Protein 1TLT (pdb70)

CATH classification: 3.40.50.720 (+1 more: 3.30.360.10)

Nearest PDB structures (foldseek):
  1tlt-assembly1_B  TM=9.929E-01  e=6.285E-62  Escherichia coli
  3uuw-assembly1_D  TM=9.768E-01  e=2.780E-37  Clostridioides difficile 630
  7bvj-assembly3_C  TM=8.614E-01  e=5.439E-20  Acidithiobacillus ferrooxidans ATCC 23270
  7bvj-assembly4_D  TM=8.741E-01  e=2.334E-19  Acidithiobacillus ferrooxidans ATCC 23270
  7bvj-assembly1_A  TM=8.402E-01  e=6.164E-19  Acidithiobacillus ferrooxidans ATCC 23270

Organism: Escherichia coli (strain K12) (NCBI:txid83333)

Radius of gyration: 29.47 Å; Cα contacts (8 Å, |Δi|>4): 1303; chains: 2; bounding box: 68×87×52 Å

B-factor: mean 50.12, std 8.38, range [19.15, 88.92]

InterPro domains:
  IPR000683 Gfo/Idh/MocA-like oxidoreductase, N-terminal [PF01408] (4-121)
  IPR036291 NAD(P)-binding domain superfamily [SSF51735] (3-137)
  IPR048477 YceM-like, C-terminal domain [PF21378] (127-245)
  IPR051317 Gfo/Idh/MocA family oxidoreductases [PTHR43708] (1-306)

Sequence (609 aa):
KLRIGVVGLGGIAQKAWLPVLAAASDWTLQGAWSPTRAKALPICESWRIPYADSLSSLAASCDAVFVHSSTASHFDVVSTLLNAGVHVCVDKPLAENLRDAERLVELAARKKLTLMVGFNRRFAPLYGELKTQLATAASLRMDKHRSNSVGPHDLYFTLLDDYLHVVDTALWLSGGKASLDGGTLLTNDAGEMLFAEHHFSAGPLQITTCMHRRAGSQRETVQAVTDGALIDITDMREWREERGQGVVHKPIPGWQSTLEQRGFVGCARHFIECVQNQTVPQTAGEQAVLAQRIVDKIWRDAMSKLRIGVVGLGGIAQKAWLPVLAAASDWTLQGAWSPTRAKALPICESWRIPYADSLSSLAASCDAVFVHSSTASHFDVVSTLLNAGVHVCVDKPLAENLRDAERLVELAARKKLTLMVGFNRRFAPLYGELKTQLATAASLRMDKHRSNSVGPHDLYFTLLDDYLHVVDTALWLSGGKASLDGGTLLTNDAGEMLFAEHHFSAGPLQITTCMHRRAGSQRETVQAVTDGALIDITDMREWREERGQGVVHKPIPGWQSTLEQRGFVGCARHFIECVQNQTVPQTAGEQAVLAQRIVDKIWRDAMSE

Foldseek 3Di:
DFEEEEEACPDCCVVFVLVLQLPDDPYHYAEYEYPVCVCQVVVCVVSVHHYDPDLLRRLVVGAEYEYDYDLACLLVNLLVSLVSNHAYEYEQNNHLDQVSSQVSQVSCVVSLHAYFYQLLQCQQPVLVVLLVVCPQWQEKEKEFEAAAPLDPDAPSCCLRNPLLSQLLSQCVSNVNDKAWDDWDWDDDPVRRTAWTKTWIDDDNHIYMRIYGHHPRDRKIKMWTDGDQKIWIQILLQWIWMDRPPDIDTPDDDVPPDNSRNSRVNVSVVQRVVCRVVVHHGCGGDCNVCSSVVVSVVVVVVVVD/DFEEEEEAQCPPCVVFVPVLQVPDDLYYHQYYEYPPLPSRVVVCVVVVGHYDPDLVVSLLPGQEYEYHYDLQCLLVSLVVSVVSVHAYEYEQRNHLDLVSNLVSLVSCVVSLHAYFYQLLQCQAPVLVVLLVVCPQWQEKEKEFEAQAPLDPDAPSCCLSPPLLSQLLSQCVSVVNAWDWPFWDWDHDPSNTTAWTKTWIGRDNYIYMYIYGHHPNDGKIKMWTDGVQKTWIDILLFWIWMDRPPDIDIDDGPPDDDSSNSSNNNVSVVQSSVCRVVVHHGPGGNCNVCRSVVVSVVVCVPVVPD

Secondary structure (DSSP, 8-state):
-EEEEEE--STHIIIIIHHHHHS-SSEEEEEEE-SS-TTHHHHHHHHT--B-SSHHHHHTT-SEEEE-S-TTHHHHHHHHHHHTT-EEEEESSS-SSHHHHHHHHHHHHHTT--EEEE-GGGG-HHHHHHTTTGGG--EEEEEE--SS---SS-HHHHIIIIIHHHHHHHHHHTTT---EEEEEEEE-TT--EEEEEEEEEETTEEEEEEEESSSS---EEEEEEETTEEEEEETTTEEEEESSS-EEE----TT--HHHHTTHHHHHHHHHHHHHHT---TTSGGGGSHHHHHHHHHHHHHT-/-EEEEEE--SSSTTTTTTGGGS--SSEEEEEEE-S-SSTTHHHHHHTT--B-SSHHHHHHT-SEEEE-S-HHHHHHHHHHHHHTT-EEEEES-S-SSHHHHHHHHHHHHHTT--EEEE-GGGG-HHHHHHHTTGGGEEEEEEEE--SS---SS-HHHHIIIIIHHHHHHHHHHHTS--EEEEEEEEE-TTS-EEEEEEEEEETTEEEEEEEETTSSS--EEEEEEETTEEEEEETTTEEEEESSS-EEEPPPPTT--HHHHTTHHHHHHHHHHHHHHT---TTBTHHHHHHHHHHHHHHHHTTT-

Solvent-accessible surface area: 25324 Å² total; per-residue (Å²): 166,37,92,0,0,2,0,4,9,44,42,94,0,66,165,5,14,2,45,12,1,54,88,29,102,71,9,48,32,72,2,1,35,15,75,93,143,61,144,1,82,58,33,3,139,81,75,217,8,88,46,8,97,44,23,70,56,1,5,84,44,8,40,0,0,5,3,33,18,75,10,64,31,3,56,97,4,0,19,48,0,0,86,49,50,1,34,0,3,1,21,12,2,0,0,65,83,30,173,34,0,51,105,1,26,86,20,5,72,160,101,185,27,14,9,0,0,4,9,12,18,12,36,1,57,15,1,26,68,1,71,92,59,18,100,77,13,4,1,2,3,2,9,28,3,66,44,108,27,26,32,122,104,74,8,53,61,15,0,5,53,15,0,1,23,0,1,4,2,2,11,16,3,5,52,31,140,20,58,65,92,30,31,36,37,53,58,48,165,80,28,33,3,30,0,0,0,9,6,2,30,9,59,69,15,11,2,1,1,0,0,7,19,69,0,4,0,129,32,8,19,0,32,2,5,5,57,29,2,8,1,23,1,39,49,1,77,66,8,83,30,28,113,46,177,40,62,81,115,68,115,58,75,86,71,76,43,70,42,56,4,71,0,21,26,26,0,0,118,46,0,4,74,5,9,91,83,164,75,129,11,79,0,14,28,111,58,3,5,53,2,6,88,26,1,22,94,10,69,116,78,52,116,136,191,28,83,0,0,2,0,5,59,12,74,135,4,69,146,11,9,20,41,14,8,81,47,64,67,86,14,45,41,59,3,13,45,2,74,48,175,56,160,7,81,72,34,11,116,88,96,216,35,75,59,16,114,43,21,85,51,3,5,85,56,9,45,0,0,1,0,21,9,72,15,63,31,2,52,91,12,0,25,59,0,0,84,55,37,3,35,0,1,0,29,24,4,0,0,77,45,21,147,32,0,54,141,2,34,101,27,4,72,175,77,198,21,26,7,0,0,3,4,8,8,13,38,1,60,14,0,26,57,1,78,116,60,17,103,79,11,3,0,0,3,0,8,15,4,64,40,108,42,41,18,131,98,72,4,58,60,9,2,10,40,15,0,1,23,0,0,2,0,0,10,27,5,11,34,33,150,31,69,57,84,30,37,23,33,61,50,43,158,67,34,30,3,19,0,0,0,7,5,2,28,15,53,65,14,4,0,0,0,0,0,4,11,66,0,7,4,115,38,6,19,1,27,0,3,5,56,32,3,5,2,19,1,49,50,1,110,61,5,72,29,22,106,38,169,34,71,76,121,68,117,62,80,79,260,41,51,81,36,74,11,74,0,27,41,30,0,6,96,47,0,6,90,4,17,62,97,153,68,133,9,70,0,16,24,97,59,3,4,41,4,5,88,22,2,36,92,9,66,139,69,41,111,86,182

Structure (mmCIF, N/CA/C/O backbone):
data_1TLT
#
_entry.id   1TLT
#
_cell.length_a   96.856
_cell.length_b   96.856
_cell.length_c   380.817
_cell.angle_alpha   90.00
_cell.angle_beta   90.00
_cell.angle_gamma   120.00
#
_symmetry.space_group_name_H-M   'P 61 2 2'
#
loop_
_entity.id
_entity.type
_entity.pdbx_description
1 polymer 'PUTATIVE OXIDOREDUCTASE (VIRULENCE FACTOR mviM HOMOLOG)'
2 non-polymer 'SULFATE ION'
3 water water
#
loop_
_atom_site.group_PDB
_atom_site.id
_atom_site.type_symbol
_atom_site.label_atom_id
_atom_site.label_alt_id
_atom_site.label_comp_id
_atom_site.label_asym_id
_atom_site.label_entity_id
_atom_site.label_seq_id
_atom_site.pdbx_PDB_ins_code
_atom_site.Cartn_x
_atom_site.Cartn_y
_atom_site.Cartn_z
_atom_site.occupancy
_atom_site.B_iso_or_equiv
_atom_site.auth_seq_id
_atom_site.auth_comp_id
_atom_site.auth_asym_id
_atom_site.auth_atom_id
_atom_site.pdbx_PDB_model_num
ATOM 1 N N . LYS A 1 5 ? 19.735 5.716 221.202 1.00 46.73 5 LYS A N 1
ATOM 2 C CA . LYS A 1 5 ? 18.692 4.696 221.533 1.00 47.45 5 LYS A CA 1
ATOM 3 C C . LYS A 1 5 ? 17.487 4.712 220.592 1.00 45.66 5 LYS A C 1
ATOM 4 O O . LYS A 1 5 ? 16.521 5.422 220.830 1.00 46.57 5 LYS A O 1
ATOM 10 N N . LEU A 1 6 ? 17.549 3.924 219.531 1.00 43.98 6 LEU A N 1
ATOM 11 C CA . LEU A 1 6 ? 16.457 3.838 218.585 1.00 43.86 6 LEU A CA 1
ATOM 12 C C . LEU A 1 6 ? 15.238 3.226 219.255 1.00 44.95 6 LEU A C 1
ATOM 13 O O . LEU A 1 6 ? 15.350 2.618 220.318 1.00 43.34 6 LEU A O 1
ATOM 18 N N . ARG A 1 7 ? 14.081 3.384 218.615 1.00 45.92 7 ARG A N 1
ATOM 19 C CA . ARG A 1 7 ? 12.817 2.832 219.097 1.00 46.38 7 ARG A CA 1
ATOM 20 C C . ARG A 1 7 ? 12.559 1.585 218.256 1.00 47.67 7 ARG A C 1
ATOM 21 O O . ARG A 1 7 ? 12.441 1.656 217.031 1.00 48.81 7 ARG A O 1
ATOM 29 N N . ILE A 1 8 ? 12.469 0.437 218.912 1.00 48.47 8 ILE A N 1
ATOM 30 C CA . ILE A 1 8 ? 12.268 -0.821 218.191 1.00 48.65 8 ILE A CA 1
ATOM 31 C C . ILE A 1 8 ? 10.808 -1.285 218.204 1.00 49.83 8 ILE A C 1
ATOM 32 O O . ILE A 1 8 ? 10.127 -1.257 219.231 1.00 48.52 8 ILE A O 1
ATOM 37 N N . GLY A 1 9 ? 10.341 -1.715 217.045 1.00 48.25 9 GLY A N 1
ATOM 38 C CA . GLY A 1 9 ? 8.986 -2.194 216.945 1.00 50.32 9 GLY A CA 1
ATOM 39 C C . GLY A 1 9 ? 9.021 -3.599 216.408 1.00 51.74 9 GLY A C 1
ATOM 40 O O . GLY A 1 9 ? 9.956 -3.966 215.695 1.00 51.56 9 GLY A O 1
ATOM 41 N N . VAL A 1 10 ? 8.003 -4.381 216.757 1.00 53.41 10 VAL A N 1
ATOM 42 C CA . VAL A 1 10 ? 7.900 -5.764 216.317 1.00 54.28 10 VAL A CA 1
ATOM 43 C C . VAL A 1 10 ? 6.604 -6.040 215.564 1.00 53.98 10 VAL A C 1
ATOM 44 O O . VAL A 1 10 ? 5.550 -5.482 215.880 1.00 55.29 10 VAL A O 1
ATOM 48 N N . VAL A 1 11 ? 6.700 -6.908 214.563 1.00 53.06 11 VAL A N 1
ATOM 49 C CA . VAL A 1 11 ? 5.547 -7.303 213.768 1.00 52.32 11 VAL A CA 1
ATOM 50 C C . VAL A 1 11 ? 5.423 -8.826 213.668 1.00 51.12 11 VAL A C 1
ATOM 51 O O . VAL A 1 11 ? 6.283 -9.498 213.087 1.00 49.39 11 VAL A O 1
ATOM 55 N N . GLY A 1 12 ? 4.340 -9.346 214.248 1.00 50.23 12 GLY A N 1
ATOM 56 C CA . GLY A 1 12 ? 4.057 -10.773 214.238 1.00 49.42 12 GLY A CA 1
ATOM 57 C C . GLY A 1 12 ? 4.375 -11.420 215.569 1.00 48.28 12 GLY A C 1
ATOM 58 O O . GLY A 1 12 ? 5.528 -11.706 215.837 1.00 49.99 12 GLY A O 1
ATOM 59 N N . LEU A 1 13 ? 3.379 -11.665 216.409 1.00 49.87 13 LEU A N 1
ATOM 60 C CA . LEU A 1 13 ? 3.655 -12.273 217.706 1.00 50.47 13 LEU A CA 1
ATOM 61 C C . LEU A 1 13 ? 3.470 -13.782 217.726 1.00 51.92 13 LEU A C 1
ATOM 62 O O . LEU A 1 13 ? 3.180 -14.373 218.765 1.00 50.79 13 LEU A O 1
ATOM 67 N N . GLY A 1 14 ? 3.656 -14.402 216.569 1.00 55.02 14 GLY A N 1
ATOM 68 C CA . GLY A 1 14 ? 3.499 -15.836 216.472 1.00 56.44 14 GLY A CA 1
ATOM 69 C C . GLY A 1 14 ? 4.733 -16.661 216.788 1.00 60.64 14 GLY A C 1
ATOM 70 O O . GLY A 1 14 ? 5.838 -16.404 216.276 1.00 61.75 14 GLY A O 1
ATOM 71 N N . GLY A 1 15 ? 4.516 -17.659 217.645 1.00 58.89 15 GLY A N 1
ATOM 72 C CA . GLY A 1 15 ? 5.550 -18.592 218.069 1.00 57.08 15 GLY A CA 1
ATOM 73 C C . GLY A 1 15 ? 6.990 -18.143 218.184 1.00 55.24 15 GLY A C 1
ATOM 74 O O . GLY A 1 15 ? 7.453 -17.791 219.268 1.00 55.10 15 GLY A O 1
ATOM 75 N N . ILE A 1 16 ? 7.706 -18.184 217.063 1.00 54.15 16 ILE A N 1
ATOM 76 C CA . ILE A 1 16 ? 9.116 -17.794 217.030 1.00 54.05 16 ILE A CA 1
ATOM 77 C C . ILE A 1 16 ? 9.303 -16.401 217.631 1.00 51.86 16 ILE A C 1
ATOM 78 O O . ILE A 1 16 ? 10.236 -16.160 218.393 1.00 52.95 16 ILE A O 1
ATOM 83 N N . ALA A 1 17 ? 8.409 -15.484 217.292 1.00 50.22 17 ALA A N 1
ATOM 84 C CA . ALA A 1 17 ? 8.495 -14.134 217.819 1.00 46.87 17 ALA A CA 1
ATOM 85 C C . ALA A 1 17 ? 8.678 -14.130 219.340 1.00 46.29 17 ALA A C 1
ATOM 86 O O . ALA A 1 17 ? 9.613 -13.518 219.865 1.00 45.47 17 ALA A O 1
ATOM 88 N N . GLN A 1 18 ? 7.773 -14.821 220.034 1.00 46.90 18 GLN A N 1
ATOM 89 C CA . GLN A 1 18 ? 7.759 -14.911 221.505 1.00 46.97 18 GLN A CA 1
ATOM 90 C C . GLN A 1 18 ? 8.861 -15.790 222.074 1.00 48.27 18 GLN A C 1
ATOM 91 O O . GLN A 1 18 ? 9.218 -15.677 223.245 1.00 48.77 18 GLN A O 1
ATOM 97 N N . LYS A 1 19 ? 9.387 -16.679 221.246 1.00 48.89 19 LYS A N 1
ATOM 98 C CA . LYS A 1 19 ? 10.400 -17.606 221.704 1.00 48.42 19 LYS A CA 1
ATOM 99 C C . LYS A 1 19 ? 11.801 -17.129 221.375 1.00 46.71 19 LYS A C 1
ATOM 100 O O . LYS A 1 19 ? 12.739 -17.394 222.113 1.00 46.87 19 LYS A O 1
ATOM 106 N N . ALA A 1 20 ? 11.941 -16.405 220.277 1.00 46.66 20 ALA A N 1
ATOM 107 C CA . ALA A 1 20 ? 13.258 -15.957 219.863 1.00 48.17 20 ALA A CA 1
ATOM 108 C C . ALA A 1 20 ? 13.457 -14.464 219.890 1.00 48.56 20 ALA A C 1
ATOM 109 O O . ALA A 1 20 ? 14.138 -13.938 220.756 1.00 49.99 20 ALA A O 1
ATOM 111 N N . TRP A 1 21 ? 12.863 -13.777 218.932 1.00 49.06 21 TRP A N 1
ATOM 112 C CA . TRP A 1 21 ? 13.017 -12.344 218.856 1.00 48.71 21 TRP A CA 1
ATOM 113 C C . TRP A 1 21 ? 12.614 -11.547 220.086 1.00 49.04 21 TRP A C 1
ATOM 114 O O . TRP A 1 21 ? 13.450 -10.846 220.648 1.00 49.29 21 TRP A O 1
ATOM 125 N N . LEU A 1 22 ? 11.362 -11.637 220.525 1.00 47.14 22 LEU A N 1
ATOM 126 C CA . LEU A 1 22 ? 10.945 -10.853 221.695 1.00 48.60 22 LEU A CA 1
ATOM 127 C C . LEU A 1 22 ? 11.896 -10.885 222.884 1.00 48.08 22 LEU A C 1
ATOM 128 O O . LEU A 1 22 ? 12.216 -9.846 223.444 1.00 47.42 22 LEU A O 1
ATOM 133 N N . PRO A 1 23 ? 12.344 -12.082 223.298 1.00 45.85 23 PRO A N 1
ATOM 134 C CA . PRO A 1 23 ? 13.262 -12.176 224.439 1.00 46.36 23 PRO A CA 1
ATOM 135 C C . PRO A 1 23 ? 14.579 -11.474 224.159 1.00 46.42 23 PRO A C 1
ATOM 136 O O . PRO A 1 23 ? 15.324 -11.156 225.078 1.00 45.43 23 PRO A O 1
ATOM 140 N N . VAL A 1 24 ? 14.863 -11.241 222.881 1.00 46.72 24 VAL A N 1
ATOM 141 C CA . VAL A 1 24 ? 16.094 -10.564 222.470 1.00 47.04 24 VAL A CA 1
ATOM 142 C C . VAL A 1 24 ? 15.917 -9.041 222.429 1.00 48.97 24 VAL A C 1
ATOM 143 O O . VAL A 1 24 ? 16.851 -8.299 222.719 1.00 48.81 24 VAL A O 1
ATOM 147 N N . LEU A 1 25 ? 14.713 -8.606 222.056 1.00 48.29 25 LEU A N 1
ATOM 148 C CA . LEU A 1 25 ? 14.367 -7.198 221.916 1.00 49.66 25 LEU A CA 1
ATOM 149 C C . LEU A 1 25 ? 13.767 -6.576 223.189 1.00 52.31 25 LEU A C 1
ATOM 150 O O . LEU A 1 25 ? 13.350 -5.415 223.183 1.00 52.58 25 LEU A O 1
ATOM 155 N N . ALA A 1 26 ? 13.712 -7.339 224.275 1.00 52.12 26 ALA A N 1
ATOM 156 C CA . ALA A 1 26 ? 13.173 -6.817 225.525 1.00 53.16 26 ALA A CA 1
ATOM 157 C C . ALA A 1 26 ? 14.312 -6.405 226.461 1.00 54.97 26 ALA A C 1
ATOM 158 O O . ALA A 1 26 ? 14.294 -5.308 227.015 1.00 56.58 26 ALA A O 1
ATOM 160 N N . ALA A 1 27 ? 15.304 -7.284 226.636 1.00 58.79 27 ALA A N 1
ATOM 161 C CA . ALA A 1 27 ? 16.480 -7.005 227.496 1.00 60.78 27 ALA A CA 1
ATOM 162 C C . ALA A 1 27 ? 17.480 -6.183 226.685 1.00 61.11 27 ALA A C 1
ATOM 163 O O . ALA A 1 27 ? 18.461 -6.717 226.150 1.00 60.60 27 ALA A O 1
ATOM 165 N N . ALA A 1 28 ? 17.239 -4.880 226.613 1.00 59.31 28 ALA A N 1
ATOM 166 C CA . ALA A 1 28 ? 18.103 -4.036 225.821 1.00 58.99 28 ALA A CA 1
ATOM 167 C C . ALA A 1 28 ? 18.563 -2.813 226.560 1.00 59.08 28 ALA A C 1
ATOM 168 O O . ALA A 1 28 ? 17.783 -2.173 227.253 1.00 59.69 28 ALA A O 1
ATOM 170 N N . SER A 1 29 ? 19.833 -2.479 226.391 1.00 58.61 29 SER A N 1
ATOM 171 C CA . SER A 1 29 ? 20.393 -1.309 227.042 1.00 59.42 29 SER A CA 1
ATOM 172 C C . SER A 1 29 ? 20.680 -0.242 226.000 1.00 58.61 29 SER A C 1
ATOM 173 O O . SER A 1 29 ? 20.919 0.924 226.329 1.00 58.18 29 SER A O 1
ATOM 176 N N . ASP A 1 30 ? 20.670 -0.643 224.736 1.00 57.66 30 ASP A N 1
ATOM 177 C CA . ASP A 1 30 ? 20.987 0.291 223.656 1.00 59.68 30 ASP A CA 1
ATOM 178 C C . ASP A 1 30 ? 19.757 0.731 222.840 1.00 57.29 30 ASP A C 1
ATOM 179 O O . ASP A 1 30 ? 19.850 1.611 221.978 1.00 55.89 30 ASP A O 1
ATOM 184 N N . TRP A 1 31 ? 18.606 0.127 223.119 1.00 54.11 31 TRP A N 1
ATOM 185 C CA . TRP A 1 31 ? 17.387 0.459 222.399 1.00 50.95 31 TRP A CA 1
ATOM 186 C C . TRP A 1 31 ? 16.208 0.174 223.299 1.00 48.58 31 TRP A C 1
ATOM 187 O O . TRP A 1 31 ? 16.393 -0.299 224.416 1.00 49.97 31 TRP A O 1
ATOM 198 N N . THR A 1 32 ? 15.004 0.476 222.820 1.00 47.42 32 THR A N 1
ATOM 199 C CA . THR A 1 32 ? 13.785 0.230 223.584 1.00 47.31 32 THR A CA 1
ATOM 200 C C . THR A 1 32 ? 12.660 -0.272 222.699 1.00 48.64 32 THR A C 1
ATOM 201 O O . THR A 1 32 ? 12.468 0.206 221.576 1.00 47.44 32 THR A O 1
ATOM 205 N N . LEU A 1 33 ? 11.910 -1.233 223.218 1.00 48.54 33 LEU A N 1
ATOM 206 C CA . LEU A 1 33 ? 10.779 -1.811 222.496 1.00 49.44 33 LEU A CA 1
ATOM 207 C C . LEU A 1 33 ? 9.584 -0.859 222.726 1.00 50.35 33 LEU A C 1
ATOM 208 O O . LEU A 1 33 ? 9.199 -0.628 223.862 1.00 51.17 33 LEU A O 1
ATOM 213 N N . GLN A 1 34 ? 9.005 -0.314 221.658 1.00 51.14 34 GLN A N 1
ATOM 214 C CA . GLN A 1 34 ? 7.908 0.650 221.788 1.00 54.31 34 GLN A CA 1
ATOM 215 C C . GLN A 1 34 ? 6.554 0.239 221.227 1.00 56.87 34 GLN A C 1
ATOM 216 O O . GLN A 1 34 ? 5.632 1.062 221.144 1.00 57.61 34 GLN A O 1
ATOM 222 N N . GLY A 1 35 ? 6.420 -1.019 220.827 1.00 58.64 35 GLY A N 1
ATOM 223 C CA . GLY A 1 35 ? 5.155 -1.459 220.258 1.00 58.87 35 GLY A CA 1
ATOM 224 C C . GLY A 1 35 ? 5.188 -2.801 219.553 1.00 57.90 35 GLY A C 1
ATOM 225 O O . GLY A 1 35 ? 6.235 -3.451 219.451 1.00 59.23 35 GLY A O 1
ATOM 226 N N . ALA A 1 36 ? 4.024 -3.204 219.057 1.00 57.65 36 ALA A N 1
ATOM 227 C CA . ALA A 1 36 ? 3.885 -4.485 218.380 1.00 58.48 36 ALA A CA 1
ATOM 228 C C . ALA A 1 36 ? 2.614 -4.547 217.548 1.00 57.48 36 ALA A C 1
ATOM 229 O O . ALA A 1 36 ? 1.677 -3.789 217.773 1.00 58.82 36 ALA A O 1
ATOM 231 N N . TRP A 1 37 ? 2.574 -5.464 216.591 1.00 57.72 37 TRP A N 1
ATOM 232 C CA . TRP A 1 37 ? 1.391 -5.590 215.772 1.00 59.54 37 TRP A CA 1
ATOM 233 C C . TRP A 1 37 ? 1.304 -6.866 214.973 1.00 61.33 37 TRP A C 1
ATOM 234 O O . TRP A 1 37 ? 2.223 -7.190 214.218 1.00 61.32 37 TRP A O 1
ATOM 245 N N . SER A 1 38 ? 0.172 -7.562 215.107 1.00 62.84 38 SER A N 1
ATOM 246 C CA . SER A 1 38 ? -0.064 -8.809 214.379 1.00 61.53 38 SER A CA 1
ATOM 247 C C . SER A 1 38 ? -1.235 -8.629 213.440 1.00 60.64 38 SER A C 1
ATOM 248 O O . SER A 1 38 ? -2.172 -7.895 213.739 1.00 60.07 38 SER A O 1
ATOM 251 N N . PRO A 1 39 ? -1.206 -9.308 212.288 1.00 59.17 39 PRO A N 1
ATOM 252 C CA . PRO A 1 39 ? -2.332 -9.142 211.362 1.00 60.87 39 PRO A CA 1
ATOM 253 C C . PRO A 1 39 ? -3.601 -9.812 211.893 1.00 62.10 39 PRO A C 1
ATOM 254 O O . PRO A 1 39 ? -4.663 -9.706 211.281 1.00 61.89 39 PRO A O 1
ATOM 258 N N . THR A 1 40 ? -3.500 -10.483 213.037 1.00 59.54 40 THR A N 1
ATOM 259 C CA . THR A 1 40 ? -4.656 -11.176 213.600 1.00 61.76 40 THR A CA 1
ATOM 260 C C . THR A 1 40 ? -5.378 -10.386 214.706 1.00 64.18 40 THR A C 1
ATOM 261 O O . THR A 1 40 ? -6.608 -10.479 214.850 1.00 64.78 40 THR A O 1
ATOM 265 N N . ARG A 1 41 ? -4.606 -9.620 215.481 1.00 65.51 41 ARG A N 1
ATOM 266 C CA . ARG A 1 41 ? -5.111 -8.811 216.605 1.00 64.96 41 ARG A CA 1
ATOM 267 C C . ARG A 1 41 ? -5.759 -9.697 217.683 1.00 64.39 41 ARG A C 1
ATOM 268 O O . ARG A 1 41 ? -6.161 -9.219 218.759 1.00 64.94 41 ARG A O 1
ATOM 276 N N . ALA A 1 42 ? -5.862 -10.993 217.371 1.00 64.80 42 ALA A N 1
ATOM 277 C CA . ALA A 1 42 ? -6.421 -12.007 218.276 1.00 64.88 42 ALA A CA 1
ATOM 278 C C . ALA A 1 42 ? -5.330 -12.443 219.276 1.00 64.22 42 ALA A C 1
ATOM 279 O O . ALA A 1 42 ? -4.207 -12.796 218.877 1.00 62.96 42 ALA A O 1
ATOM 281 N N . LYS A 1 43 ? -5.671 -12.408 220.569 1.00 64.40 43 LYS A N 1
ATOM 282 C CA . LYS A 1 43 ? -4.746 -12.767 221.658 1.00 65.43 43 LYS A CA 1
ATOM 283 C C . LYS A 1 43 ? -3.510 -11.833 221.651 1.00 64.85 43 LYS A C 1
ATOM 284 O O . LYS A 1 43 ? -2.688 -11.838 222.591 1.00 64.52 43 LYS A O 1
ATOM 290 N N . ALA A 1 44 ? -3.414 -11.021 220.588 1.00 65.55 44 ALA A N 1
ATOM 291 C CA . ALA A 1 44 ? -2.340 -10.043 220.401 1.00 63.25 44 ALA A CA 1
ATOM 292 C C . ALA A 1 44 ? -2.272 -9.111 221.625 1.00 64.13 44 ALA A C 1
ATOM 293 O O . ALA A 1 44 ? -1.190 -8.887 222.178 1.00 65.01 44 ALA A O 1
ATOM 295 N N . LEU A 1 45 ? -3.417 -8.603 222.078 1.00 60.95 45 LEU A N 1
ATOM 296 C CA . LEU A 1 45 ? -3.412 -7.710 223.235 1.00 61.43 45 LEU A CA 1
ATOM 297 C C . LEU A 1 45 ? -2.858 -8.394 224.494 1.00 61.47 45 LEU A C 1
ATOM 298 O O . LEU A 1 45 ? -2.030 -7.818 225.221 1.00 58.92 45 LEU A O 1
ATOM 303 N N . PRO A 1 46 ? -3.298 -9.641 224.767 1.00 61.72 46 PRO A N 1
ATOM 304 C CA . PRO A 1 46 ? -2.803 -10.344 225.966 1.00 60.27 46 PRO A CA 1
ATOM 305 C C . PRO A 1 46 ? -1.305 -10.622 225.853 1.00 59.01 46 PRO A C 1
ATOM 306 O O . PRO A 1 46 ? -0.565 -10.548 226.841 1.00 58.23 46 PRO A O 1
ATOM 310 N N . ILE A 1 47 ? -0.859 -10.927 224.640 1.00 54.46 47 ILE A N 1
ATOM 311 C CA . ILE A 1 47 ? 0.555 -11.199 224.432 1.00 54.95 47 ILE A CA 1
ATOM 312 C C . ILE A 1 47 ? 1.394 -9.954 224.741 1.00 55.35 47 ILE A C 1
ATOM 313 O O . ILE A 1 47 ? 2.331 -9.997 225.561 1.00 53.20 47 ILE A O 1
ATOM 318 N N . CYS A 1 48 ? 1.038 -8.846 224.089 1.00 54.94 48 CYS A N 1
ATOM 319 C CA . CYS A 1 48 ? 1.719 -7.565 224.280 1.00 55.05 48 CYS A CA 1
ATOM 320 C C . CYS A 1 48 ? 1.749 -7.175 225.762 1.00 55.10 48 CYS A C 1
ATOM 321 O O . CYS A 1 48 ? 2.753 -6.635 226.247 1.00 53.41 48 CYS A O 1
ATOM 324 N N . GLU A 1 49 ? 0.654 -7.423 226.485 1.00 56.88 49 GLU A N 1
ATOM 325 C CA . GLU A 1 49 ? 0.639 -7.069 227.899 1.00 60.53 49 GLU A CA 1
ATOM 326 C C . GLU A 1 49 ? 1.672 -7.909 228.618 1.00 59.83 49 GLU A C 1
ATOM 327 O O . GLU A 1 49 ? 2.379 -7.425 229.519 1.00 60.38 49 GLU A O 1
ATOM 333 N N . SER A 1 50 ? 1.763 -9.174 228.205 1.00 60.96 50 SER A N 1
ATOM 334 C CA . SER A 1 50 ? 2.715 -10.138 228.791 1.00 60.85 50 SER A CA 1
ATOM 335 C C . SER A 1 50 ? 4.129 -9.573 228.719 1.00 59.89 50 SER A C 1
ATOM 336 O O . SER A 1 50 ? 4.943 -9.776 229.627 1.00 59.75 50 SER A O 1
ATOM 339 N N . TRP A 1 51 ? 4.401 -8.848 227.637 1.00 58.54 51 TRP A N 1
ATOM 340 C CA . TRP A 1 51 ? 5.705 -8.233 227.438 1.00 56.89 51 TRP A CA 1
ATOM 341 C C . TRP A 1 51 ? 5.726 -6.731 227.733 1.00 56.41 51 TRP A C 1
ATOM 342 O O . TRP A 1 51 ? 6.757 -6.083 227.562 1.00 55.81 51 TRP A O 1
ATOM 353 N N . ARG A 1 52 ? 4.591 -6.185 228.175 1.00 55.47 52 ARG A N 1
ATOM 354 C CA . ARG A 1 52 ? 4.494 -4.752 228.481 1.00 53.66 52 ARG A CA 1
ATOM 355 C C . ARG A 1 52 ? 4.807 -3.976 227.210 1.00 51.62 52 ARG A C 1
ATOM 356 O O . ARG A 1 52 ? 5.616 -3.051 227.210 1.00 50.38 52 ARG A O 1
ATOM 364 N N . ILE A 1 53 ? 4.152 -4.373 226.129 1.00 50.72 53 ILE A N 1
ATOM 365 C CA . ILE A 1 53 ? 4.371 -3.764 224.830 1.00 53.81 53 ILE A CA 1
ATOM 366 C C . ILE A 1 53 ? 3.119 -3.109 224.252 1.00 53.50 53 ILE A C 1
ATOM 367 O O . ILE A 1 53 ? 2.189 -3.784 223.799 1.00 52.30 53 ILE A O 1
ATOM 372 N N . PRO A 1 54 ? 3.100 -1.775 224.229 1.00 54.45 54 PRO A N 1
ATOM 373 C CA . PRO A 1 54 ? 1.956 -1.043 223.700 1.00 57.03 54 PRO A CA 1
ATOM 374 C C . PRO A 1 54 ? 1.519 -1.618 222.358 1.00 57.70 54 PRO A C 1
ATOM 375 O O . PRO A 1 54 ? 2.238 -1.502 221.361 1.00 59.69 54 PRO A O 1
ATOM 379 N N . TYR A 1 55 ? 0.346 -2.248 222.332 1.00 59.25 55 TYR A N 1
ATOM 380 C CA . TYR A 1 55 ? -0.161 -2.831 221.089 1.00 61.22 55 TYR A CA 1
ATOM 381 C C . TYR A 1 55 ? -0.564 -1.760 220.076 1.00 60.23 55 TYR A C 1
ATOM 382 O O . TYR A 1 55 ? -1.240 -0.796 220.426 1.00 60.79 55 TYR A O 1
ATOM 391 N N . ALA A 1 56 ? -0.160 -1.955 218.823 1.00 59.89 56 ALA A N 1
ATOM 392 C CA . ALA A 1 56 ? -0.490 -1.037 217.742 1.00 61.50 56 ALA A CA 1
ATOM 393 C C . ALA A 1 56 ? -1.608 -1.640 216.895 1.00 63.54 56 ALA A C 1
ATOM 394 O O . ALA A 1 56 ? -1.461 -2.732 216.329 1.00 63.45 56 ALA A O 1
ATOM 396 N N . ASP A 1 57 ? -2.732 -0.934 216.804 1.00 64.39 57 ASP A N 1
ATOM 397 C CA . ASP A 1 57 ? -3.862 -1.421 216.015 1.00 62.06 57 ASP A CA 1
ATOM 398 C C . ASP A 1 57 ? -3.550 -1.418 214.538 1.00 60.33 57 ASP A C 1
ATOM 399 O O . ASP A 1 57 ? -4.192 -2.122 213.757 1.00 62.59 57 ASP A O 1
ATOM 404 N N . SER A 1 58 ? -2.582 -0.600 214.145 1.00 61.37 58 SER A N 1
ATOM 405 C CA . SER A 1 58 ? -2.210 -0.515 212.729 1.00 61.51 58 SER A CA 1
ATOM 406 C C . SER A 1 58 ? -0.713 -0.441 212.507 1.00 61.39 58 SER A C 1
ATOM 407 O O . SER A 1 58 ? 0.060 -0.080 213.400 1.00 60.50 58 SER A O 1
ATOM 410 N N . LEU A 1 59 ? -0.305 -0.779 211.295 1.00 58.44 59 LEU A N 1
ATOM 411 C CA . LEU A 1 59 ? 1.096 -0.693 210.985 1.00 57.25 59 LEU A CA 1
ATOM 412 C C . LEU A 1 59 ? 1.494 0.779 211.059 1.00 56.75 59 LEU A C 1
ATOM 413 O O . LEU A 1 59 ? 2.368 1.149 211.846 1.00 57.72 59 LEU A O 1
ATOM 418 N N . SER A 1 60 ? 0.827 1.623 210.268 1.00 56.96 60 SER A N 1
ATOM 419 C CA . SER A 1 60 ? 1.135 3.059 210.236 1.00 58.34 60 SER A CA 1
ATOM 420 C C . SER A 1 60 ? 1.077 3.704 211.618 1.00 58.52 60 SER A C 1
ATOM 421 O O . SER A 1 60 ? 1.523 4.843 211.790 1.00 58.13 60 SER A O 1
ATOM 424 N N . SER A 1 61 ? 0.516 2.978 212.585 1.00 57.83 61 SER A N 1
ATOM 425 C CA . SER A 1 61 ? 0.453 3.453 213.949 1.00 57.15 61 SER A CA 1
ATOM 426 C C . SER A 1 61 ? 1.736 2.990 214.606 1.00 56.94 61 SER A C 1
ATOM 427 O O . SER A 1 61 ? 2.402 3.771 215.284 1.00 59.01 61 SER A O 1
ATOM 430 N N . LEU A 1 62 ? 2.095 1.721 214.407 1.00 59.16 62 LEU A N 1
ATOM 431 C CA . LEU A 1 62 ? 3.335 1.177 214.997 1.00 56.38 62 LEU A CA 1
ATOM 432 C C . LEU A 1 62 ? 4.538 1.902 214.397 1.00 55.07 62 LEU A C 1
ATOM 433 O O . LEU A 1 62 ? 5.499 2.189 215.099 1.00 55.62 62 LEU A O 1
ATOM 438 N N . ALA A 1 63 ? 4.457 2.195 213.102 1.00 52.49 63 ALA A N 1
ATOM 439 C CA . ALA A 1 63 ? 5.521 2.877 212.381 1.00 55.94 63 ALA A CA 1
ATOM 440 C C . ALA A 1 63 ? 5.689 4.324 212.831 1.00 57.79 63 ALA A C 1
ATOM 441 O O . ALA A 1 63 ? 6.815 4.817 213.048 1.00 56.50 63 ALA A O 1
ATOM 443 N N . ALA A 1 64 ? 4.564 5.013 212.958 1.00 56.86 64 ALA A N 1
ATOM 444 C CA . ALA A 1 64 ? 4.570 6.406 213.375 1.00 55.43 64 ALA A CA 1
ATOM 445 C C . ALA A 1 64 ? 5.199 6.565 214.748 1.00 54.80 64 ALA A C 1
ATOM 446 O O . ALA A 1 64 ? 5.506 7.685 215.154 1.00 56.89 64 ALA A O 1
ATOM 448 N N . SER A 1 65 ? 5.399 5.449 215.456 1.00 53.13 65 SER A N 1
ATOM 449 C CA . SER A 1 65 ? 5.998 5.488 216.794 1.00 51.14 65 SER A CA 1
ATOM 450 C C . SER A 1 65 ? 7.303 4.692 216.945 1.00 48.89 65 SER A C 1
ATOM 451 O O . SER A 1 65 ? 7.752 4.454 218.067 1.00 44.96 65 SER A O 1
ATOM 454 N N . CYS A 1 66 ? 7.909 4.290 215.830 1.00 47.33 66 CYS A N 1
ATOM 455 C CA . CYS A 1 66 ? 9.167 3.549 215.884 1.00 50.57 66 CYS A CA 1
ATOM 456 C C . CYS A 1 66 ? 10.215 4.101 214.955 1.00 50.50 66 CYS A C 1
ATOM 457 O O . CYS A 1 66 ? 9.953 4.986 214.142 1.00 49.51 66 CYS A O 1
ATOM 460 N N . ASP A 1 67 ? 11.406 3.532 215.067 1.00 49.41 67 ASP A N 1
ATOM 461 C CA . ASP A 1 67 ? 12.525 3.926 214.232 1.00 47.30 67 ASP A CA 1
ATOM 462 C C . ASP A 1 67 ? 12.932 2.738 213.406 1.00 45.45 67 ASP A C 1
ATOM 463 O O . ASP A 1 67 ? 13.315 2.890 212.256 1.00 46.88 67 ASP A O 1
ATOM 468 N N . ALA A 1 68 ? 12.849 1.554 213.998 1.00 44.50 68 ALA A N 1
ATOM 469 C CA . ALA A 1 68 ? 13.220 0.339 213.295 1.00 43.69 68 ALA A CA 1
ATOM 470 C C . ALA A 1 68 ? 12.275 -0.784 213.701 1.00 43.84 68 ALA A C 1
ATOM 471 O O . ALA A 1 68 ? 11.925 -0.925 214.875 1.00 43.38 68 ALA A O 1
ATOM 473 N N . VAL A 1 69 ? 11.861 -1.581 212.721 1.00 43.52 69 VAL A N 1
ATOM 474 C CA . VAL A 1 69 ? 10.926 -2.676 212.966 1.00 44.74 69 VAL A CA 1
ATOM 475 C C . VAL A 1 69 ? 11.384 -4.063 212.486 1.00 45.71 69 VAL A C 1
ATOM 476 O O . VAL A 1 69 ? 11.808 -4.222 211.342 1.00 45.23 69 VAL A O 1
ATOM 480 N N . PHE A 1 70 ? 11.279 -5.054 213.370 1.00 45.00 70 PHE A N 1
ATOM 481 C CA . PHE A 1 70 ? 11.618 -6.444 213.063 1.00 43.35 70 PHE A CA 1
ATOM 482 C C . PHE A 1 70 ? 10.347 -7.140 212.611 1.00 43.47 70 PHE A C 1
ATOM 483 O O . PHE A 1 70 ? 9.456 -7.360 213.423 1.00 43.02 70 PHE A O 1
ATOM 491 N N . VAL A 1 71 ? 10.261 -7.481 211.328 1.00 44.14 71 VAL A N 1
ATOM 492 C CA . VAL A 1 71 ? 9.066 -8.138 210.782 1.00 47.17 71 VAL A CA 1
ATOM 493 C C . VAL A 1 71 ? 9.165 -9.670 210.760 1.00 49.15 71 VAL A C 1
ATOM 494 O O . VAL A 1 71 ? 10.151 -10.240 210.290 1.00 48.82 71 VAL A O 1
ATOM 498 N N . HIS A 1 72 ? 8.124 -10.330 211.254 1.00 51.74 72 HIS A N 1
ATOM 499 C CA . HIS A 1 72 ? 8.083 -11.781 211.288 1.00 53.30 72 HIS A CA 1
ATOM 500 C C . HIS A 1 72 ? 6.639 -12.287 211.236 1.00 53.46 72 HIS A C 1
ATOM 501 O O . HIS A 1 72 ? 6.070 -12.665 212.258 1.00 52.78 72 HIS A O 1
ATOM 508 N N . SER A 1 73 ? 6.054 -12.294 210.041 1.00 52.72 73 SER A N 1
ATOM 509 C CA . SER A 1 73 ? 4.669 -12.729 209.862 1.00 54.90 73 SER A CA 1
ATOM 510 C C . SER A 1 73 ? 4.534 -13.504 208.555 1.00 55.85 73 SER A C 1
ATOM 511 O O . SER A 1 73 ? 5.456 -13.496 207.741 1.00 55.87 73 SER A O 1
ATOM 514 N N . SER A 1 74 ? 3.388 -14.154 208.341 1.00 57.14 74 SER A N 1
ATOM 515 C CA . SER A 1 74 ? 3.172 -14.933 207.116 1.00 58.48 74 SER A CA 1
ATOM 516 C C . SER A 1 74 ? 3.976 -14.379 205.930 1.00 59.68 74 SER A C 1
ATOM 517 O O . SER A 1 74 ? 3.828 -13.210 205.553 1.00 60.37 74 SER A O 1
ATOM 520 N N . THR A 1 75 ? 4.837 -15.220 205.351 1.00 61.17 75 THR A N 1
ATOM 521 C CA . THR A 1 75 ? 5.698 -14.825 204.211 1.00 57.87 75 THR A CA 1
ATOM 522 C C . THR A 1 75 ? 4.948 -14.000 203.138 1.00 59.28 75 THR A C 1
ATOM 523 O O . THR A 1 75 ? 5.533 -13.121 202.498 1.00 60.38 75 THR A O 1
ATOM 527 N N . ALA A 1 76 ? 3.653 -14.270 202.958 1.00 59.31 76 ALA A N 1
ATOM 528 C CA . ALA A 1 76 ? 2.856 -13.548 201.955 1.00 61.05 76 ALA A CA 1
ATOM 529 C C . ALA A 1 76 ? 2.671 -12.054 202.307 1.00 61.51 76 ALA A C 1
ATOM 530 O O . ALA A 1 76 ? 2.886 -11.162 201.468 1.00 61.03 76 ALA A O 1
ATOM 532 N N . SER A 1 77 ? 2.270 -11.786 203.545 1.00 58.89 77 SER A N 1
ATOM 533 C CA . SER A 1 77 ? 2.063 -10.418 203.962 1.00 58.22 77 SER A CA 1
ATOM 534 C C . SER A 1 77 ? 3.375 -9.613 204.048 1.00 59.10 77 SER A C 1
ATOM 535 O O . SER A 1 77 ? 3.337 -8.388 204.254 1.00 60.27 77 SER A O 1
ATOM 538 N N . HIS A 1 78 ? 4.530 -10.264 203.879 1.00 55.77 78 HIS A N 1
ATOM 539 C CA . HIS A 1 78 ? 5.815 -9.543 203.954 1.00 55.86 78 HIS A CA 1
ATOM 540 C C . HIS A 1 78 ? 5.896 -8.333 203.029 1.00 52.92 78 HIS A C 1
ATOM 541 O O . HIS A 1 78 ? 6.151 -7.224 203.489 1.00 51.18 78 HIS A O 1
ATOM 548 N N . PHE A 1 79 ? 5.688 -8.538 201.731 1.00 53.77 79 PHE A N 1
ATOM 549 C CA . PHE A 1 79 ? 5.770 -7.419 200.805 1.00 53.18 79 PHE A CA 1
ATOM 550 C C . PHE A 1 79 ? 4.916 -6.253 201.271 1.00 54.24 79 PHE A C 1
ATOM 551 O O . PHE A 1 79 ? 5.439 -5.174 201.541 1.00 53.67 79 PHE A O 1
ATOM 559 N N . ASP A 1 80 ? 3.605 -6.461 201.375 1.00 55.85 80 ASP A N 1
ATOM 560 C CA . ASP A 1 80 ? 2.713 -5.390 201.826 1.00 56.75 80 ASP A CA 1
ATOM 561 C C . ASP A 1 80 ? 3.150 -4.696 203.114 1.00 53.75 80 ASP A 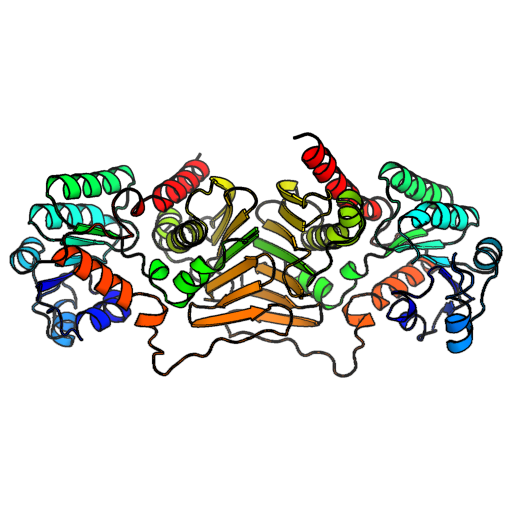C 1
ATOM 562 O O . ASP A 1 80 ? 2.954 -3.495 203.261 1.00 54.46 80 ASP A O 1
ATOM 567 N N . VAL A 1 81 ? 3.731 -5.445 204.040 1.00 50.12 81 VAL A N 1
ATOM 568 C CA . VAL A 1 81 ? 4.170 -4.866 205.296 1.00 48.43 81 VAL A CA 1
ATOM 569 C C . VAL A 1 81 ? 5.462 -4.085 205.156 1.00 51.00 81 VAL A C 1
ATOM 570 O O . VAL A 1 81 ? 5.589 -2.969 205.667 1.00 50.90 81 VAL A O 1
ATOM 574 N N . VAL A 1 82 ? 6.428 -4.684 204.473 1.00 51.37 82 VAL A N 1
ATOM 575 C CA . VAL A 1 82 ? 7.723 -4.056 204.286 1.00 53.12 82 VAL A CA 1
ATOM 576 C C . VAL A 1 82 ? 7.605 -2.755 203.473 1.00 52.73 82 VAL A C 1
ATOM 577 O O . VAL A 1 82 ? 8.067 -1.704 203.919 1.00 53.68 82 VAL A O 1
ATOM 581 N N . SER A 1 83 ? 6.973 -2.814 202.301 1.00 52.90 83 SER A N 1
ATOM 582 C CA . SER A 1 83 ? 6.826 -1.619 201.468 1.00 53.78 83 SER A CA 1
ATOM 583 C C . SER A 1 83 ? 6.157 -0.501 202.258 1.00 53.07 83 SER A C 1
ATOM 584 O O . SER A 1 83 ? 6.556 0.659 202.167 1.00 53.43 83 SER A O 1
ATOM 587 N N . THR A 1 84 ? 5.139 -0.849 203.034 1.00 50.96 84 THR A N 1
ATOM 588 C CA . THR A 1 84 ? 4.456 0.150 203.826 1.00 50.32 84 THR A CA 1
ATOM 589 C C . THR A 1 84 ? 5.438 0.697 204.853 1.00 50.55 84 THR A C 1
ATOM 590 O O . THR A 1 84 ? 5.655 1.905 204.917 1.00 53.15 84 THR A O 1
ATOM 594 N N . LEU A 1 85 ? 6.042 -0.187 205.646 1.00 51.47 85 LEU A N 1
ATOM 595 C CA . LEU A 1 85 ? 6.999 0.237 206.671 1.00 51.21 85 LEU A CA 1
ATOM 596 C C . LEU A 1 85 ? 8.126 1.082 206.087 1.00 51.15 85 LEU A C 1
ATOM 597 O O . LEU A 1 85 ? 8.633 2.002 206.742 1.00 50.84 85 LEU A O 1
ATOM 602 N N . LEU A 1 86 ? 8.526 0.765 204.860 1.00 50.77 86 LEU A N 1
ATOM 603 C CA . LEU A 1 86 ? 9.600 1.506 204.206 1.00 52.15 86 LEU A CA 1
ATOM 604 C C . LEU A 1 86 ? 9.105 2.869 203.725 1.00 53.65 86 LEU A C 1
ATOM 605 O O . LEU A 1 86 ? 9.883 3.816 203.616 1.00 55.13 86 LEU A O 1
ATOM 610 N N . ASN A 1 87 ? 7.808 2.977 203.448 1.00 53.84 87 ASN A N 1
ATOM 611 C CA . ASN A 1 87 ? 7.251 4.252 202.996 1.00 52.92 87 ASN A CA 1
ATOM 612 C C . ASN A 1 87 ? 7.058 5.198 204.165 1.00 51.91 87 ASN A C 1
ATOM 613 O O . ASN A 1 87 ? 6.789 6.389 203.985 1.00 51.58 87 ASN A O 1
ATOM 618 N N . ALA A 1 88 ? 7.210 4.661 205.366 1.00 48.74 88 ALA A N 1
ATOM 619 C CA . ALA A 1 88 ? 7.043 5.452 206.567 1.00 47.86 88 ALA A CA 1
ATOM 620 C C . ALA A 1 88 ? 8.378 5.762 207.216 1.00 46.90 88 ALA A C 1
ATOM 621 O O . ALA A 1 88 ? 8.434 6.020 208.415 1.00 46.24 88 ALA A O 1
ATOM 623 N N . GLY A 1 89 ? 9.450 5.732 206.427 1.00 47.29 89 GLY A N 1
ATOM 624 C CA . GLY A 1 89 ? 10.780 6.024 206.956 1.00 47.71 89 GLY A CA 1
ATOM 625 C C . GLY A 1 89 ? 11.196 5.203 208.169 1.00 49.45 89 GLY A C 1
ATOM 626 O O . GLY A 1 89 ? 11.707 5.743 209.155 1.00 48.69 89 GLY A O 1
ATOM 627 N N . VAL A 1 90 ? 10.987 3.890 208.096 1.00 50.67 90 VAL A N 1
ATOM 628 C CA . VAL A 1 90 ? 11.329 2.990 209.199 1.00 50.12 90 VAL A CA 1
ATOM 629 C C . VAL A 1 90 ? 12.249 1.859 208.723 1.00 51.06 90 VAL A C 1
ATOM 630 O O . VAL A 1 90 ? 11.916 1.120 207.802 1.00 52.25 90 VAL A O 1
ATOM 634 N N . HIS A 1 91 ? 13.410 1.731 209.346 1.00 48.60 91 HIS A N 1
ATOM 635 C CA . HIS A 1 91 ? 14.344 0.686 208.972 1.00 47.74 91 HIS A CA 1
ATOM 636 C C . HIS A 1 91 ? 13.713 -0.645 209.342 1.00 48.13 91 HIS A C 1
ATOM 637 O O . HIS A 1 91 ? 13.145 -0.791 210.423 1.00 46.18 91 HIS A O 1
ATOM 644 N N . VAL A 1 92 ? 13.821 -1.630 208.464 1.00 46.74 92 VAL A N 1
ATOM 645 C CA . VAL A 1 92 ? 13.226 -2.908 208.789 1.00 47.21 92 VAL A CA 1
ATOM 646 C C . VAL A 1 92 ? 14.133 -4.116 208.629 1.00 46.93 92 VAL A C 1
ATOM 647 O O . VAL A 1 92 ? 14.987 -4.161 207.751 1.00 46.43 92 VAL A O 1
ATOM 651 N N . CYS A 1 93 ? 13.911 -5.093 209.499 1.00 46.21 93 CYS A N 1
ATOM 652 C CA . CYS A 1 93 ? 14.637 -6.347 209.475 1.00 47.91 93 CYS A CA 1
ATOM 653 C C . CYS A 1 93 ? 13.577 -7.425 209.221 1.00 48.77 93 CYS A C 1
ATOM 654 O O . CYS A 1 93 ? 12.838 -7.823 210.132 1.00 48.49 93 CYS A O 1
ATOM 657 N N . VAL A 1 94 ? 13.494 -7.871 207.968 1.00 50.89 94 VAL A N 1
ATOM 658 C CA . VAL A 1 94 ? 12.524 -8.879 207.549 1.00 53.58 94 VAL A CA 1
ATOM 659 C C . VAL A 1 94 ? 12.963 -10.271 207.957 1.00 54.83 94 VAL A C 1
ATOM 660 O O . VAL A 1 94 ? 14.140 -10.533 208.214 1.00 56.67 94 VAL A O 1
ATOM 664 N N . ASP A 1 95 ? 12.003 -11.180 207.981 1.00 58.53 95 ASP A N 1
ATOM 665 C CA . ASP A 1 95 ? 12.268 -12.556 208.370 1.00 59.44 95 ASP A CA 1
ATOM 666 C C . ASP A 1 95 ? 12.430 -13.463 207.151 1.00 59.51 95 ASP A C 1
ATOM 667 O O . ASP A 1 95 ? 11.514 -13.624 206.350 1.00 59.45 95 ASP A O 1
ATOM 672 N N . LYS A 1 96 ? 13.600 -14.070 2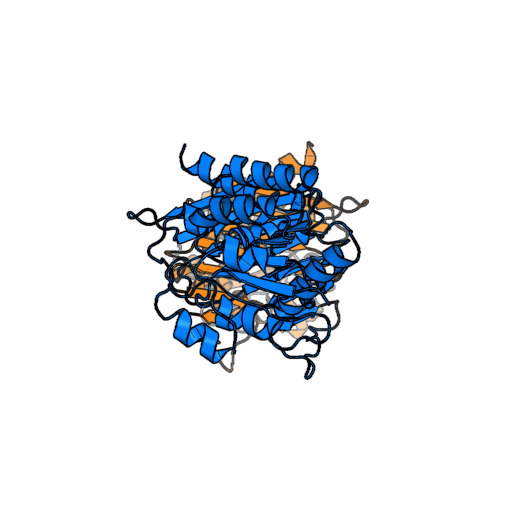07.039 1.00 60.13 96 LYS A N 1
ATOM 673 C CA . LYS A 1 96 ? 13.936 -14.957 205.922 1.00 58.94 96 LYS A CA 1
ATOM 674 C C . LYS A 1 96 ? 13.386 -14.532 204.550 1.00 57.31 96 LYS A C 1
ATOM 675 O O . LYS A 1 96 ? 13.943 -13.627 203.945 1.00 61.62 96 LYS A O 1
ATOM 681 N N . PRO A 1 97 ? 12.280 -15.124 204.049 1.00 55.34 97 PRO A N 1
ATOM 682 C CA . PRO A 1 97 ? 11.937 -14.585 202.721 1.00 52.41 97 PRO A CA 1
ATOM 683 C C . PRO A 1 97 ? 11.624 -13.077 202.704 1.00 51.60 97 PRO A C 1
ATOM 684 O O . PRO A 1 97 ? 10.618 -12.637 203.257 1.00 49.46 97 PRO A O 1
ATOM 688 N N . LEU A 1 98 ? 12.487 -12.290 202.073 1.00 48.46 98 LEU A N 1
ATOM 689 C CA . LEU A 1 98 ? 12.250 -10.862 202.001 1.00 47.33 98 LEU A CA 1
ATOM 690 C C . LEU A 1 98 ? 10.792 -10.671 201.578 1.00 48.57 98 LEU A C 1
ATOM 691 O O . LEU A 1 98 ? 10.015 -9.957 202.229 1.00 48.99 98 LEU A O 1
ATOM 696 N N . ALA A 1 99 ? 10.426 -11.347 200.491 1.00 49.86 99 ALA A N 1
ATOM 697 C CA . ALA A 1 99 ? 9.067 -11.317 199.946 1.00 50.98 99 ALA A CA 1
ATOM 698 C C . ALA A 1 99 ? 8.747 -12.674 199.336 1.00 50.27 99 ALA A C 1
ATOM 699 O O . ALA A 1 99 ? 9.649 -13.437 198.993 1.00 51.03 99 ALA A O 1
ATOM 701 N N . GLU A 1 100 ? 7.462 -12.961 199.196 1.00 50.72 100 GLU A N 1
ATOM 702 C CA . GLU A 1 100 ? 7.026 -14.218 198.623 1.00 51.56 100 GLU A CA 1
ATOM 703 C C . GLU A 1 100 ? 7.469 -14.423 197.177 1.00 50.64 100 GLU A C 1
ATOM 704 O O . GLU A 1 100 ? 7.819 -15.533 196.798 1.00 51.10 100 GLU A O 1
ATOM 710 N N . ASN A 1 101 ? 7.427 -13.366 196.367 1.00 52.70 101 ASN A N 1
ATOM 711 C CA . ASN A 1 101 ? 7.868 -13.446 194.971 1.00 52.13 101 ASN A CA 1
ATOM 712 C C . ASN A 1 101 ? 9.216 -12.759 194.807 1.00 51.20 101 ASN A C 1
ATOM 713 O O . ASN A 1 101 ? 9.481 -11.733 195.436 1.00 50.57 101 ASN A O 1
ATOM 718 N N . LEU A 1 102 ? 10.055 -13.316 193.942 1.00 51.75 102 LEU A N 1
ATOM 719 C CA . LEU A 1 102 ? 11.382 -12.773 193.706 1.00 52.34 102 LEU A CA 1
ATOM 720 C C . LEU A 1 102 ? 11.380 -11.300 193.269 1.00 53.58 102 LEU A C 1
ATOM 721 O O . LEU A 1 102 ? 12.034 -10.487 193.917 1.00 54.08 102 LEU A O 1
ATOM 726 N N . ARG A 1 103 ? 10.656 -10.946 192.197 1.00 54.12 103 ARG A N 1
ATOM 727 C CA . ARG A 1 103 ? 10.649 -9.548 191.745 1.00 56.62 103 ARG A CA 1
ATOM 728 C C . ARG A 1 103 ? 10.236 -8.629 192.908 1.00 56.24 103 ARG A C 1
ATOM 729 O O . ARG A 1 103 ? 10.816 -7.555 193.112 1.00 55.38 103 ARG A O 1
ATOM 737 N N . ASP A 1 104 ? 9.246 -9.056 193.678 1.00 54.55 104 ASP A N 1
ATOM 738 C CA . ASP A 1 104 ? 8.789 -8.269 194.807 1.00 56.52 104 ASP A CA 1
ATOM 739 C C . ASP A 1 104 ? 9.918 -7.968 195.772 1.00 54.31 104 ASP A C 1
ATOM 740 O O . ASP A 1 104 ? 10.060 -6.844 196.256 1.00 53.58 104 ASP A O 1
ATOM 745 N N . ALA A 1 105 ? 10.697 -9.002 196.070 1.00 53.69 105 ALA A N 1
ATOM 746 C CA . ALA A 1 105 ? 11.818 -8.892 196.988 1.00 50.12 105 ALA A CA 1
ATOM 747 C C . ALA A 1 105 ? 12.751 -7.786 196.520 1.00 49.95 105 ALA A C 1
ATOM 748 O O . ALA A 1 105 ? 13.162 -6.930 197.305 1.00 50.35 105 ALA A O 1
ATOM 750 N N . GLU A 1 106 ? 13.078 -7.816 195.235 1.00 49.47 106 GLU A N 1
ATOM 751 C CA . GLU A 1 106 ? 13.964 -6.832 194.646 1.00 52.19 106 GLU A CA 1
ATOM 752 C C . GLU A 1 106 ? 13.331 -5.452 194.702 1.00 51.97 106 GLU A C 1
ATOM 753 O O . GLU A 1 106 ? 14.019 -4.454 194.961 1.00 51.28 106 GLU A O 1
ATOM 759 N N . ARG A 1 107 ? 12.018 -5.404 194.472 1.00 51.49 107 ARG A N 1
ATOM 760 C CA . ARG A 1 107 ? 11.272 -4.147 194.515 1.00 52.39 107 ARG A CA 1
ATOM 761 C C . ARG A 1 107 ? 11.561 -3.456 195.873 1.00 52.26 107 ARG A C 1
ATOM 762 O O . ARG A 1 107 ? 11.972 -2.287 195.914 1.00 52.75 107 ARG A O 1
ATOM 770 N N . LEU A 1 108 ? 11.369 -4.197 196.966 1.00 50.14 108 LEU A N 1
ATOM 771 C CA . LEU A 1 108 ? 11.606 -3.689 198.307 1.00 49.62 108 LEU A CA 1
ATOM 772 C C . LEU A 1 108 ? 13.045 -3.229 198.499 1.00 47.95 108 LEU A C 1
ATOM 773 O O . LEU A 1 108 ? 13.296 -2.199 199.114 1.00 47.25 108 LEU A O 1
ATOM 778 N N . VAL A 1 109 ? 13.993 -4.004 197.985 1.00 47.03 109 VAL A N 1
ATOM 779 C CA . VAL A 1 109 ? 15.396 -3.649 198.122 1.00 47.44 109 VAL A CA 1
ATOM 780 C C . VAL A 1 109 ? 15.625 -2.299 197.461 1.00 48.55 109 VAL A C 1
ATOM 781 O O . VAL A 1 109 ? 16.247 -1.416 198.043 1.00 48.11 109 VAL A O 1
ATOM 785 N N . GLU A 1 110 ? 15.116 -2.141 196.244 1.00 51.10 110 GLU A N 1
ATOM 786 C CA . GLU A 1 110 ? 15.262 -0.888 195.533 1.00 52.82 110 GLU A CA 1
ATOM 787 C C . GLU A 1 110 ? 14.584 0.220 196.305 1.00 52.56 110 GLU A C 1
ATOM 788 O O . GLU A 1 110 ? 15.157 1.290 196.512 1.00 53.27 110 GLU A O 1
ATOM 794 N N . LEU A 1 111 ? 13.354 -0.039 196.729 1.00 50.59 111 LEU A N 1
ATOM 795 C CA . LEU A 1 111 ? 12.596 0.947 197.474 1.00 50.74 111 LEU A CA 1
ATOM 796 C C . LEU A 1 111 ? 13.349 1.419 198.710 1.00 51.21 111 LEU A C 1
ATOM 797 O O . LEU A 1 111 ? 13.152 2.546 199.188 1.00 51.50 111 LEU A O 1
ATOM 802 N N . ALA A 1 112 ? 14.207 0.555 199.236 1.00 49.75 112 ALA A N 1
ATOM 803 C CA . ALA A 1 112 ? 14.964 0.902 200.426 1.00 49.15 112 ALA A CA 1
ATOM 804 C C . ALA A 1 112 ? 16.169 1.738 200.061 1.00 47.84 112 ALA A C 1
ATOM 805 O O . ALA A 1 112 ? 16.564 2.620 200.808 1.00 48.52 112 ALA A O 1
ATOM 807 N N . ALA A 1 113 ? 16.751 1.461 198.903 1.00 49.31 113 ALA A N 1
ATOM 808 C CA . ALA A 1 113 ? 17.925 2.207 198.476 1.00 51.94 113 ALA A CA 1
ATOM 809 C C . ALA A 1 113 ? 17.531 3.662 198.191 1.00 53.64 113 ALA A C 1
ATOM 810 O O . ALA A 1 113 ? 18.204 4.594 198.645 1.00 53.42 113 ALA A O 1
ATOM 812 N N . ARG A 1 114 ? 16.438 3.858 197.452 1.00 53.87 114 ARG A N 1
ATOM 813 C CA . ARG A 1 114 ? 15.976 5.204 197.141 1.00 53.22 114 ARG A CA 1
ATOM 814 C C . ARG A 1 114 ? 15.674 5.917 198.469 1.00 53.57 114 ARG A C 1
ATOM 815 O O . ARG A 1 114 ? 16.278 6.947 198.799 1.00 54.04 114 ARG A O 1
ATOM 823 N N . LYS A 1 115 ? 14.756 5.336 199.236 1.00 53.68 115 LYS A N 1
ATOM 824 C CA . LYS A 1 115 ? 14.344 5.874 200.531 1.00 54.92 115 LYS A CA 1
ATOM 825 C C . LYS A 1 115 ? 15.510 6.052 201.531 1.00 54.50 115 LYS A C 1
ATOM 826 O O . LYS A 1 115 ? 15.345 6.644 202.608 1.00 52.80 115 LYS A O 1
ATOM 832 N N . LYS A 1 116 ? 16.683 5.538 201.180 1.00 53.36 116 LYS A N 1
ATOM 833 C CA . LYS A 1 116 ? 17.851 5.628 202.051 1.00 53.47 116 LYS A CA 1
ATOM 834 C C . LYS A 1 116 ? 17.617 5.032 203.451 1.00 51.87 116 LYS A C 1
ATOM 835 O O . LYS A 1 116 ? 17.951 5.640 204.469 1.00 51.95 116 LYS A O 1
ATOM 841 N N . LEU A 1 117 ? 17.048 3.827 203.481 1.00 49.94 117 LEU A N 1
ATOM 842 C CA . LEU A 1 117 ? 16.771 3.100 204.722 1.00 47.27 117 LEU A CA 1
ATOM 843 C C . LEU A 1 117 ? 17.568 1.795 204.804 1.00 46.28 117 LEU A C 1
ATOM 844 O O . LEU A 1 117 ? 18.056 1.287 203.797 1.00 45.74 117 LEU A O 1
ATOM 849 N N . THR A 1 118 ? 17.684 1.244 206.005 1.00 46.10 118 THR A N 1
ATOM 850 C CA . THR A 1 118 ? 18.411 -0.001 206.177 1.00 45.26 118 THR A CA 1
ATOM 851 C C . THR A 1 118 ? 17.471 -1.197 206.126 1.00 45.19 118 THR A C 1
ATOM 852 O O . THR A 1 118 ? 16.721 -1.450 207.061 1.00 44.34 118 THR A O 1
ATOM 856 N N . LEU A 1 119 ? 17.520 -1.936 205.030 1.00 43.65 119 LEU A N 1
ATOM 857 C CA . LEU A 1 119 ? 16.664 -3.091 204.871 1.00 43.75 119 LEU A CA 1
ATOM 858 C C . LEU A 1 119 ? 17.475 -4.374 204.784 1.00 47.05 119 LEU A C 1
ATOM 859 O O . LEU A 1 119 ? 18.189 -4.601 203.803 1.00 47.25 119 LEU A O 1
ATOM 864 N N . MET A 1 120 ? 17.369 -5.219 205.801 1.00 47.36 120 MET A N 1
ATOM 865 C CA . MET A 1 120 ? 18.100 -6.468 205.764 1.00 50.14 120 MET A CA 1
ATOM 866 C C . MET A 1 120 ? 17.198 -7.644 206.079 1.00 50.01 120 MET A C 1
ATOM 867 O O . MET A 1 120 ? 16.120 -7.476 206.644 1.00 50.02 120 MET A O 1
ATOM 872 N N . VAL A 1 121 ? 17.642 -8.833 205.689 1.00 49.41 121 VAL A N 1
ATOM 873 C CA . VAL A 1 121 ? 16.896 -10.054 205.945 1.00 49.94 121 VAL A CA 1
ATOM 874 C C . VAL A 1 121 ? 17.484 -10.684 207.202 1.00 50.52 121 VAL A C 1
ATOM 875 O O . VAL A 1 121 ? 18.703 -10.731 207.369 1.00 49.79 121 VAL A O 1
ATOM 879 N N . GLY A 1 122 ? 16.618 -11.160 208.086 1.00 49.90 122 GLY A N 1
ATOM 880 C CA . GLY A 1 122 ? 17.099 -11.756 209.313 1.00 50.53 122 GLY A CA 1
ATOM 881 C C . GLY A 1 122 ? 17.589 -13.187 209.189 1.00 50.97 122 GLY A C 1
ATOM 882 O O . GLY A 1 122 ? 16.867 -14.118 209.553 1.00 51.43 122 GLY A O 1
ATOM 883 N N . PHE A 1 123 ? 18.805 -13.382 208.681 1.00 48.87 123 PHE A N 1
ATOM 884 C CA . PHE A 1 123 ? 19.361 -14.731 208.546 1.00 46.79 123 PHE A CA 1
ATOM 885 C C . PHE A 1 123 ? 20.185 -15.086 209.768 1.00 45.96 123 PHE A C 1
ATOM 886 O O . PHE A 1 123 ? 21.401 -15.204 209.700 1.00 46.29 123 PHE A O 1
ATOM 894 N N . ASN A 1 124 ? 19.498 -15.262 210.884 1.00 46.05 124 ASN A N 1
ATOM 895 C CA . ASN A 1 124 ? 20.134 -15.596 212.141 1.00 45.09 124 ASN A CA 1
ATOM 896 C C . ASN A 1 124 ? 21.310 -16.578 212.041 1.00 43.26 124 ASN A C 1
ATOM 897 O O . ASN A 1 124 ? 22.279 -16.441 212.768 1.00 43.34 124 ASN A O 1
ATOM 902 N N . ARG A 1 125 ? 21.260 -17.556 211.149 1.00 40.46 125 ARG A N 1
ATOM 903 C CA . ARG A 1 125 ? 22.367 -18.486 211.090 1.00 39.24 125 ARG A CA 1
ATOM 904 C C . ARG A 1 125 ? 23.701 -17.881 210.695 1.00 38.56 125 ARG A C 1
ATOM 905 O O . ARG A 1 125 ? 24.748 -18.423 211.042 1.00 38.25 125 ARG A O 1
ATOM 913 N N . ARG A 1 126 ? 23.679 -16.757 209.985 1.00 39.92 126 ARG A N 1
ATOM 914 C CA . ARG A 1 126 ? 24.924 -16.091 209.570 1.00 39.78 126 ARG A CA 1
ATOM 915 C C . ARG A 1 126 ? 25.612 -15.412 210.753 1.00 40.43 126 ARG A C 1
ATOM 916 O O . ARG A 1 126 ? 26.750 -14.952 210.635 1.00 40.56 126 ARG A O 1
ATOM 924 N N . PHE A 1 127 ? 24.909 -15.344 211.882 1.00 39.52 127 PHE A N 1
ATOM 925 C CA . PHE A 1 127 ? 25.440 -14.723 213.086 1.00 40.27 127 PHE A CA 1
ATOM 926 C C . PHE A 1 127 ? 25.632 -15.706 214.227 1.00 39.48 127 PHE A C 1
ATOM 927 O O . PHE A 1 127 ? 25.825 -15.312 215.368 1.00 40.34 127 PHE A O 1
ATOM 935 N N . ALA A 1 128 ? 25.563 -16.990 213.913 1.00 40.56 128 ALA A N 1
ATOM 936 C CA . ALA A 1 128 ? 25.767 -18.010 214.923 1.00 39.10 128 ALA A CA 1
ATOM 937 C C . ALA A 1 128 ? 27.284 -18.124 215.126 1.00 38.52 128 ALA A C 1
ATOM 938 O O . ALA A 1 128 ? 28.025 -18.366 214.175 1.00 39.88 128 ALA A O 1
ATOM 940 N N . PRO A 1 129 ? 27.761 -17.942 216.369 1.00 37.94 129 PRO A N 1
ATOM 941 C CA . PRO A 1 129 ? 29.177 -18.009 216.731 1.00 39.00 129 PRO A CA 1
ATOM 942 C C . PRO A 1 129 ? 29.914 -19.148 216.057 1.00 41.53 129 PRO A C 1
ATOM 943 O O . PRO A 1 129 ? 30.938 -18.940 215.399 1.00 42.82 129 PRO A O 1
ATOM 947 N N . LEU A 1 130 ? 29.398 -20.358 216.231 1.00 41.73 130 LEU A N 1
ATOM 948 C CA . LEU A 1 130 ? 30.022 -21.530 215.633 1.00 44.89 130 LEU A CA 1
ATOM 949 C C . LEU A 1 130 ? 30.052 -21.512 214.087 1.00 44.33 130 LEU A C 1
ATOM 950 O O . LEU A 1 130 ? 31.037 -21.952 213.496 1.00 45.24 130 LEU A O 1
ATOM 955 N N . TYR A 1 131 ? 29.007 -21.008 213.427 1.00 43.09 131 TYR A N 1
ATOM 956 C CA . TYR A 1 131 ? 29.010 -20.966 211.962 1.00 40.44 131 TYR A CA 1
ATOM 957 C C . TYR A 1 131 ? 30.001 -19.953 211.416 1.00 39.24 131 TYR A C 1
ATOM 958 O O . TYR A 1 131 ? 30.658 -20.212 210.414 1.00 39.73 131 TYR A O 1
ATOM 967 N N . GLY A 1 132 ? 30.091 -18.799 212.075 1.00 40.76 132 GLY A N 1
ATOM 968 C CA . GLY A 1 132 ? 31.003 -17.748 211.655 1.00 40.03 132 GLY A CA 1
ATOM 969 C C . GLY A 1 132 ? 32.420 -18.163 211.957 1.00 41.68 132 GLY A C 1
ATOM 970 O O . GLY A 1 132 ? 33.370 -17.770 211.283 1.00 41.55 132 GLY A O 1
ATOM 971 N N . GLU A 1 133 ? 32.538 -18.960 213.008 1.00 43.83 133 GLU A N 1
ATOM 972 C CA . GLU A 1 133 ? 33.798 -19.517 213.461 1.00 44.63 133 GLU A CA 1
ATOM 973 C C . GLU A 1 133 ? 34.266 -20.503 212.393 1.00 43.12 133 GLU A C 1
ATOM 974 O O . GLU A 1 133 ? 35.439 -20.530 212.035 1.00 43.23 133 GLU A O 1
ATOM 980 N N . LEU A 1 134 ? 33.333 -21.304 211.885 1.00 42.34 134 LEU A N 1
ATOM 981 C CA . LEU A 1 134 ? 33.659 -22.279 210.865 1.00 43.21 134 LEU A CA 1
ATOM 982 C C . LEU A 1 134 ? 34.003 -21.621 209.549 1.00 44.50 134 LEU A C 1
ATOM 983 O O . LEU A 1 134 ? 34.891 -22.084 208.834 1.00 45.28 134 LEU A O 1
ATOM 988 N N . LYS A 1 135 ? 33.307 -20.542 209.213 1.00 46.16 135 LYS A N 1
ATOM 989 C CA . LYS A 1 135 ? 33.582 -19.866 207.950 1.00 46.38 135 LYS A CA 1
ATOM 990 C C . LYS A 1 135 ? 35.046 -19.431 207.813 1.00 46.50 135 LYS A C 1
ATOM 991 O O . LYS A 1 135 ? 35.521 -19.218 206.707 1.00 48.61 135 LYS A O 1
ATOM 997 N N . THR A 1 136 ? 35.767 -19.334 208.924 1.00 45.56 136 THR A N 1
ATOM 998 C CA . THR A 1 136 ? 37.154 -18.914 208.882 1.00 47.49 136 THR A CA 1
ATOM 999 C C . THR A 1 136 ? 38.160 -20.065 208.739 1.00 47.57 136 THR A C 1
ATOM 1000 O O . THR A 1 136 ? 39.362 -19.833 208.595 1.00 47.28 136 THR A O 1
ATOM 1004 N N . GLN A 1 137 ? 37.666 -21.302 208.768 1.00 48.51 137 GLN A N 1
ATOM 1005 C CA . GLN A 1 137 ? 38.511 -22.497 208.670 1.00 47.71 137 GLN A CA 1
ATOM 1006 C C . GLN A 1 137 ? 38.384 -23.232 207.330 1.00 46.77 137 GLN A C 1
ATOM 1007 O O . GLN A 1 137 ? 39.120 -24.191 207.063 1.00 47.97 137 GLN A O 1
ATOM 1013 N N . LEU A 1 138 ? 37.441 -22.795 206.503 1.00 45.94 138 LEU A N 1
ATOM 1014 C CA . LEU A 1 138 ? 37.181 -23.444 205.219 1.00 47.15 138 LEU A CA 1
ATOM 1015 C C . LEU A 1 138 ? 38.017 -22.916 204.072 1.00 48.08 138 LEU A C 1
ATOM 1016 O O . LEU A 1 138 ? 37.656 -23.096 202.896 1.00 47.34 138 LEU A O 1
ATOM 1021 N N . ALA A 1 139 ? 39.126 -22.259 204.402 1.00 48.61 139 ALA A N 1
ATOM 1022 C CA . ALA A 1 139 ? 40.020 -21.720 203.373 1.00 47.06 139 ALA A CA 1
ATOM 1023 C C . ALA A 1 139 ? 40.487 -22.852 202.462 1.00 46.13 139 ALA A C 1
ATOM 1024 O O . ALA A 1 139 ? 40.589 -22.680 201.253 1.00 46.17 139 ALA A O 1
ATOM 1026 N N . THR A 1 140 ? 40.740 -24.013 203.057 1.00 47.48 140 THR A N 1
ATOM 1027 C CA . THR A 1 140 ? 41.193 -25.175 202.310 1.00 46.77 140 THR A CA 1
ATOM 1028 C C . THR A 1 140 ? 40.117 -26.267 202.247 1.00 45.34 140 THR A C 1
ATOM 1029 O O . THR A 1 140 ? 40.420 -27.442 202.066 1.00 44.81 140 THR A O 1
ATOM 1033 N N . ALA A 1 141 ? 38.857 -25.882 202.382 1.00 44.26 141 ALA A N 1
ATOM 1034 C CA . ALA A 1 141 ? 37.774 -26.856 202.357 1.00 43.74 141 ALA A CA 1
ATOM 1035 C C . ALA A 1 141 ? 37.563 -27.522 201.001 1.00 43.92 141 ALA A C 1
ATOM 1036 O O . ALA A 1 141 ? 37.744 -26.907 199.948 1.00 44.17 141 ALA A O 1
ATOM 1038 N N . ALA A 1 142 ? 37.165 -28.790 201.038 1.00 43.09 142 ALA A N 1
ATOM 1039 C CA . ALA A 1 142 ? 36.916 -29.550 199.819 1.00 39.87 142 ALA A CA 1
ATOM 1040 C C . ALA A 1 142 ? 35.488 -30.050 199.779 1.00 39.84 142 ALA A C 1
ATOM 1041 O O . ALA A 1 142 ? 34.887 -30.146 198.713 1.00 40.25 142 ALA A O 1
ATOM 1043 N N . SER A 1 143 ? 34.939 -30.366 200.944 1.00 38.64 143 SER A N 1
ATOM 1044 C CA . SER A 1 143 ? 33.573 -30.869 201.002 1.00 38.95 143 SER A CA 1
ATOM 1045 C C . SER A 1 143 ? 32.825 -30.156 202.122 1.00 38.20 143 SER A C 1
ATOM 1046 O O . SER A 1 143 ? 33.372 -29.933 203.190 1.00 39.30 143 SER A O 1
ATOM 1049 N N . LEU A 1 144 ? 31.577 -29.794 201.864 1.00 38.77 144 LEU A N 1
ATOM 1050 C CA . LEU A 1 144 ? 30.769 -29.085 202.837 1.00 37.23 144 LEU A CA 1
ATOM 1051 C C . LEU A 1 144 ? 29.320 -29.531 202.699 1.00 38.49 144 LEU A C 1
ATOM 1052 O O . LEU A 1 144 ? 28.704 -29.343 201.651 1.00 37.50 144 LEU A O 1
ATOM 1057 N N . ARG A 1 145 ? 28.774 -30.123 203.753 1.00 36.85 145 ARG A N 1
ATOM 1058 C CA . ARG A 1 145 ? 27.400 -30.593 203.708 1.00 36.64 145 ARG A CA 1
ATOM 1059 C C . ARG A 1 145 ? 26.598 -30.054 204.875 1.00 37.32 145 ARG A C 1
ATOM 1060 O O . ARG A 1 145 ? 27.052 -30.106 206.011 1.00 38.39 145 ARG A O 1
ATOM 1068 N N . MET A 1 146 ? 25.419 -29.505 204.600 1.00 37.25 146 MET A N 1
ATOM 1069 C CA . MET A 1 146 ? 24.567 -29.007 205.677 1.00 38.87 146 MET A CA 1
ATOM 1070 C C . MET A 1 146 ? 23.279 -29.814 205.652 1.00 37.68 146 MET A C 1
ATOM 1071 O O . MET A 1 146 ? 22.649 -29.948 204.611 1.00 34.60 146 MET A O 1
ATOM 1076 N N . ASP A 1 147 ? 22.909 -30.353 206.811 1.00 39.65 147 ASP A N 1
ATOM 1077 C CA . ASP A 1 147 ? 21.712 -31.179 206.969 1.00 40.19 147 ASP A CA 1
ATOM 1078 C C . ASP A 1 147 ? 20.721 -30.609 207.962 1.00 39.65 147 ASP A C 1
ATOM 1079 O O . ASP A 1 147 ? 21.096 -30.308 209.087 1.00 39.29 147 ASP A O 1
ATOM 1084 N N . LYS A 1 148 ? 19.463 -30.475 207.565 1.00 35.81 148 LYS A N 1
ATOM 1085 C CA . LYS A 1 148 ? 18.459 -29.964 208.486 1.00 36.43 148 LYS A CA 1
ATOM 1086 C C . LYS A 1 148 ? 17.192 -30.811 208.318 1.00 37.06 148 LYS A C 1
ATOM 1087 O O . LYS A 1 148 ? 16.549 -30.769 207.281 1.00 36.00 148 LYS A O 1
ATOM 1093 N N . HIS A 1 149 ? 16.830 -31.569 209.341 1.00 32.22 149 HIS A N 1
ATOM 1094 C CA . HIS A 1 149 ? 15.682 -32.424 209.237 1.00 31.92 149 HIS A CA 1
ATOM 1095 C C . HIS A 1 149 ? 14.578 -32.206 210.260 1.00 32.76 149 HIS A C 1
ATOM 1096 O O . HIS A 1 149 ? 14.745 -31.458 211.218 1.00 32.74 149 HIS A O 1
ATOM 1103 N N . ARG A 1 150 ? 13.448 -32.879 210.041 1.00 32.97 150 ARG A N 1
ATOM 1104 C CA . ARG A 1 150 ? 12.305 -32.828 210.954 1.00 34.54 150 ARG A CA 1
ATOM 1105 C C . ARG A 1 150 ? 11.907 -34.278 211.213 1.00 34.24 150 ARG A C 1
ATOM 1106 O O . ARG A 1 150 ? 12.077 -35.112 210.346 1.00 34.90 150 ARG A O 1
ATOM 1114 N N . SER A 1 151 ? 11.387 -34.580 212.396 1.00 36.44 151 SER A N 1
ATOM 1115 C CA . SER A 1 151 ? 10.981 -35.948 212.703 1.00 40.00 151 SER A CA 1
ATOM 1116 C C . SER A 1 151 ? 9.748 -36.378 211.926 1.00 41.30 151 SER A C 1
ATOM 1117 O O . SER A 1 151 ? 9.630 -37.517 211.493 1.00 40.43 151 SER A O 1
ATOM 1120 N N . ASN A 1 152 ? 8.813 -35.461 211.772 1.00 40.69 152 ASN A N 1
ATOM 1121 C CA . ASN A 1 152 ? 7.602 -35.775 211.053 1.00 40.61 152 ASN A CA 1
ATOM 1122 C C . ASN A 1 152 ? 6.843 -34.492 210.855 1.00 41.94 152 ASN A C 1
ATOM 1123 O O . ASN A 1 152 ? 5.827 -34.244 211.501 1.00 42.13 152 ASN A O 1
ATOM 1128 N N . SER A 1 153 ? 7.342 -33.668 209.951 1.00 43.43 153 SER A N 1
ATOM 1129 C CA . SER A 1 153 ? 6.717 -32.386 209.698 1.00 43.26 153 SER A CA 1
ATOM 1130 C C . SER A 1 153 ? 6.405 -32.176 208.230 1.00 42.36 153 SER A C 1
ATOM 1131 O O . SER A 1 153 ? 7.080 -31.421 207.541 1.00 42.65 153 SER A O 1
ATOM 1134 N N . VAL A 1 154 ? 5.388 -32.870 207.747 1.00 43.11 154 VAL A N 1
ATOM 1135 C CA . VAL A 1 154 ? 4.987 -32.715 206.367 1.00 44.59 154 VAL A CA 1
ATOM 1136 C C . VAL A 1 154 ? 3.782 -31.758 206.451 1.00 48.44 154 VAL A C 1
ATOM 1137 O O . VAL A 1 154 ? 2.763 -31.920 205.780 1.00 47.25 154 VAL A O 1
ATOM 1141 N N . GLY A 1 155 ? 3.956 -30.749 207.311 1.00 52.03 155 GLY A N 1
ATOM 1142 C CA . GLY A 1 155 ? 2.961 -29.723 207.574 1.00 50.36 155 GLY A CA 1
ATOM 1143 C C . GLY A 1 155 ? 2.134 -29.307 206.384 1.00 52.28 155 GLY A C 1
ATOM 1144 O O . GLY A 1 155 ? 2.574 -29.448 205.244 1.00 54.86 155 GLY A O 1
ATOM 1145 N N . PRO A 1 156 ? 0.931 -28.763 206.630 1.00 50.89 156 PRO A N 1
ATOM 1146 C CA . PRO A 1 156 ? -0.069 -28.284 205.678 1.00 51.37 156 PRO A CA 1
ATOM 1147 C C . PRO A 1 156 ? 0.459 -27.543 204.462 1.00 50.09 156 PRO A C 1
ATOM 1148 O O . PRO A 1 156 ? 0.040 -27.807 203.336 1.00 51.07 156 PRO A O 1
ATOM 1152 N N . HIS A 1 157 ? 1.369 -26.606 204.679 1.00 49.26 157 HIS A N 1
ATOM 1153 C CA . HIS A 1 157 ? 1.897 -25.823 203.572 1.00 48.92 157 HIS A CA 1
ATOM 1154 C C . HIS A 1 157 ? 2.554 -26.668 202.479 1.00 47.73 157 HIS A C 1
ATOM 1155 O O . HIS A 1 157 ? 3.067 -27.764 202.733 1.00 46.84 157 HIS A O 1
ATOM 1162 N N . ASP A 1 158 ? 2.532 -26.163 201.250 1.00 46.79 158 ASP A N 1
ATOM 1163 C CA . ASP A 1 158 ? 3.120 -26.917 200.147 1.00 46.28 158 ASP A CA 1
ATOM 1164 C C . ASP A 1 158 ? 4.621 -26.739 199.968 1.00 45.05 158 ASP A C 1
ATOM 1165 O O . ASP A 1 158 ? 5.287 -26.079 200.751 1.00 44.48 158 ASP A O 1
ATOM 1170 N N . LEU A 1 159 ? 5.128 -27.354 198.911 1.00 44.18 159 LEU A N 1
ATOM 1171 C CA . LEU A 1 159 ? 6.533 -27.327 198.587 1.00 44.57 159 LEU A CA 1
ATOM 1172 C C . LEU A 1 159 ? 7.111 -25.925 198.500 1.00 45.17 159 LEU A C 1
ATOM 1173 O O . LEU A 1 159 ? 8.217 -25.661 198.971 1.00 44.42 159 LEU A O 1
ATOM 1178 N N . TYR A 1 160 ? 6.353 -25.026 197.895 1.00 46.64 160 TYR A N 1
ATOM 1179 C CA . TYR A 1 160 ? 6.787 -23.649 197.720 1.00 46.84 160 TYR A CA 1
ATOM 1180 C C . TYR A 1 160 ? 6.977 -22.919 199.043 1.00 46.33 160 TYR A C 1
ATOM 1181 O O . TYR A 1 160 ? 7.926 -22.165 199.209 1.00 46.15 160 TYR A O 1
ATOM 1190 N N . PHE A 1 161 ? 6.085 -23.136 199.992 1.00 45.48 161 PHE A N 1
ATOM 1191 C CA . PHE A 1 161 ? 6.243 -22.471 201.263 1.00 47.02 161 PHE A CA 1
ATOM 1192 C C . PHE A 1 161 ? 7.459 -22.990 202.011 1.00 46.70 161 PHE A C 1
ATOM 1193 O O . PHE A 1 161 ? 8.211 -22.212 202.594 1.00 47.32 161 PHE A O 1
ATOM 1201 N N . THR A 1 162 ? 7.630 -24.312 201.993 1.00 46.59 162 THR A N 1
ATOM 1202 C CA . THR A 1 162 ? 8.723 -24.988 202.684 1.00 43.80 162 THR A CA 1
ATOM 1203 C C . THR A 1 162 ? 10.099 -24.646 202.140 1.00 40.81 162 THR A C 1
ATOM 1204 O O . THR A 1 162 ? 11.058 -24.541 202.896 1.00 41.47 162 THR A O 1
ATOM 1208 N N . LEU A 1 163 ? 10.190 -24.477 200.827 1.00 38.80 163 LEU A N 1
ATOM 1209 C CA . LEU A 1 163 ? 11.451 -24.132 200.200 1.00 40.69 163 LEU A CA 1
ATOM 1210 C C . LEU A 1 163 ? 11.908 -22.749 200.638 1.00 42.40 163 LEU A C 1
ATOM 1211 O O . LEU A 1 163 ? 13.101 -22.499 200.836 1.00 41.10 163 LEU A O 1
ATOM 1216 N N . LEU A 1 164 ? 10.937 -21.859 200.802 1.00 43.45 164 LEU A N 1
ATOM 1217 C CA . LEU A 1 164 ? 11.202 -20.487 201.186 1.00 43.71 164 LEU A CA 1
ATOM 1218 C C . LEU A 1 164 ? 11.234 -20.240 202.660 1.00 43.82 164 LEU A C 1
ATOM 1219 O O . LEU A 1 164 ? 11.873 -19.300 203.122 1.00 44.74 164 LEU A O 1
ATOM 1224 N N . ASP A 1 165 ? 10.531 -21.071 203.405 1.00 46.01 165 ASP A N 1
ATOM 1225 C CA . ASP A 1 165 ? 10.471 -20.894 204.845 1.00 49.03 165 ASP A CA 1
ATOM 1226 C C . ASP A 1 165 ? 11.431 -21.795 205.624 1.00 48.14 165 ASP A C 1
ATOM 1227 O O . ASP A 1 165 ? 11.608 -21.598 206.821 1.00 47.69 165 ASP A O 1
ATOM 1232 N N . ASP A 1 166 ? 12.069 -22.765 204.973 1.00 45.88 166 ASP A N 1
ATOM 1233 C CA . ASP A 1 166 ? 12.958 -23.657 205.723 1.00 43.12 166 ASP A CA 1
ATOM 1234 C C . ASP A 1 166 ? 14.182 -24.096 204.936 1.00 40.90 166 ASP A C 1
ATOM 1235 O O . ASP A 1 166 ? 15.306 -24.000 205.408 1.00 39.98 166 ASP A O 1
ATOM 1240 N N . TYR A 1 167 ? 13.975 -24.570 203.724 1.00 40.79 167 TYR A N 1
ATOM 1241 C CA . TYR A 1 167 ? 15.110 -25.010 202.950 1.00 42.06 167 TYR A CA 1
ATOM 1242 C C . TYR A 1 167 ? 16.030 -23.843 202.564 1.00 44.59 167 TYR A C 1
ATOM 1243 O O . TYR A 1 167 ? 17.207 -24.033 202.257 1.00 44.37 167 TYR A O 1
ATOM 1252 N N . LEU A 1 168 ? 15.482 -22.637 202.595 1.00 43.94 168 LEU A N 1
ATOM 1253 C CA . LEU A 1 168 ? 16.238 -21.444 202.263 1.00 46.50 168 LEU A CA 1
ATOM 1254 C C . LEU A 1 168 ? 17.399 -21.274 203.237 1.00 47.47 168 LEU A C 1
ATOM 1255 O O . LEU A 1 168 ? 18.481 -20.810 202.870 1.00 47.13 168 LEU A O 1
ATOM 1260 N N . HIS A 1 169 ? 17.139 -21.642 204.487 1.00 49.44 169 HIS A N 1
ATOM 1261 C CA . HIS A 1 169 ? 18.113 -21.562 205.568 1.00 50.07 169 HIS A CA 1
ATOM 1262 C C . HIS A 1 169 ? 19.354 -22.340 205.206 1.00 49.71 169 HIS A C 1
ATOM 1263 O O . HIS A 1 169 ? 20.483 -21.875 205.361 1.00 50.32 169 HIS A O 1
ATOM 1270 N N . VAL A 1 170 ? 19.136 -23.557 204.743 1.00 48.89 170 VAL A N 1
ATOM 1271 C CA . VAL A 1 170 ? 20.245 -24.400 204.405 1.00 45.57 170 VAL A CA 1
ATOM 1272 C C . VAL A 1 170 ? 20.989 -23.858 203.207 1.00 46.40 170 VAL A C 1
ATOM 1273 O O . VAL A 1 170 ? 22.212 -23.727 203.226 1.00 46.67 170 VAL A O 1
ATOM 1277 N N . VAL A 1 171 ? 20.242 -23.512 202.170 1.00 44.00 171 VAL A N 1
ATOM 1278 C CA . VAL A 1 171 ? 20.851 -22.991 200.953 1.00 42.13 171 VAL A CA 1
ATOM 1279 C C . VAL A 1 171 ? 21.607 -21.672 201.171 1.00 44.14 171 VAL A C 1
ATOM 1280 O O . VAL A 1 171 ? 22.661 -21.459 200.577 1.00 42.96 171 VAL A O 1
ATOM 1284 N N . ASP A 1 172 ? 21.089 -20.801 202.030 1.00 42.72 172 ASP A N 1
ATOM 1285 C CA . ASP A 1 172 ? 21.761 -19.543 202.266 1.00 41.78 172 ASP A CA 1
ATOM 1286 C C . ASP A 1 172 ? 22.983 -19.721 203.153 1.00 43.63 172 ASP A C 1
ATOM 1287 O O . ASP A 1 172 ? 24.038 -19.125 202.919 1.00 43.76 172 ASP A O 1
ATOM 1292 N N . THR A 1 173 ? 22.852 -20.549 204.175 1.00 42.21 173 THR A N 1
ATOM 1293 C CA . THR A 1 173 ? 23.965 -20.764 205.076 1.00 40.90 173 THR A CA 1
ATOM 1294 C C . THR A 1 173 ? 25.144 -21.422 204.406 1.00 40.56 173 THR A C 1
ATOM 1295 O O . THR A 1 173 ? 26.289 -21.020 204.601 1.00 41.93 173 THR A O 1
ATOM 1299 N N . ALA A 1 174 ? 24.846 -22.459 203.638 1.00 40.49 174 ALA A N 1
ATOM 1300 C CA . ALA A 1 174 ? 25.860 -23.215 202.927 1.00 39.26 174 ALA A CA 1
ATOM 1301 C C . ALA A 1 174 ? 26.639 -22.349 201.946 1.00 38.24 174 ALA A C 1
ATOM 1302 O O . ALA A 1 174 ? 27.860 -22.443 201.873 1.00 37.00 174 ALA A O 1
ATOM 1304 N N . LEU A 1 175 ? 25.921 -21.512 201.201 1.00 39.58 175 LEU A N 1
ATOM 1305 C CA . LEU A 1 175 ? 26.522 -20.629 200.213 1.00 40.46 175 LEU A CA 1
ATOM 1306 C C . LEU A 1 175 ? 27.344 -19.553 200.896 1.00 39.96 175 LEU A C 1
ATOM 1307 O O . LEU A 1 175 ? 28.404 -19.156 200.420 1.00 38.85 175 LEU A O 1
ATOM 1312 N N . TRP A 1 176 ? 26.846 -19.084 202.024 1.00 38.86 176 TRP A N 1
ATOM 1313 C CA . TRP A 1 176 ? 27.546 -18.068 202.761 1.00 39.25 176 TRP A CA 1
ATOM 1314 C C . TRP A 1 176 ? 28.839 -18.651 203.325 1.00 40.55 176 TRP A C 1
ATOM 1315 O O . TRP A 1 176 ? 29.903 -18.051 203.208 1.00 42.39 176 TRP A O 1
ATOM 1326 N N . LEU A 1 177 ? 28.754 -19.834 203.919 1.00 42.29 177 LEU A N 1
ATOM 1327 C CA . LEU A 1 177 ? 29.935 -20.483 204.480 1.00 41.44 177 LEU A CA 1
ATOM 1328 C C . LEU A 1 177 ? 31.007 -20.833 203.458 1.00 41.26 177 LEU A C 1
ATOM 1329 O O . LEU A 1 177 ? 32.181 -20.913 203.790 1.00 41.11 177 LEU A O 1
ATOM 1334 N N . SER A 1 178 ? 30.611 -21.039 202.214 1.00 44.28 178 SER A N 1
ATOM 1335 C CA . SER A 1 178 ? 31.579 -21.394 201.195 1.00 49.61 178 SER A CA 1
ATOM 1336 C C . SER A 1 178 ? 31.876 -20.269 200.212 1.00 53.79 178 SER A C 1
ATOM 1337 O O . SER A 1 178 ? 31.665 -20.424 199.008 1.00 53.86 178 SER A O 1
ATOM 1340 N N . GLY A 1 179 ? 32.380 -19.145 200.710 1.00 56.41 179 GLY A N 1
ATOM 1341 C CA . GLY A 1 179 ? 32.672 -18.034 199.822 1.00 58.42 179 GLY A CA 1
ATOM 1342 C C . GLY A 1 179 ? 31.402 -17.306 199.411 1.00 61.15 179 GLY A C 1
ATOM 1343 O O . GLY A 1 179 ? 31.124 -16.216 199.915 1.00 61.57 179 GLY A O 1
ATOM 1344 N N . GLY A 1 180 ? 30.632 -17.908 198.506 1.00 60.92 180 GLY A N 1
ATOM 1345 C CA . GLY A 1 180 ? 29.392 -17.308 198.046 1.00 58.98 180 GLY A CA 1
ATOM 1346 C C . GLY A 1 180 ? 29.317 -17.290 196.529 1.00 59.77 180 GLY A C 1
ATOM 1347 O O . GLY A 1 180 ? 28.482 -16.597 195.948 1.00 59.17 180 GLY A O 1
ATOM 1348 N N . LYS A 1 181 ? 30.191 -18.056 195.880 1.00 59.13 181 LYS A N 1
ATOM 1349 C CA . LYS A 1 181 ? 30.241 -18.114 194.421 1.00 57.90 181 LYS A CA 1
ATOM 1350 C C . LYS A 1 181 ? 30.061 -19.553 193.917 1.00 56.92 181 LYS A C 1
ATOM 1351 O O . LYS A 1 181 ? 30.776 -20.004 193.019 1.00 57.65 181 LYS A O 1
ATOM 1357 N N . ALA A 1 182 ? 29.111 -20.280 194.487 1.00 53.88 182 ALA A N 1
ATOM 1358 C CA . ALA A 1 182 ? 28.891 -21.644 194.050 1.00 53.69 182 ALA A CA 1
ATOM 1359 C C . ALA A 1 182 ? 27.851 -21.694 192.941 1.00 52.78 182 ALA A C 1
ATOM 1360 O O . ALA A 1 182 ? 27.124 -20.725 192.704 1.00 51.87 182 ALA A O 1
ATOM 1362 N N . SER A 1 183 ? 27.790 -22.833 192.262 1.00 51.12 183 SER A N 1
ATOM 1363 C CA . SER A 1 183 ? 26.844 -23.032 191.174 1.00 49.24 183 SER A CA 1
ATOM 1364 C C . SER A 1 183 ? 26.071 -24.325 191.390 1.00 47.38 183 SER A C 1
ATOM 1365 O O . SER A 1 183 ? 26.638 -25.324 191.825 1.00 47.30 183 SER A O 1
ATOM 1368 N N . LEU A 1 184 ? 24.784 -24.302 191.058 1.00 46.27 184 LEU A N 1
ATOM 1369 C CA . LEU A 1 184 ? 23.900 -25.462 191.201 1.00 43.05 184 LEU A CA 1
ATOM 1370 C C . LEU A 1 184 ? 24.242 -26.553 190.206 1.00 42.39 184 LEU A C 1
ATOM 1371 O O . LEU A 1 184 ? 24.222 -26.328 189.006 1.00 42.76 184 LEU A O 1
ATOM 1376 N N . ASP A 1 185 ? 24.538 -27.746 190.692 1.00 43.15 185 ASP A N 1
ATOM 1377 C CA . ASP A 1 185 ? 24.875 -28.818 189.775 1.00 45.05 185 ASP A CA 1
ATOM 1378 C C . ASP A 1 185 ? 23.796 -29.865 189.587 1.00 44.87 185 ASP A C 1
ATOM 1379 O O . ASP A 1 185 ? 23.757 -30.527 188.556 1.00 43.71 185 ASP A O 1
ATOM 1384 N N . GLY A 1 186 ? 22.925 -30.025 190.574 1.00 42.63 186 GLY A N 1
ATOM 1385 C CA . GLY A 1 186 ? 21.873 -31.014 190.448 1.00 40.87 186 GLY A CA 1
ATOM 1386 C C . GLY A 1 186 ? 21.252 -31.339 191.782 1.00 40.55 186 GLY A C 1
ATOM 1387 O O . GLY A 1 186 ? 21.639 -30.766 192.800 1.00 42.00 186 GLY A O 1
ATOM 1388 N N . GLY A 1 187 ? 20.290 -32.256 191.778 1.00 39.24 187 GLY A N 1
ATOM 1389 C CA . GLY A 1 187 ? 19.630 -32.642 193.015 1.00 39.10 187 GLY A CA 1
ATOM 1390 C C . GLY A 1 187 ? 18.249 -33.197 192.756 1.00 38.26 187 GLY A C 1
ATOM 1391 O O . GLY A 1 187 ? 17.948 -33.596 191.637 1.00 37.45 187 GLY A O 1
ATOM 1392 N N . THR A 1 188 ? 17.405 -33.232 193.778 1.00 38.16 188 THR A N 1
ATOM 1393 C CA . THR A 1 188 ? 16.054 -33.745 193.598 1.00 40.64 188 THR A CA 1
ATOM 1394 C C . THR A 1 188 ? 15.068 -33.202 194.604 1.00 40.35 188 THR A C 1
ATOM 1395 O O . THR A 1 188 ? 15.446 -32.698 195.649 1.00 40.19 188 THR A O 1
ATOM 1399 N N . LEU A 1 189 ? 13.794 -33.331 194.273 1.00 38.65 189 LEU A N 1
ATOM 1400 C CA . LEU A 1 189 ? 12.724 -32.876 195.129 1.00 38.00 189 LEU A CA 1
ATOM 1401 C C . LEU A 1 189 ? 11.685 -33.965 195.215 1.00 40.01 189 LEU A C 1
ATOM 1402 O O . LEU A 1 189 ? 11.346 -34.563 194.200 1.00 39.94 189 LEU A O 1
ATOM 1407 N N . LEU A 1 190 ? 11.171 -34.237 196.407 1.00 39.45 190 LEU A N 1
ATOM 1408 C CA . LEU A 1 190 ? 10.131 -35.248 196.516 1.00 40.25 190 LEU A CA 1
ATOM 1409 C C . LEU A 1 190 ? 8.937 -34.711 197.258 1.00 40.34 190 LEU A C 1
ATOM 1410 O O . LEU A 1 190 ? 9.082 -34.073 198.293 1.00 38.75 190 LEU A O 1
ATOM 1415 N N . THR A 1 191 ? 7.751 -34.973 196.729 1.00 39.73 191 THR A N 1
ATOM 1416 C CA . THR A 1 191 ? 6.527 -34.551 197.396 1.00 39.34 191 THR A CA 1
ATOM 1417 C C . THR A 1 191 ? 5.514 -35.680 197.335 1.00 40.53 191 THR A C 1
ATOM 1418 O O . THR A 1 191 ? 5.525 -36.480 196.410 1.00 38.94 191 THR A O 1
ATOM 1422 N N . ASN A 1 192 ? 4.648 -35.740 198.338 1.00 42.62 192 ASN A N 1
ATOM 1423 C CA . ASN A 1 192 ? 3.602 -36.747 198.383 1.00 44.43 192 ASN A CA 1
ATOM 1424 C C . ASN A 1 192 ? 2.534 -36.333 197.367 1.00 46.75 192 ASN A C 1
ATOM 1425 O O . ASN A 1 192 ? 2.679 -35.311 196.696 1.00 49.37 192 ASN A O 1
ATOM 1430 N N . ASP A 1 193 ? 1.466 -37.113 197.247 1.00 48.90 193 ASP A N 1
ATOM 1431 C CA . ASP A 1 193 ? 0.411 -36.773 196.296 1.00 49.49 193 ASP A CA 1
ATOM 1432 C C . ASP A 1 193 ? -0.227 -35.392 196.560 1.00 49.34 193 ASP A C 1
ATOM 1433 O O . ASP A 1 193 ? -0.751 -34.766 195.636 1.00 48.71 193 ASP A O 1
ATOM 1438 N N . ALA A 1 194 ? -0.177 -34.918 197.804 1.00 47.45 194 ALA A N 1
ATOM 1439 C CA . ALA A 1 194 ? -0.744 -33.621 198.139 1.00 46.06 194 ALA A CA 1
ATOM 1440 C C . ALA A 1 194 ? 0.127 -32.451 197.666 1.00 47.44 194 ALA A C 1
ATOM 1441 O O . ALA A 1 194 ? -0.338 -31.313 197.614 1.00 49.55 194 ALA A O 1
ATOM 1443 N N . GLY A 1 195 ? 1.382 -32.709 197.311 1.00 44.31 195 GLY A N 1
ATOM 1444 C CA . GLY A 1 195 ? 2.234 -31.625 196.846 1.00 40.98 195 GLY A CA 1
ATOM 1445 C C . GLY A 1 195 ? 3.074 -30.992 197.945 1.00 41.11 195 GLY A C 1
ATOM 1446 O O . GLY A 1 195 ? 3.739 -29.976 197.726 1.00 37.45 195 GLY A O 1
ATOM 1447 N N . GLU A 1 196 ? 3.021 -31.596 199.131 1.00 40.96 196 GLU A N 1
ATOM 1448 C CA . GLU A 1 196 ? 3.786 -31.151 200.288 1.00 42.67 196 GLU A CA 1
ATOM 1449 C C . GLU A 1 196 ? 5.178 -31.736 200.165 1.00 42.43 196 GLU A C 1
ATOM 1450 O O . GLU A 1 196 ? 5.329 -32.906 199.833 1.00 42.19 196 GLU A O 1
ATOM 1456 N N . MET A 1 197 ? 6.193 -30.922 200.431 1.00 43.61 197 MET A N 1
ATOM 1457 C CA . MET A 1 197 ? 7.561 -31.382 200.321 1.00 42.73 197 MET A CA 1
ATOM 1458 C C . MET A 1 197 ? 7.845 -32.518 201.276 1.00 41.98 197 MET A C 1
ATOM 1459 O O . MET A 1 197 ? 7.374 -32.518 202.410 1.00 41.80 197 MET A O 1
ATOM 1464 N N . LEU A 1 198 ? 8.612 -33.495 200.809 1.00 39.49 198 LEU A N 1
ATOM 1465 C CA . LEU A 1 198 ? 8.990 -34.623 201.647 1.00 38.63 198 LEU A CA 1
ATOM 1466 C C . LEU A 1 198 ? 10.494 -34.637 201.821 1.00 36.26 198 LEU A C 1
ATOM 1467 O O . LEU A 1 198 ? 10.988 -34.855 202.911 1.00 36.72 198 LEU A O 1
ATOM 1472 N N . PHE A 1 199 ? 11.219 -34.392 200.742 1.00 34.51 199 PHE A N 1
ATOM 1473 C CA . PHE A 1 199 ? 12.665 -34.413 200.800 1.00 34.92 199 PHE A CA 1
ATOM 1474 C C . PHE A 1 199 ? 13.260 -33.493 199.737 1.00 36.91 199 PHE A C 1
ATOM 1475 O O . PHE A 1 199 ? 12.631 -33.241 198.711 1.00 36.42 199 PHE A O 1
ATOM 1483 N N . ALA A 1 200 ? 14.470 -32.993 199.984 1.00 36.23 200 ALA A N 1
ATOM 1484 C CA . ALA A 1 200 ? 15.168 -32.118 199.032 1.00 36.38 200 ALA A CA 1
ATOM 1485 C C . ALA A 1 200 ? 16.678 -32.197 199.240 1.00 36.20 200 ALA A C 1
ATOM 1486 O O . ALA A 1 200 ? 17.144 -32.161 200.370 1.00 36.59 200 ALA A O 1
ATOM 1488 N N . GLU A 1 201 ? 17.433 -32.318 198.153 1.00 36.37 201 GLU A N 1
ATOM 1489 C CA . GLU A 1 201 ? 18.889 -32.370 198.239 1.00 38.03 201 GLU A CA 1
ATOM 1490 C C . GLU A 1 201 ? 19.465 -31.737 196.985 1.00 38.18 201 GLU A C 1
ATOM 1491 O O . GLU A 1 201 ? 18.940 -31.953 195.899 1.00 37.95 201 GLU A O 1
ATOM 1497 N N . HIS A 1 202 ? 20.535 -30.958 197.124 1.00 35.74 202 HIS A N 1
ATOM 1498 C CA . HIS A 1 202 ? 21.147 -30.317 195.964 1.00 35.57 202 HIS A CA 1
ATOM 1499 C C . HIS A 1 202 ? 22.658 -30.255 196.067 1.00 36.23 202 HIS A C 1
ATOM 1500 O O . HIS A 1 202 ? 23.198 -30.306 197.161 1.00 36.07 202 HIS A O 1
ATOM 1507 N N . HIS A 1 203 ? 23.345 -30.161 194.933 1.00 35.90 203 HIS A N 1
ATOM 1508 C CA . HIS A 1 203 ? 24.805 -30.095 194.954 1.00 35.84 203 HIS A CA 1
ATOM 1509 C C . HIS A 1 203 ? 25.320 -28.857 194.246 1.00 36.15 203 HIS A C 1
ATOM 1510 O O . HIS A 1 203 ? 24.896 -28.546 193.140 1.00 36.67 203 HIS A O 1
ATOM 1517 N N . PHE A 1 204 ? 26.238 -28.153 194.892 1.00 38.09 204 PHE A N 1
ATOM 1518 C CA . PHE A 1 204 ? 26.812 -26.944 194.315 1.00 39.17 204 PHE A CA 1
ATOM 1519 C C . PHE A 1 204 ? 28.332 -27.080 194.184 1.00 41.36 204 PHE A C 1
ATOM 1520 O O . PHE A 1 204 ? 28.964 -27.896 194.864 1.00 39.46 204 PHE A O 1
ATOM 1528 N N . SER A 1 205 ? 28.915 -26.282 193.301 1.00 42.35 205 SER A N 1
ATOM 1529 C CA . SER A 1 205 ? 30.349 -26.344 193.110 1.00 47.87 205 SER A CA 1
ATOM 1530 C C . SER A 1 205 ? 31.010 -24.980 192.992 1.00 50.07 205 SER A C 1
ATOM 1531 O O . SER A 1 205 ? 30.776 -24.237 192.035 1.00 50.74 205 SER A O 1
ATOM 1534 N N . ALA A 1 206 ? 31.825 -24.652 193.985 1.00 50.08 206 ALA A N 1
ATOM 1535 C CA . ALA A 1 206 ? 32.564 -23.405 193.986 1.00 49.86 206 ALA A CA 1
ATOM 1536 C C . ALA A 1 206 ? 34.006 -23.859 193.835 1.00 49.98 206 ALA A C 1
ATOM 1537 O O . ALA A 1 206 ? 34.743 -24.023 194.812 1.00 50.78 206 ALA A O 1
ATOM 1539 N N . GLY A 1 207 ? 34.387 -24.098 192.587 1.00 50.74 207 GLY A N 1
ATOM 1540 C CA . GLY A 1 207 ? 35.727 -24.563 192.290 1.00 51.08 207 GLY A CA 1
ATOM 1541 C C . GLY A 1 207 ? 35.859 -26.031 192.640 1.00 52.73 207 GLY A C 1
ATOM 1542 O O . GLY A 1 207 ? 34.999 -26.842 192.295 1.00 51.48 207 GLY A O 1
ATOM 1543 N N . PRO A 1 208 ? 36.942 -26.406 193.331 1.00 53.09 208 PRO A N 1
ATOM 1544 C CA . PRO A 1 208 ? 37.097 -27.817 193.691 1.00 53.14 208 PRO A CA 1
ATOM 1545 C C . PRO A 1 208 ? 36.115 -28.237 194.808 1.00 52.41 208 PRO A C 1
ATOM 1546 O O . PRO A 1 208 ? 35.755 -29.406 194.911 1.00 51.90 208 PRO A O 1
ATOM 1550 N N . LEU A 1 209 ? 35.682 -27.273 195.620 1.00 47.85 209 LEU A N 1
ATOM 1551 C CA . LEU A 1 209 ? 34.767 -27.527 196.733 1.00 46.62 209 LEU A CA 1
ATOM 1552 C C . LEU A 1 209 ? 33.377 -28.020 196.318 1.00 45.42 209 LEU A C 1
ATOM 1553 O O . LEU A 1 209 ? 32.759 -27.458 195.422 1.00 45.22 209 LEU A O 1
ATOM 1558 N N . GLN A 1 210 ? 32.885 -29.062 196.981 1.00 43.22 210 GLN A N 1
ATOM 1559 C CA . GLN A 1 210 ? 31.564 -29.602 196.681 1.00 41.16 210 GLN A CA 1
ATOM 1560 C C . GLN A 1 210 ? 30.633 -29.277 197.829 1.00 39.56 210 GLN A C 1
ATOM 1561 O O . GLN A 1 210 ? 30.938 -29.612 198.960 1.00 39.63 210 GLN A O 1
ATOM 1567 N N . ILE A 1 211 ? 29.500 -28.636 197.551 1.00 38.10 211 ILE A N 1
ATOM 1568 C CA . ILE A 1 211 ? 28.561 -28.293 198.621 1.00 37.31 211 ILE A CA 1
ATOM 1569 C C . ILE A 1 211 ? 27.264 -29.094 198.537 1.00 36.92 211 ILE A C 1
ATOM 1570 O O . ILE A 1 211 ? 26.735 -29.307 197.454 1.00 36.59 211 ILE A O 1
ATOM 1575 N N . THR A 1 212 ? 26.734 -29.513 199.680 1.00 33.96 212 THR A N 1
ATOM 1576 C CA . THR A 1 212 ? 25.502 -30.287 199.679 1.00 31.25 212 THR A CA 1
ATOM 1577 C C . THR A 1 212 ? 24.447 -29.766 200.650 1.00 30.54 212 THR A C 1
ATOM 1578 O O . THR A 1 212 ? 24.738 -29.572 201.815 1.00 33.05 212 THR A O 1
ATOM 1582 N N . THR A 1 213 ? 23.229 -29.522 200.167 1.00 31.32 213 THR A N 1
ATOM 1583 C CA . THR A 1 213 ? 22.130 -29.079 201.037 1.00 28.17 213 THR A CA 1
ATOM 1584 C C . THR A 1 213 ? 21.143 -30.240 201.067 1.00 29.83 213 THR A C 1
ATOM 1585 O O . THR A 1 213 ? 20.794 -30.806 200.034 1.00 27.92 213 THR A O 1
ATOM 1589 N N . CYS A 1 214 ? 20.679 -30.577 202.257 1.00 29.10 214 CYS A N 1
ATOM 1590 C CA . CYS A 1 214 ? 19.813 -31.723 202.413 1.00 32.28 214 CYS A CA 1
ATOM 1591 C C . CYS A 1 214 ? 18.760 -31.450 203.476 1.00 32.79 214 CYS A C 1
ATOM 1592 O O . CYS A 1 214 ? 19.070 -30.901 204.526 1.00 35.09 214 CYS A O 1
ATOM 1595 N N . MET A 1 215 ? 17.514 -31.813 203.194 1.00 34.95 215 MET A N 1
ATOM 1596 C CA . MET A 1 215 ? 16.439 -31.617 204.149 1.00 37.33 215 MET A CA 1
ATOM 1597 C C . MET A 1 215 ? 15.334 -32.641 203.898 1.00 39.86 215 MET A C 1
ATOM 1598 O O . MET A 1 215 ? 14.854 -32.791 202.774 1.00 40.50 215 MET A O 1
ATOM 1603 N N . HIS A 1 216 ? 14.943 -33.353 204.950 1.00 40.96 216 HIS A N 1
ATOM 1604 C CA . HIS A 1 216 ? 13.897 -34.360 204.858 1.00 39.42 216 HIS A CA 1
ATOM 1605 C C . HIS A 1 216 ? 12.867 -34.007 205.908 1.00 39.10 216 HIS A C 1
ATOM 1606 O O . HIS A 1 216 ? 13.211 -33.790 207.063 1.00 42.12 216 HIS A O 1
ATOM 1613 N N . ARG A 1 217 ? 11.603 -33.956 205.523 1.00 37.87 217 ARG A N 1
ATOM 1614 C CA . ARG A 1 217 ? 10.569 -33.570 206.465 1.00 37.69 217 ARG A CA 1
ATOM 1615 C C . ARG A 1 217 ? 10.090 -34.662 207.394 1.00 38.07 217 ARG A C 1
ATOM 1616 O O . ARG A 1 217 ? 9.288 -34.399 208.279 1.00 38.30 217 ARG A O 1
ATOM 1624 N N . ARG A 1 218 ? 10.568 -35.884 207.201 1.00 37.22 218 ARG A N 1
ATOM 1625 C CA . ARG A 1 218 ? 10.152 -36.977 208.068 1.00 38.27 218 ARG A CA 1
ATOM 1626 C C . ARG A 1 218 ? 11.245 -38.035 208.167 1.00 38.85 218 ARG A C 1
ATOM 1627 O O . ARG A 1 218 ? 11.101 -39.133 207.639 1.00 37.92 218 ARG A O 1
ATOM 1635 N N . ALA A 1 219 ? 12.327 -37.692 208.862 1.00 39.08 219 ALA A N 1
ATOM 1636 C CA . ALA A 1 219 ? 13.467 -38.583 209.035 1.00 39.01 219 ALA A CA 1
ATOM 1637 C C . ALA A 1 219 ? 13.616 -39.090 210.464 1.00 38.37 219 ALA A C 1
ATOM 1638 O O . ALA A 1 219 ? 14.569 -39.795 210.768 1.00 39.87 219 ALA A O 1
ATOM 1640 N N . GLY A 1 220 ? 12.682 -38.726 211.333 1.00 38.23 220 GLY A N 1
ATOM 1641 C CA . GLY A 1 220 ? 12.742 -39.168 212.713 1.00 39.17 220 GLY A CA 1
ATOM 1642 C C . GLY A 1 220 ? 13.779 -38.439 213.538 1.00 39.51 220 GLY A C 1
ATOM 1643 O O . GLY A 1 220 ? 14.217 -38.929 214.576 1.00 39.15 220 GLY A O 1
ATOM 1644 N N . SER A 1 221 ? 14.174 -37.255 213.096 1.00 39.98 221 SER A N 1
ATOM 1645 C CA . SER A 1 221 ? 15.183 -36.505 213.832 1.00 40.71 221 SER A CA 1
ATOM 1646 C C . SER A 1 221 ? 15.098 -35.020 213.514 1.00 40.85 221 SER A C 1
ATOM 1647 O O . SER A 1 221 ? 15.079 -34.644 212.355 1.00 40.66 221 SER A O 1
ATOM 1650 N N . GLN A 1 222 ? 15.053 -34.177 214.535 1.00 42.08 222 GLN A N 1
ATOM 1651 C CA . GLN A 1 222 ? 14.973 -32.750 214.296 1.00 44.29 222 GLN A CA 1
ATOM 1652 C C . GLN A 1 222 ? 16.380 -32.167 214.323 1.00 45.33 222 GLN A C 1
ATOM 1653 O O . GLN A 1 222 ? 16.578 -31.028 214.704 1.00 46.88 222 GLN A O 1
ATOM 1659 N N . ARG A 1 223 ? 17.354 -32.947 213.891 1.00 44.92 223 ARG A N 1
ATOM 1660 C CA . ARG A 1 223 ? 18.758 -32.545 213.914 1.00 43.40 223 ARG A CA 1
ATOM 1661 C C . ARG A 1 223 ? 19.271 -31.595 212.837 1.00 41.50 223 ARG A C 1
ATOM 1662 O O . ARG A 1 223 ? 18.875 -31.681 211.684 1.00 41.67 223 ARG A O 1
ATOM 1670 N N . GLU A 1 224 ? 20.161 -30.686 213.215 1.00 40.16 224 GLU A N 1
ATOM 1671 C CA . GLU A 1 224 ? 20.771 -29.798 212.229 1.00 38.26 224 GLU A CA 1
ATOM 1672 C C . GLU A 1 224 ? 22.281 -29.982 212.330 1.00 38.78 224 GLU A C 1
ATOM 1673 O O . GLU A 1 224 ? 22.831 -30.018 213.424 1.00 37.26 224 GLU A O 1
ATOM 1679 N N . THR A 1 225 ? 22.951 -30.112 211.192 1.00 38.22 225 THR A N 1
ATOM 1680 C CA . THR A 1 225 ? 24.392 -30.295 211.210 1.00 37.53 225 THR A CA 1
ATOM 1681 C C . THR A 1 225 ? 25.152 -29.742 210.018 1.00 37.58 225 THR A C 1
ATOM 1682 O O . THR A 1 225 ? 24.612 -29.570 208.933 1.00 36.73 225 THR A O 1
ATOM 1686 N N . VAL A 1 226 ? 26.423 -29.463 210.241 1.00 35.72 226 VAL A N 1
ATOM 1687 C CA . VAL A 1 226 ? 27.274 -28.975 209.180 1.00 36.44 226 VAL A CA 1
ATOM 1688 C C . VAL A 1 226 ? 28.534 -29.839 209.247 1.00 38.80 226 VAL A C 1
ATOM 1689 O O . VAL A 1 226 ? 29.074 -30.077 210.327 1.00 36.51 226 VAL A O 1
ATOM 1693 N N . GLN A 1 227 ? 28.968 -30.337 208.094 1.00 39.32 227 GLN A N 1
ATOM 1694 C CA . GLN A 1 227 ? 30.142 -31.194 208.005 1.00 40.19 227 GLN A CA 1
ATOM 1695 C C . GLN A 1 227 ? 31.154 -30.576 207.066 1.00 40.07 227 GLN A C 1
ATOM 1696 O O . GLN A 1 227 ? 30.819 -30.226 205.936 1.00 41.24 227 GLN A O 1
ATOM 1702 N N . ALA A 1 228 ? 32.395 -30.450 207.511 1.00 39.20 228 ALA A N 1
ATOM 1703 C CA . ALA A 1 228 ? 33.418 -29.879 206.650 1.00 38.88 228 ALA A CA 1
ATOM 1704 C C . ALA A 1 228 ? 34.603 -30.809 206.530 1.00 39.04 228 ALA A C 1
ATOM 1705 O O . ALA A 1 228 ? 35.050 -31.373 207.523 1.00 37.81 228 ALA A O 1
ATOM 1707 N N . VAL A 1 229 ? 35.090 -30.985 205.307 1.00 37.88 229 VAL A N 1
ATOM 1708 C CA . VAL A 1 229 ? 36.260 -31.815 205.062 1.00 39.93 229 VAL A CA 1
ATOM 1709 C C . VAL A 1 229 ? 37.257 -30.878 204.453 1.00 39.84 229 VAL A C 1
ATOM 1710 O O . VAL A 1 229 ? 37.155 -30.540 203.287 1.00 41.84 229 VAL A O 1
ATOM 1714 N N . THR A 1 230 ? 38.209 -30.447 205.261 1.00 42.89 230 THR A N 1
ATOM 1715 C CA . THR A 1 230 ? 39.230 -29.509 204.824 1.00 43.15 230 THR A CA 1
ATOM 1716 C C . THR A 1 230 ? 40.557 -30.240 204.676 1.00 44.56 230 THR A C 1
ATOM 1717 O O . THR A 1 230 ? 40.626 -31.461 204.816 1.00 43.91 230 THR A O 1
ATOM 1721 N N . ASP A 1 231 ? 41.611 -29.489 204.392 1.00 46.93 231 ASP A N 1
ATOM 1722 C CA . ASP A 1 231 ? 42.939 -30.066 204.249 1.00 47.17 231 ASP A CA 1
ATOM 1723 C C . ASP A 1 231 ? 43.604 -29.989 205.614 1.00 46.54 231 ASP A C 1
ATOM 1724 O O . ASP A 1 231 ? 44.063 -28.925 206.034 1.00 47.06 231 ASP A O 1
ATOM 1729 N N . GLY A 1 232 ? 43.644 -31.113 206.315 1.00 45.30 232 GLY A N 1
ATOM 1730 C CA . GLY A 1 232 ? 44.265 -31.127 207.624 1.00 43.47 232 GLY A CA 1
ATOM 1731 C C . GLY A 1 232 ? 43.311 -31.115 208.803 1.00 41.36 232 GLY A C 1
ATOM 1732 O O . GLY A 1 232 ? 43.748 -30.957 209.939 1.00 42.43 232 GLY A O 1
ATOM 1733 N N . ALA A 1 233 ? 42.018 -31.283 208.555 1.00 39.22 233 ALA A N 1
ATOM 1734 C CA . ALA A 1 233 ? 41.061 -31.289 209.645 1.00 38.86 233 ALA A CA 1
ATOM 1735 C C . ALA A 1 233 ? 39.665 -31.623 209.169 1.00 39.00 233 ALA A C 1
ATOM 1736 O O . ALA A 1 233 ? 39.342 -31.427 208.009 1.00 38.79 233 ALA A O 1
ATOM 1738 N N . LEU A 1 234 ? 38.855 -32.142 210.085 1.00 38.94 234 LEU A N 1
ATOM 1739 C CA . LEU A 1 234 ? 37.466 -32.483 209.830 1.00 37.58 234 LEU A CA 1
ATOM 1740 C C . LEU A 1 234 ? 36.655 -31.797 210.911 1.00 38.02 234 LEU A C 1
ATOM 1741 O O . LEU A 1 234 ? 36.896 -32.022 212.094 1.00 37.03 234 LEU A O 1
ATOM 1746 N N . ILE A 1 235 ? 35.691 -30.971 210.519 1.00 37.76 235 ILE A N 1
ATOM 1747 C CA . ILE A 1 235 ? 34.877 -30.269 211.503 1.00 35.05 235 ILE A CA 1
ATOM 1748 C C . ILE A 1 235 ? 33.398 -30.648 211.398 1.00 35.34 235 ILE A C 1
ATOM 1749 O O . ILE A 1 235 ? 32.859 -30.794 210.308 1.00 33.66 235 ILE A O 1
ATOM 1754 N N . ASP A 1 236 ? 32.753 -30.820 212.543 1.00 36.42 236 ASP A N 1
ATOM 1755 C CA . ASP A 1 236 ? 31.339 -31.169 212.576 1.00 39.14 236 ASP A CA 1
ATOM 1756 C C . ASP A 1 236 ? 30.644 -30.213 213.564 1.00 39.83 236 ASP A C 1
ATOM 1757 O O . ASP A 1 236 ? 31.175 -29.936 214.638 1.00 36.85 236 ASP A O 1
ATOM 1762 N N . ILE A 1 237 ? 29.475 -29.698 213.200 1.00 35.33 237 ILE A N 1
ATOM 1763 C CA . ILE A 1 237 ? 28.740 -28.814 214.090 1.00 34.23 237 ILE A CA 1
ATOM 1764 C C . ILE A 1 237 ? 27.298 -29.322 214.166 1.00 36.29 237 ILE A C 1
ATOM 1765 O O . ILE A 1 237 ? 26.628 -29.416 213.153 1.00 38.06 237 ILE A O 1
ATOM 1770 N N . THR A 1 238 ? 26.825 -29.674 215.352 1.00 34.80 238 THR A N 1
ATOM 1771 C CA . THR A 1 238 ? 25.465 -30.158 215.456 1.00 34.90 238 THR A CA 1
ATOM 1772 C C . THR A 1 238 ? 24.589 -29.141 216.174 1.00 37.14 238 THR A C 1
ATOM 1773 O O . THR A 1 238 ? 25.007 -28.563 217.171 1.00 36.66 238 THR A O 1
ATOM 1777 N N . ASP A 1 239 ? 23.381 -28.923 215.656 1.00 37.67 239 ASP A N 1
ATOM 1778 C CA . ASP A 1 239 ? 22.423 -27.958 216.209 1.00 38.06 239 ASP A CA 1
ATOM 1779 C C . ASP A 1 239 ? 23.021 -26.625 216.656 1.00 38.17 239 ASP A C 1
ATOM 1780 O O . ASP A 1 239 ? 22.578 -26.062 217.652 1.00 38.15 239 ASP A O 1
ATOM 1785 N N . MET A 1 240 ? 24.018 -26.128 215.927 1.00 38.64 240 MET A N 1
ATOM 1786 C CA . MET A 1 240 ? 24.668 -24.853 216.252 1.00 41.22 240 MET A CA 1
ATOM 1787 C C . MET A 1 240 ? 25.208 -24.769 217.679 1.00 41.27 240 MET A C 1
ATOM 1788 O O . MET A 1 240 ? 25.620 -23.704 218.133 1.00 40.68 240 MET A O 1
ATOM 1793 N N . ARG A 1 241 ? 25.220 -25.895 218.377 1.00 43.78 241 ARG A N 1
ATOM 1794 C CA . ARG A 1 241 ? 25.688 -25.910 219.746 1.00 44.76 241 ARG A CA 1
ATOM 1795 C C . ARG A 1 241 ? 26.963 -26.721 219.973 1.00 45.65 241 ARG A C 1
ATOM 1796 O O . ARG A 1 241 ? 27.837 -26.302 220.721 1.00 46.17 241 ARG A O 1
ATOM 1804 N N . GLU A 1 242 ? 27.079 -27.874 219.324 1.00 47.95 242 GLU A N 1
ATOM 1805 C CA . GLU A 1 242 ? 28.254 -28.735 219.497 1.00 49.01 242 GLU A CA 1
ATOM 1806 C C . GLU A 1 242 ? 29.315 -28.612 218.398 1.00 46.46 242 GLU A C 1
ATOM 1807 O O . GLU A 1 242 ? 28.996 -28.727 217.223 1.00 47.52 242 GLU A O 1
ATOM 1813 N N . TRP A 1 243 ? 30.571 -28.382 218.774 1.00 42.28 243 TRP A N 1
ATOM 1814 C CA . TRP A 1 243 ? 31.641 -28.290 217.783 1.00 40.29 243 TRP A CA 1
ATOM 1815 C C . TRP A 1 243 ? 32.675 -29.396 217.989 1.00 38.97 243 TRP A C 1
ATOM 1816 O O . TRP A 1 243 ? 33.259 -29.514 219.058 1.00 36.35 243 TRP A O 1
ATOM 1827 N N . ARG A 1 244 ? 32.899 -30.208 216.963 1.00 39.99 244 ARG A N 1
ATOM 1828 C CA . ARG A 1 244 ? 33.882 -31.281 217.040 1.00 39.42 244 ARG A CA 1
ATOM 1829 C C . ARG A 1 244 ? 34.826 -31.165 215.864 1.00 39.82 244 ARG A C 1
ATOM 1830 O O . ARG A 1 244 ? 34.389 -31.001 214.727 1.00 40.89 244 ARG A O 1
ATOM 1838 N N . GLU A 1 245 ? 36.119 -31.262 216.117 1.00 40.65 245 GLU A N 1
ATOM 1839 C CA . GLU A 1 245 ? 37.075 -31.204 215.018 1.00 43.14 245 GLU A CA 1
ATOM 1840 C C . GLU A 1 245 ? 38.141 -32.280 215.225 1.00 43.13 245 GLU A C 1
ATOM 1841 O O . GLU A 1 245 ? 38.421 -32.677 216.350 1.00 42.89 245 GLU A O 1
ATOM 1847 N N . GLU A 1 246 ? 38.714 -32.775 214.139 1.00 43.15 246 GLU A N 1
ATOM 1848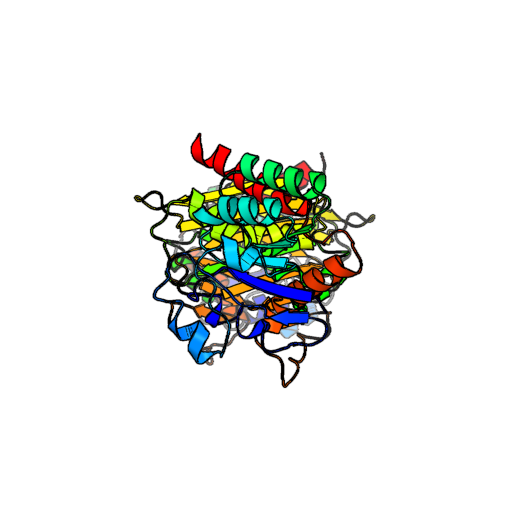 C CA . GLU A 1 246 ? 39.750 -33.788 214.248 1.00 44.61 246 GLU A CA 1
ATOM 1849 C C . GLU A 1 246 ? 40.929 -33.369 213.375 1.00 44.40 246 GLU A C 1
ATOM 1850 O O . GLU A 1 246 ? 40.822 -33.353 212.150 1.00 44.03 246 GLU A O 1
ATOM 1856 N N . ARG A 1 247 ? 42.046 -33.006 214.005 1.00 45.13 247 ARG A N 1
ATOM 1857 C CA . ARG A 1 247 ? 43.227 -32.569 213.262 1.00 45.68 247 ARG A CA 1
ATOM 1858 C C . ARG A 1 247 ? 44.426 -33.475 213.465 1.00 46.42 247 ARG A C 1
ATOM 1859 O O . ARG A 1 247 ? 45.526 -32.987 213.694 1.00 47.30 247 ARG A O 1
ATOM 1867 N N . GLY A 1 248 ? 44.222 -34.787 213.384 1.00 46.78 248 GLY A N 1
ATOM 1868 C CA . GLY A 1 248 ? 45.333 -35.713 213.540 1.00 46.99 248 GLY A CA 1
ATOM 1869 C C . GLY A 1 248 ? 45.641 -36.208 214.950 1.00 49.35 248 GLY A C 1
ATOM 1870 O O . GLY A 1 248 ? 46.324 -37.219 215.110 1.00 48.52 248 GLY A O 1
ATOM 1871 N N . GLN A 1 249 ? 45.151 -35.515 215.972 1.00 47.61 249 GLN A N 1
ATOM 1872 C CA . GLN A 1 249 ? 45.414 -35.921 217.335 1.00 48.17 249 GLN A CA 1
ATOM 1873 C C . GLN A 1 249 ? 44.167 -36.140 218.171 1.00 47.57 249 GLN A C 1
ATOM 1874 O O . GLN A 1 249 ? 44.104 -35.736 219.339 1.00 47.46 249 GLN A O 1
ATOM 1880 N N . GLY A 1 250 ? 43.166 -36.778 217.571 1.00 48.23 250 GLY A N 1
ATOM 1881 C CA . GLY A 1 250 ? 41.920 -37.052 218.276 1.00 46.98 250 GLY A CA 1
ATOM 1882 C C . GLY A 1 250 ? 40.876 -35.946 218.221 1.00 47.39 250 GLY A C 1
ATOM 1883 O O . GLY A 1 250 ? 41.203 -34.754 218.208 1.00 47.46 250 GLY A O 1
ATOM 1884 N N . VAL A 1 251 ? 39.613 -36.361 218.205 1.00 45.55 251 VAL A N 1
ATOM 1885 C CA . VAL A 1 251 ? 38.474 -35.455 218.166 1.00 43.57 251 VAL A CA 1
ATOM 1886 C C . VAL A 1 251 ? 38.442 -34.563 219.393 1.00 42.57 251 VAL A C 1
ATOM 1887 O O . VAL A 1 251 ? 38.669 -35.023 220.508 1.00 41.50 251 VAL A O 1
ATOM 1891 N N . VAL A 1 252 ? 38.157 -33.283 219.177 1.00 41.59 252 VAL A N 1
ATOM 1892 C CA . VAL A 1 252 ? 38.086 -32.314 220.263 1.00 40.74 252 VAL A CA 1
ATOM 1893 C C . VAL A 1 252 ? 36.707 -31.667 220.293 1.00 43.21 252 VAL A C 1
ATOM 1894 O O . VAL A 1 252 ? 36.124 -31.375 219.249 1.00 43.41 252 VAL A O 1
ATOM 1898 N N . HIS A 1 253 ? 36.190 -31.455 221.497 1.00 45.24 253 HIS A N 1
ATOM 1899 C CA . HIS A 1 253 ? 34.883 -30.837 221.678 1.00 48.57 253 HIS A CA 1
ATOM 1900 C C . HIS A 1 253 ? 35.033 -29.433 222.228 1.00 49.30 253 HIS A C 1
ATOM 1901 O O . HIS A 1 253 ? 35.196 -29.265 223.435 1.00 50.09 253 HIS A O 1
ATOM 1908 N N . LYS A 1 254 ? 34.969 -28.425 221.364 1.00 48.95 254 LYS A N 1
ATOM 1909 C CA . LYS A 1 254 ? 35.086 -27.053 221.834 1.00 51.04 254 LYS A CA 1
ATOM 1910 C C . LYS A 1 254 ? 34.160 -26.850 223.041 1.00 50.86 254 LYS A C 1
ATOM 1911 O O . LYS A 1 254 ? 33.016 -27.317 223.043 1.00 50.16 254 LYS A O 1
ATOM 1917 N N . PRO A 1 255 ? 34.660 -26.168 224.095 1.00 50.49 255 PRO A N 1
ATOM 1918 C CA . PRO A 1 255 ? 33.926 -25.874 225.335 1.00 52.93 255 PRO A CA 1
ATOM 1919 C C . PRO A 1 255 ? 32.720 -24.953 225.103 1.00 52.67 255 PRO A C 1
ATOM 1920 O O . PRO A 1 255 ? 32.746 -24.072 224.233 1.00 51.81 255 PRO A O 1
ATOM 1924 N N . ILE A 1 256 ? 31.677 -25.158 225.909 1.00 54.67 256 ILE A N 1
ATOM 1925 C CA . ILE A 1 256 ? 30.433 -24.376 225.843 1.00 59.60 256 ILE A CA 1
ATOM 1926 C C . ILE A 1 256 ? 30.213 -23.650 227.185 1.00 60.57 256 ILE A C 1
ATOM 1927 O O . ILE A 1 256 ? 29.668 -24.235 228.136 1.00 60.69 256 ILE A O 1
ATOM 1932 N N . PRO A 1 257 ? 30.608 -22.355 227.260 1.00 61.82 257 PRO A N 1
ATOM 1933 C CA . PRO A 1 257 ? 30.493 -21.500 228.458 1.00 64.68 257 PRO A CA 1
ATOM 1934 C C . PRO A 1 257 ? 29.081 -21.226 228.980 1.00 63.71 257 PRO A C 1
ATOM 1935 O O . PRO A 1 257 ? 28.089 -21.671 228.394 1.00 63.78 257 PRO A O 1
ATOM 1939 N N . GLY A 1 258 ? 29.014 -20.505 230.104 1.00 64.57 258 GLY A N 1
ATOM 1940 C CA . GLY A 1 258 ? 27.742 -20.133 230.701 1.00 64.67 258 GLY A CA 1
ATOM 1941 C C . GLY A 1 258 ? 27.001 -19.236 229.716 1.00 66.63 258 GLY A C 1
ATOM 1942 O O . GLY A 1 258 ? 25.835 -18.877 229.919 1.00 65.65 258 GLY A O 1
ATOM 1943 N N . TRP A 1 259 ? 27.709 -18.875 228.643 1.00 65.98 259 TRP A N 1
ATOM 1944 C CA . TRP A 1 259 ? 27.187 -18.060 227.545 1.00 65.57 259 TRP A CA 1
ATOM 1945 C C . TRP A 1 259 ? 26.118 -18.892 226.821 1.00 65.43 259 TRP A C 1
ATOM 1946 O O . TRP A 1 259 ? 25.495 -18.444 225.851 1.00 65.06 259 TRP A O 1
ATOM 1957 N N . GLN A 1 260 ? 25.912 -20.112 227.299 1.00 64.73 260 GLN A N 1
ATOM 1958 C CA . GLN A 1 260 ? 24.952 -21.023 226.690 1.00 64.40 260 GLN A CA 1
ATOM 1959 C C . GLN A 1 260 ? 23.553 -20.397 226.636 1.00 61.90 260 GLN A C 1
ATOM 1960 O O . GLN A 1 260 ? 22.749 -20.561 227.559 1.00 63.04 260 GLN A O 1
ATOM 1966 N N . SER A 1 261 ? 23.286 -19.654 225.560 1.00 58.37 261 SER A N 1
ATOM 1967 C CA . SER A 1 261 ? 21.987 -19.006 225.343 1.00 53.42 261 SER A CA 1
ATOM 1968 C C . SER A 1 261 ? 21.548 -19.452 223.965 1.00 51.70 261 SER A C 1
ATOM 1969 O O . SER A 1 261 ? 22.098 -19.025 222.961 1.00 50.09 261 SER A O 1
ATOM 1972 N N . THR A 1 262 ? 20.568 -20.332 223.915 1.00 48.16 262 THR A N 1
ATOM 1973 C CA . THR A 1 262 ? 20.112 -20.802 222.637 1.00 47.88 262 THR A CA 1
ATOM 1974 C C . THR A 1 262 ? 19.928 -19.590 221.723 1.00 46.98 262 THR A C 1
ATOM 1975 O O . THR A 1 262 ? 20.378 -19.592 220.583 1.00 46.45 262 THR A O 1
ATOM 1979 N N . LEU A 1 263 ? 19.302 -18.539 222.235 1.00 44.68 263 LEU A N 1
ATOM 1980 C CA . LEU A 1 263 ? 19.090 -17.367 221.420 1.00 45.30 263 LEU A CA 1
ATOM 1981 C C . LEU A 1 263 ? 20.395 -16.772 220.886 1.00 45.21 263 LEU A C 1
ATOM 1982 O O . LEU A 1 263 ? 20.419 -16.115 219.851 1.00 45.66 263 LEU A O 1
ATOM 1987 N N . GLU A 1 264 ? 21.492 -17.025 221.571 1.00 47.65 264 GLU A N 1
ATOM 1988 C CA . GLU A 1 264 ? 22.770 -16.504 221.135 1.00 47.07 264 GLU A CA 1
ATOM 1989 C C . GLU A 1 264 ? 23.512 -17.474 220.228 1.00 45.77 264 GLU A C 1
ATOM 1990 O O . GLU A 1 264 ? 24.099 -17.059 219.241 1.00 46.19 264 GLU A O 1
ATOM 1996 N N . GLN A 1 265 ? 23.489 -18.762 220.558 1.00 45.38 265 GLN A N 1
ATOM 1997 C CA . GLN A 1 265 ? 24.164 -19.757 219.730 1.00 45.31 265 GLN A CA 1
ATOM 1998 C C . GLN A 1 265 ? 2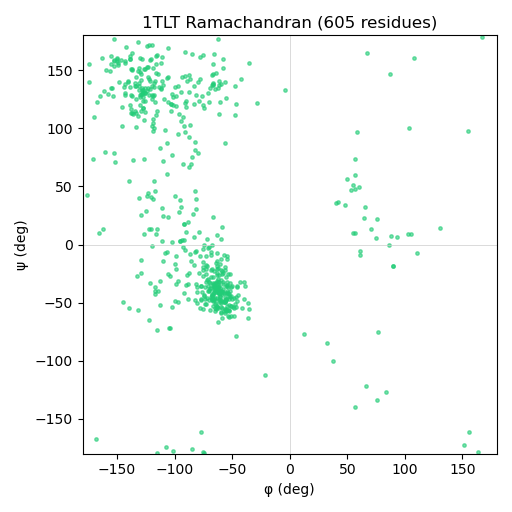3.543 -19.769 218.346 1.00 45.04 265 GLN A C 1
ATOM 1999 O O . GLN A 1 265 ? 24.244 -19.860 217.347 1.00 45.08 265 GLN A O 1
ATOM 2005 N N . ARG A 1 266 ? 22.219 -19.687 218.298 1.00 42.59 266 ARG A N 1
ATOM 2006 C CA . ARG A 1 266 ? 21.512 -19.697 217.037 1.00 42.42 266 ARG A CA 1
ATOM 2007 C C . ARG A 1 266 ? 21.613 -18.402 216.250 1.00 41.88 266 ARG A C 1
ATOM 2008 O O . ARG A 1 266 ? 21.038 -18.287 215.172 1.00 42.30 266 ARG A O 1
ATOM 2016 N N . GLY A 1 267 ? 22.311 -17.415 216.798 1.00 41.88 267 GLY A N 1
ATOM 2017 C CA . GLY A 1 267 ? 22.501 -16.155 216.092 1.00 41.35 267 GLY A CA 1
ATOM 2018 C C . GLY A 1 267 ? 21.476 -15.036 216.171 1.00 40.27 267 GLY A C 1
ATOM 2019 O O . GLY A 1 267 ? 21.682 -13.995 215.563 1.00 40.85 267 GLY A O 1
ATOM 2020 N N . PHE A 1 268 ? 20.386 -15.232 216.905 1.00 40.92 268 PHE A N 1
ATOM 2021 C CA . PHE A 1 268 ? 19.362 -14.203 217.025 1.00 42.75 268 PHE A CA 1
ATOM 2022 C C . PHE A 1 268 ? 19.904 -12.922 217.633 1.00 44.25 268 PHE A C 1
ATOM 2023 O O . PHE A 1 268 ? 19.698 -11.823 217.115 1.00 44.42 268 PHE A O 1
ATOM 2031 N N . VAL A 1 269 ? 20.593 -13.066 218.750 1.00 44.48 269 VA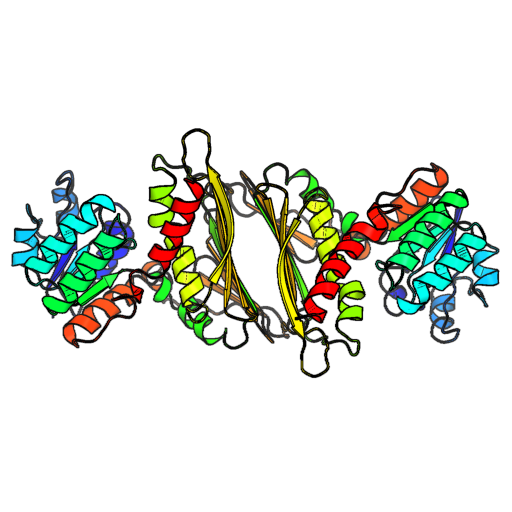L A N 1
ATOM 2032 C CA . VAL A 1 269 ? 21.150 -11.916 219.415 1.00 45.43 269 VAL A CA 1
ATOM 2033 C C . VAL A 1 269 ? 21.993 -11.110 218.445 1.00 46.25 269 VAL A C 1
ATOM 2034 O O . VAL A 1 269 ? 21.685 -9.957 218.167 1.00 47.50 269 VAL A O 1
ATOM 2038 N N . GLY A 1 270 ? 23.047 -11.727 217.922 1.00 47.68 270 GLY A N 1
ATOM 2039 C CA . GLY A 1 270 ? 23.928 -11.043 216.994 1.00 47.30 270 GLY A CA 1
ATOM 2040 C C . GLY A 1 270 ? 23.238 -10.433 215.791 1.00 46.99 270 GLY A C 1
ATOM 2041 O O . GLY A 1 270 ? 23.668 -9.404 215.272 1.00 48.19 270 GLY A O 1
ATOM 2042 N N . CYS A 1 271 ? 22.165 -11.065 215.335 1.00 47.52 271 CYS A N 1
ATOM 2043 C CA . CYS A 1 271 ? 21.436 -10.557 214.187 1.00 45.94 271 CYS A CA 1
ATOM 2044 C C . CYS A 1 271 ? 20.815 -9.220 214.552 1.00 46.45 271 CYS A C 1
ATOM 2045 O O . CYS A 1 271 ? 20.930 -8.247 213.803 1.00 47.34 271 CYS A O 1
ATOM 2048 N N . ALA A 1 272 ? 20.157 -9.172 215.708 1.00 45.27 272 ALA A N 1
ATOM 2049 C CA . ALA A 1 272 ? 19.541 -7.935 216.165 1.00 43.69 272 ALA A CA 1
ATOM 2050 C C . ALA A 1 272 ? 20.613 -6.857 216.320 1.00 43.39 272 ALA A C 1
ATOM 2051 O O . ALA A 1 272 ? 20.493 -5.784 215.745 1.00 43.45 272 ALA A O 1
ATOM 2053 N N . ARG A 1 273 ? 21.665 -7.155 217.079 1.00 40.71 273 ARG A N 1
ATOM 2054 C CA . ARG A 1 273 ? 22.727 -6.190 217.290 1.00 40.46 273 ARG A CA 1
ATOM 2055 C C . ARG A 1 273 ? 23.256 -5.669 215.972 1.00 39.57 273 ARG A C 1
ATOM 2056 O O . ARG A 1 273 ? 23.456 -4.472 215.796 1.00 39.65 273 ARG A O 1
ATOM 2064 N N . HIS A 1 274 ? 23.464 -6.564 215.028 1.00 37.21 274 HIS A N 1
ATOM 2065 C CA . HIS A 1 274 ? 23.982 -6.151 213.747 1.00 37.95 274 HIS A CA 1
ATOM 2066 C C . HIS A 1 274 ? 23.053 -5.226 212.985 1.00 39.19 274 HIS A C 1
ATOM 2067 O O . HIS A 1 274 ? 23.508 -4.303 212.328 1.00 39.91 274 HIS A O 1
ATOM 2074 N N . PHE A 1 275 ? 21.754 -5.476 213.061 1.00 41.10 275 PHE A N 1
ATOM 2075 C CA . PHE A 1 275 ? 20.778 -4.644 212.370 1.00 41.72 275 PHE A CA 1
ATOM 2076 C C . PHE A 1 275 ? 20.788 -3.219 212.908 1.00 42.83 275 PHE A C 1
ATOM 2077 O O . PHE A 1 275 ? 20.952 -2.252 212.166 1.00 43.15 275 PHE A O 1
ATOM 2085 N N . ILE A 1 276 ? 20.604 -3.110 214.215 1.00 42.48 276 ILE A N 1
ATOM 2086 C CA . ILE A 1 276 ? 20.582 -1.829 214.887 1.00 44.66 276 ILE A CA 1
ATOM 2087 C C . ILE A 1 276 ? 21.879 -1.078 214.724 1.00 44.77 276 ILE A C 1
ATOM 2088 O O . ILE A 1 276 ? 21.886 0.140 214.596 1.00 43.05 276 ILE A O 1
ATOM 2093 N N . GLU A 1 277 ? 22.984 -1.804 214.736 1.00 46.87 277 GLU A N 1
ATOM 2094 C CA . GLU A 1 277 ? 24.270 -1.165 214.569 1.00 45.49 277 GLU A CA 1
ATOM 2095 C C . GLU A 1 277 ? 24.328 -0.526 213.207 1.00 44.22 277 GLU A C 1
ATOM 2096 O O . GLU A 1 277 ? 24.730 0.610 213.087 1.00 46.15 277 GLU A O 1
ATOM 2102 N N . CYS A 1 278 ? 23.913 -1.240 212.175 1.00 44.53 278 CYS A N 1
ATOM 2103 C CA . CYS A 1 278 ? 23.984 -0.661 210.851 1.00 46.88 278 CYS A CA 1
ATOM 2104 C C . CYS A 1 278 ? 23.114 0.559 210.738 1.00 48.93 278 CYS A C 1
ATOM 2105 O O . CYS A 1 278 ? 23.466 1.524 210.066 1.00 49.47 278 CYS A O 1
ATOM 2108 N N . VAL A 1 279 ? 21.968 0.523 211.399 1.00 49.19 279 VAL A N 1
ATOM 2109 C CA . VAL A 1 279 ? 21.055 1.650 211.332 1.00 50.66 279 VAL A CA 1
ATOM 2110 C C . VAL A 1 279 ? 21.673 2.897 211.946 1.00 49.76 279 VAL A C 1
ATOM 2111 O O . VAL A 1 279 ? 21.677 3.953 211.324 1.00 49.35 279 VAL A O 1
ATOM 2115 N N . GLN A 1 280 ? 22.197 2.762 213.158 1.00 49.64 280 GLN A N 1
ATOM 2116 C CA . GLN A 1 280 ? 22.797 3.883 213.838 1.00 51.29 280 GLN A CA 1
ATOM 2117 C C . GLN A 1 280 ? 24.098 4.315 213.207 1.00 50.81 280 GLN A C 1
ATOM 2118 O O . GLN A 1 280 ? 24.427 5.498 213.208 1.00 49.01 280 GLN A O 1
ATOM 2124 N N . ASN A 1 281 ? 24.838 3.370 212.646 1.00 50.45 281 ASN A N 1
ATOM 2125 C CA . ASN A 1 281 ? 26.119 3.707 212.030 1.00 52.88 281 ASN A CA 1
ATOM 2126 C C . ASN A 1 281 ? 25.991 3.996 210.541 1.00 53.47 281 ASN A C 1
ATOM 2127 O O . ASN A 1 281 ? 26.974 4.342 209.878 1.00 53.38 281 ASN A O 1
ATOM 2132 N N . GLN A 1 282 ? 24.775 3.865 210.020 1.00 54.78 282 GLN A N 1
ATOM 2133 C CA . GLN A 1 282 ? 24.511 4.092 208.596 1.00 55.83 282 GLN A CA 1
ATOM 2134 C C . GLN A 1 282 ? 25.491 3.327 207.713 1.00 55.26 282 GLN A C 1
ATOM 2135 O O . GLN A 1 282 ? 26.192 3.908 206.885 1.00 55.53 282 GLN A O 1
ATOM 2141 N N . THR A 1 283 ? 25.535 2.015 207.913 1.00 54.35 283 THR A N 1
ATOM 2142 C CA . THR A 1 283 ? 26.396 1.141 207.141 1.00 52.10 283 THR A CA 1
ATOM 2143 C C . THR A 1 283 ? 25.526 0.070 206.507 1.00 51.92 283 THR A C 1
ATOM 2144 O O . THR A 1 283 ? 24.341 -0.051 206.827 1.00 53.31 283 THR A O 1
ATOM 2148 N N . VAL A 1 284 ? 26.110 -0.714 205.614 1.00 51.34 284 VAL A N 1
ATOM 2149 C CA . VAL A 1 284 ? 25.353 -1.750 204.922 1.00 50.58 284 VAL A CA 1
ATOM 2150 C C . VAL A 1 284 ? 25.380 -3.109 205.635 1.00 51.83 284 VAL A C 1
ATOM 2151 O O . VAL A 1 284 ? 26.443 -3.697 205.869 1.00 49.93 284 VAL A O 1
ATOM 2155 N N . PRO A 1 285 ? 24.201 -3.627 205.991 1.00 51.44 285 PRO A N 1
ATOM 2156 C CA . PRO A 1 285 ? 24.193 -4.918 206.672 1.00 49.54 285 PRO A CA 1
ATOM 2157 C C . PRO A 1 285 ? 24.660 -6.081 205.787 1.00 50.70 285 PRO A C 1
ATOM 2158 O O . PRO A 1 285 ? 24.588 -6.018 204.551 1.00 50.21 285 PRO A O 1
ATOM 2162 N N . GLN A 1 286 ? 25.155 -7.130 206.443 1.00 51.67 286 GLN A N 1
ATOM 2163 C CA . GLN A 1 286 ? 25.642 -8.349 205.787 1.00 52.67 286 GLN A CA 1
ATOM 2164 C C . GLN A 1 286 ? 24.530 -9.100 205.043 1.00 51.96 286 GLN A C 1
ATOM 2165 O O . GLN A 1 286 ? 24.813 -9.953 204.200 1.00 50.69 286 GLN A O 1
ATOM 2171 N N . THR A 1 287 ? 23.273 -8.775 205.347 1.00 52.29 287 THR A N 1
ATOM 2172 C CA . THR A 1 287 ? 22.120 -9.427 204.708 1.00 51.81 287 THR A CA 1
ATOM 2173 C C . THR A 1 287 ? 21.217 -8.454 203.917 1.00 52.28 287 THR A C 1
ATOM 2174 O O . THR A 1 287 ? 19.990 -8.584 203.920 1.00 51.54 287 THR A O 1
ATOM 2178 N N . ALA A 1 288 ? 21.833 -7.500 203.227 1.00 51.21 288 ALA A N 1
ATOM 2179 C CA . ALA A 1 288 ? 21.092 -6.525 202.440 1.00 51.22 288 ALA A CA 1
ATOM 2180 C C . ALA A 1 288 ? 21.463 -6.589 200.952 1.00 51.84 288 ALA A C 1
ATOM 2181 O O . ALA A 1 288 ? 22.399 -7.290 200.561 1.00 52.27 288 ALA A O 1
ATOM 2183 N N . GLY A 1 289 ? 20.725 -5.858 200.122 1.00 51.29 289 GLY A N 1
ATOM 2184 C CA . GLY A 1 289 ? 21.022 -5.846 198.704 1.00 50.43 289 GLY A CA 1
ATOM 2185 C C . GLY A 1 289 ? 21.008 -7.227 198.091 1.00 51.71 289 GLY A C 1
ATOM 2186 O O . GLY A 1 289 ? 20.156 -8.054 198.421 1.00 51.42 289 GLY A O 1
ATOM 2187 N N . GLU A 1 290 ? 21.954 -7.491 197.197 1.00 51.81 290 GLU A N 1
ATOM 2188 C CA . GLU A 1 290 ? 22.013 -8.789 196.530 1.00 52.17 290 GLU A CA 1
ATOM 2189 C C . GLU A 1 290 ? 22.151 -9.935 197.508 1.00 51.19 290 GLU A C 1
ATOM 2190 O O . GLU A 1 290 ? 21.801 -11.082 197.213 1.00 50.96 290 GLU A O 1
ATOM 2196 N N . GLN A 1 291 ? 22.652 -9.612 198.687 1.00 49.14 291 GLN A N 1
ATOM 2197 C CA . GLN A 1 291 ? 22.853 -10.622 199.691 1.00 47.96 291 GLN A CA 1
ATOM 2198 C C . GLN A 1 291 ? 21.551 -11.051 200.343 1.00 47.48 291 GLN A C 1
ATOM 2199 O O . GLN A 1 291 ? 21.475 -12.116 200.939 1.00 48.33 291 GLN A O 1
ATOM 2205 N N . ALA A 1 292 ? 20.518 -10.231 200.221 1.00 46.31 292 ALA A N 1
ATOM 2206 C CA . ALA A 1 292 ? 19.235 -10.552 200.847 1.00 45.96 292 ALA A CA 1
ATOM 2207 C C . ALA A 1 292 ? 18.335 -11.314 199.898 1.00 46.14 292 ALA A C 1
ATOM 2208 O O . ALA A 1 292 ? 17.127 -11.410 200.105 1.00 45.96 292 ALA A O 1
ATOM 2210 N N . VAL A 1 293 ? 18.919 -11.871 198.852 1.00 46.61 293 VAL A N 1
ATOM 2211 C CA . VAL A 1 293 ? 18.096 -12.571 197.899 1.00 44.00 293 VAL A CA 1
ATOM 2212 C C . VAL A 1 293 ? 18.923 -13.510 197.016 1.00 43.79 293 VAL A C 1
ATOM 2213 O O . VAL A 1 293 ? 18.442 -14.031 196.024 1.00 43.10 293 VAL A O 1
ATOM 2217 N N . LEU A 1 294 ? 20.161 -13.747 197.416 1.00 43.57 294 LEU A N 1
ATOM 2218 C CA . LEU A 1 294 ? 21.039 -14.609 196.658 1.00 44.52 294 LEU A CA 1
ATOM 2219 C C . LEU A 1 294 ? 20.586 -16.074 196.649 1.00 44.20 294 LEU A C 1
ATOM 2220 O O . LEU A 1 294 ? 20.603 -16.740 195.613 1.00 43.05 294 LEU A O 1
ATOM 2225 N N . ALA A 1 295 ? 20.174 -16.563 197.812 1.00 43.87 295 ALA A N 1
ATOM 2226 C CA . ALA A 1 295 ? 19.724 -17.939 197.973 1.00 42.68 295 ALA A CA 1
ATOM 2227 C C . ALA A 1 295 ? 18.318 -18.115 197.428 1.00 44.67 295 ALA A C 1
ATOM 2228 O O . ALA A 1 295 ? 17.971 -19.159 196.874 1.00 45.13 295 ALA A O 1
ATOM 2230 N N . GLN A 1 296 ? 17.506 -17.085 197.608 1.00 46.32 296 GLN A N 1
ATOM 2231 C CA . GLN A 1 296 ? 16.141 -17.100 197.129 1.00 46.34 296 GLN A CA 1
ATOM 2232 C C . GLN A 1 296 ? 16.150 -17.191 195.608 1.00 46.76 296 GLN A C 1
ATOM 2233 O O . GLN A 1 296 ? 15.314 -17.853 195.002 1.00 47.91 296 GLN A O 1
ATOM 2239 N N . ARG A 1 297 ? 17.098 -16.520 194.979 1.00 47.39 297 ARG A N 1
ATOM 2240 C CA . ARG A 1 297 ? 17.151 -16.574 193.536 1.00 49.03 297 ARG A CA 1
ATOM 2241 C C . ARG A 1 297 ? 17.401 -18.013 193.106 1.00 49.61 297 ARG A C 1
ATOM 2242 O O . ARG A 1 297 ? 16.977 -18.438 192.031 1.00 48.94 297 ARG A O 1
ATOM 2250 N N . ILE A 1 298 ? 18.094 -18.753 193.965 1.00 48.14 298 ILE A N 1
ATOM 2251 C CA . ILE A 1 298 ? 18.446 -20.142 193.714 1.00 45.23 298 ILE A CA 1
ATOM 2252 C C . ILE A 1 298 ? 17.290 -21.062 194.018 1.00 43.54 298 ILE A C 1
ATOM 2253 O O . ILE A 1 298 ? 16.925 -21.903 193.217 1.00 43.63 298 ILE A O 1
ATOM 2258 N N . VAL A 1 299 ? 16.715 -20.898 195.189 1.00 43.73 299 VAL A N 1
ATOM 2259 C CA . VAL A 1 299 ? 15.620 -21.747 195.552 1.00 45.19 299 VAL A CA 1
ATOM 2260 C C . VAL A 1 299 ? 14.475 -21.630 194.571 1.00 46.45 299 VAL A C 1
ATOM 2261 O O . VAL A 1 299 ? 13.858 -22.630 194.206 1.00 47.16 299 VAL A O 1
ATOM 2265 N N . ASP A 1 300 ? 14.197 -20.414 194.124 1.00 46.50 300 ASP A N 1
ATOM 2266 C CA . ASP A 1 300 ? 13.112 -20.196 193.178 1.00 45.95 300 ASP A CA 1
ATOM 2267 C C . ASP A 1 300 ? 13.343 -20.992 191.891 1.00 44.67 300 ASP A C 1
ATOM 2268 O O . ASP A 1 300 ? 12.457 -21.705 191.424 1.00 44.11 300 ASP A O 1
ATOM 2273 N N . LYS A 1 301 ? 14.539 -20.854 191.327 1.00 43.73 301 LYS A N 1
ATOM 2274 C CA . LYS A 1 301 ? 14.917 -21.563 190.108 1.00 44.74 301 LYS A CA 1
ATOM 2275 C C . LYS A 1 301 ? 14.654 -23.082 190.282 1.00 45.17 301 LYS A C 1
ATOM 2276 O O . LYS A 1 301 ? 14.055 -23.723 189.410 1.00 43.51 301 LYS A O 1
ATOM 2282 N N . ILE A 1 302 ? 15.080 -23.641 191.413 1.00 41.67 302 ILE A N 1
ATOM 2283 C CA . ILE A 1 302 ? 14.865 -25.050 191.696 1.00 44.68 302 ILE A CA 1
ATOM 2284 C C . ILE A 1 302 ? 13.379 -25.385 191.601 1.00 44.58 302 ILE A C 1
ATOM 2285 O O . ILE A 1 302 ? 12.991 -26.373 190.981 1.00 44.07 302 ILE A O 1
ATOM 2290 N N . TRP A 1 303 ? 12.554 -24.559 192.228 1.00 44.55 303 TRP A N 1
ATOM 2291 C CA . TRP A 1 303 ? 11.131 -24.778 192.195 1.00 45.46 303 TRP A CA 1
ATOM 2292 C C . TRP A 1 303 ? 10.578 -24.620 190.792 1.00 45.42 303 TRP A C 1
ATOM 2293 O O . TRP A 1 303 ? 9.800 -25.449 190.331 1.00 46.70 303 TRP A O 1
ATOM 2304 N N . ARG A 1 304 ? 10.953 -23.555 190.100 1.00 46.72 304 ARG A N 1
ATOM 2305 C CA . ARG A 1 304 ? 10.427 -23.372 188.760 1.00 47.37 304 ARG A CA 1
ATOM 2306 C C . ARG A 1 304 ? 10.736 -24.594 187.914 1.00 46.46 304 ARG A C 1
ATOM 2307 O O . ARG A 1 304 ? 9.840 -25.141 187.289 1.00 46.46 304 ARG A O 1
ATOM 2315 N N . ASP A 1 305 ? 11.993 -25.035 187.918 1.00 48.36 305 ASP A N 1
ATOM 2316 C CA . ASP A 1 305 ? 12.387 -26.210 187.144 1.00 47.62 305 ASP A CA 1
ATOM 2317 C C . ASP A 1 305 ? 11.583 -27.460 187.528 1.00 46.18 305 ASP A C 1
ATOM 2318 O O . ASP A 1 305 ? 11.296 -28.296 186.685 1.00 46.04 305 ASP A O 1
ATOM 2323 N N . ALA A 1 306 ? 11.222 -27.590 188.794 1.00 44.26 306 ALA A N 1
ATOM 2324 C CA . ALA A 1 306 ? 10.456 -28.744 189.213 1.00 44.63 306 ALA A CA 1
ATOM 2325 C C . ALA A 1 306 ? 9.091 -28.701 188.557 1.00 45.74 306 ALA A C 1
ATOM 2326 O O . ALA A 1 306 ? 8.569 -29.719 188.104 1.00 45.16 306 ALA A O 1
ATOM 2328 N N . MET A 1 307 ? 8.512 -27.510 188.507 1.00 47.75 307 MET A N 1
ATOM 2329 C CA . MET A 1 307 ? 7.189 -27.336 187.930 1.00 48.70 307 MET A CA 1
ATOM 2330 C C . MET A 1 307 ? 7.186 -27.312 186.398 1.00 49.94 307 MET A C 1
ATOM 2331 O O . MET A 1 307 ? 6.173 -26.992 185.789 1.00 50.00 307 MET A O 1
ATOM 2336 N N . SER A 1 308 ? 8.302 -27.663 185.768 1.00 52.71 308 SER A N 1
ATOM 2337 C CA . SER A 1 308 ? 8.354 -27.661 184.307 1.00 55.88 308 SER A CA 1
ATOM 2338 C C . SER A 1 308 ? 8.547 -29.022 183.693 1.00 58.70 308 SER A C 1
ATOM 2339 O O . SER A 1 308 ? 7.964 -29.246 182.605 1.00 60.56 308 SER A O 1
ATOM 2342 N N . LYS B 1 5 ? 37.070 -81.953 203.422 1.00 54.17 5 LYS B N 1
ATOM 2343 C CA . LYS B 1 5 ? 37.337 -80.533 203.781 1.00 54.52 5 LYS B CA 1
ATOM 2344 C C . LYS B 1 5 ? 38.331 -79.870 202.827 1.00 55.24 5 LYS B C 1
ATOM 2345 O O . LYS B 1 5 ? 39.402 -80.431 202.559 1.00 54.83 5 LYS B O 1
ATOM 2351 N N . LEU B 1 6 ? 37.994 -78.671 202.336 1.00 55.67 6 LEU B N 1
ATOM 2352 C CA . LEU B 1 6 ? 38.858 -77.929 201.398 1.00 54.90 6 LEU B CA 1
ATOM 2353 C C . LEU B 1 6 ? 40.185 -77.430 201.945 1.00 55.92 6 LEU B C 1
ATOM 2354 O O . LEU B 1 6 ? 40.292 -77.072 203.120 1.00 55.27 6 LEU B O 1
ATOM 2359 N N . ARG B 1 7 ? 41.198 -77.400 201.082 1.00 56.10 7 ARG B N 1
ATOM 2360 C CA . ARG B 1 7 ? 42.517 -76.886 201.477 1.00 59.20 7 ARG B CA 1
ATOM 2361 C C . ARG B 1 7 ? 42.615 -75.471 200.907 1.00 58.45 7 ARG B C 1
ATOM 2362 O O . ARG B 1 7 ? 42.400 -75.255 199.709 1.00 59.13 7 ARG B O 1
ATOM 2370 N N . ILE B 1 8 ? 42.930 -74.515 201.775 1.00 56.49 8 ILE B N 1
ATOM 2371 C CA . ILE B 1 8 ? 43.028 -73.116 201.389 1.00 54.16 8 ILE B CA 1
ATOM 2372 C C . ILE B 1 8 ? 44.447 -72.573 201.439 1.00 52.81 8 ILE B C 1
ATOM 2373 O O . ILE B 1 8 ? 45.200 -72.818 202.385 1.00 51.48 8 ILE B O 1
ATOM 2378 N N . GLY B 1 9 ? 44.808 -71.843 200.389 1.00 53.60 9 GLY B N 1
ATOM 2379 C CA . GLY B 1 9 ? 46.128 -71.250 200.315 1.00 53.39 9 GLY B CA 1
ATOM 2380 C C . GLY B 1 9 ? 46.008 -69.747 200.426 1.00 52.81 9 GLY B C 1
ATOM 2381 O O . GLY B 1 9 ? 44.959 -69.171 200.129 1.00 53.94 9 GLY B O 1
ATOM 2382 N N . VAL B 1 10 ? 47.078 -69.100 200.858 1.00 50.51 10 VAL B N 1
ATOM 2383 C CA . VAL B 1 10 ? 47.044 -67.657 200.990 1.00 47.94 10 VAL B CA 1
ATOM 2384 C C . VAL B 1 10 ? 48.251 -67.048 200.295 1.00 46.35 10 VAL B C 1
ATOM 2385 O O . VAL B 1 10 ? 49.384 -67.492 200.484 1.00 44.48 10 VAL B O 1
ATOM 2389 N N . VAL B 1 11 ? 47.978 -66.064 199.443 1.00 45.25 11 VAL B N 1
ATOM 2390 C CA . VAL B 1 11 ? 49.002 -65.341 198.698 1.00 43.22 11 VAL B CA 1
ATOM 2391 C C . VAL B 1 11 ? 48.941 -63.924 199.205 1.00 41.82 11 VAL B C 1
ATOM 2392 O O . VAL B 1 11 ? 47.944 -63.252 199.008 1.00 42.69 11 VAL B O 1
ATOM 2396 N N . GLY B 1 12 ? 49.991 -63.462 199.852 1.00 42.04 12 GLY B N 1
ATOM 2397 C CA . GLY B 1 12 ? 49.945 -62.105 200.325 1.00 44.53 12 GLY B CA 1
ATOM 2398 C C . GLY B 1 12 ? 50.852 -61.932 201.504 1.00 48.89 12 GLY B C 1
ATOM 2399 O O . GLY B 1 12 ? 50.457 -62.251 202.632 1.00 46.17 12 GLY B O 1
ATOM 2400 N N . LEU B 1 13 ? 52.058 -61.423 201.227 1.00 51.25 13 LEU B N 1
ATOM 2401 C CA . LEU B 1 13 ? 53.097 -61.186 202.234 1.00 52.76 13 LEU B CA 1
ATOM 2402 C C . LEU B 1 13 ? 52.469 -61.084 203.647 1.00 56.42 13 LEU B C 1
ATOM 2403 O O . LEU B 1 13 ? 51.940 -62.073 204.179 1.00 58.50 13 LEU B O 1
ATOM 2408 N N . GLY B 1 14 ? 52.509 -59.905 204.257 1.00 60.76 14 GLY B N 1
ATOM 2409 C CA . GLY B 1 14 ? 51.937 -59.752 205.589 1.00 64.45 14 GLY B CA 1
ATOM 2410 C C . GLY B 1 14 ? 51.743 -58.301 206.025 1.00 68.60 14 GLY B C 1
ATOM 2411 O O . GLY B 1 14 ? 51.449 -58.021 207.205 1.00 67.51 14 GLY B O 1
ATOM 2412 N N . GLY B 1 15 ? 51.923 -57.374 205.078 1.00 65.86 15 GLY B N 1
ATOM 2413 C CA . GLY B 1 15 ? 51.746 -55.958 205.370 1.00 65.52 15 GLY B CA 1
ATOM 2414 C C . GLY B 1 15 ? 50.427 -55.769 206.097 1.00 64.94 15 GLY B C 1
ATOM 2415 O O . GLY B 1 15 ? 50.370 -55.331 207.260 1.00 64.89 15 GLY B O 1
ATOM 2416 N N . ILE B 1 16 ? 49.355 -56.138 205.398 1.00 64.02 16 ILE B N 1
ATOM 2417 C CA . ILE B 1 16 ? 47.997 -56.057 205.936 1.00 61.70 16 ILE B CA 1
ATOM 2418 C C . ILE B 1 16 ? 47.541 -57.459 206.375 1.00 61.87 16 ILE B C 1
ATOM 2419 O O . ILE B 1 16 ? 47.135 -57.641 207.525 1.00 61.27 16 ILE B O 1
ATOM 2424 N N . ALA B 1 17 ? 47.632 -58.436 205.462 1.00 60.31 17 ALA B N 1
ATOM 2425 C CA . ALA B 1 17 ? 47.201 -59.812 205.729 1.00 61.26 17 ALA B CA 1
ATOM 2426 C C . ALA B 1 17 ? 47.480 -60.278 207.173 1.00 63.20 17 ALA B C 1
ATOM 2427 O O . ALA B 1 17 ? 46.574 -60.781 207.864 1.00 62.22 17 ALA B O 1
ATOM 2429 N N . GLN B 1 18 ? 48.718 -60.092 207.640 1.00 63.35 18 GLN B N 1
ATOM 2430 C CA . GLN B 1 18 ? 49.098 -60.500 209.003 1.00 63.96 18 GLN B CA 1
ATOM 2431 C C . GLN B 1 18 ? 48.122 -59.960 210.068 1.00 63.39 18 GLN B C 1
ATOM 2432 O O . GLN B 1 18 ? 47.817 -60.644 211.064 1.00 64.00 18 GLN B O 1
ATOM 2438 N N . LYS B 1 19 ? 47.628 -58.736 209.851 1.00 65.12 19 LYS B N 1
ATOM 2439 C CA . LYS B 1 19 ? 46.676 -58.090 210.781 1.00 66.18 19 LYS B CA 1
ATOM 2440 C C . LYS B 1 19 ? 45.243 -58.687 210.722 1.00 66.37 19 LYS B C 1
ATOM 2441 O O . LYS B 1 19 ? 44.643 -58.974 211.771 1.00 66.31 19 LYS B O 1
ATOM 2447 N N . ALA B 1 20 ? 44.715 -58.871 209.503 1.00 65.76 20 ALA B N 1
ATOM 2448 C CA . ALA B 1 20 ? 43.359 -59.396 209.301 1.00 67.34 20 ALA B CA 1
ATOM 2449 C C . ALA B 1 20 ? 43.288 -60.679 208.451 1.00 68.72 20 ALA B C 1
ATOM 2450 O O . ALA B 1 20 ? 42.881 -61.762 208.930 1.00 67.90 20 ALA B O 1
ATOM 2452 N N . TRP B 1 21 ? 43.666 -60.539 207.179 1.00 69.35 21 TRP B N 1
ATOM 2453 C CA . TRP B 1 21 ? 43.652 -61.638 206.202 1.00 68.97 21 TRP B CA 1
ATOM 2454 C C . TRP B 1 21 ? 44.511 -62.849 206.574 1.00 66.52 21 TRP B C 1
ATOM 2455 O O . TRP B 1 21 ? 44.788 -63.701 205.718 1.00 68.48 21 TRP B O 1
ATOM 2466 N N . LEU B 1 22 ? 44.907 -62.910 207.852 1.00 64.77 22 LEU B N 1
ATOM 2467 C CA . LEU B 1 22 ? 45.725 -63.987 208.412 1.00 63.75 22 LEU B CA 1
ATOM 2468 C C . LEU B 1 22 ? 45.083 -64.484 209.731 1.00 62.53 22 LEU B C 1
ATOM 2469 O O . LEU B 1 22 ? 44.791 -65.687 209.866 1.00 61.29 22 LEU B O 1
ATOM 2474 N N . PRO B 1 23 ? 44.863 -63.573 210.722 1.00 60.25 23 PRO B N 1
ATOM 2475 C CA . PRO B 1 23 ? 44.245 -64.067 211.964 1.00 60.41 23 PRO B CA 1
ATOM 2476 C C . PRO B 1 23 ? 42.841 -64.585 211.636 1.00 58.28 23 PRO B C 1
ATOM 2477 O O . PRO B 1 23 ? 42.228 -65.280 212.445 1.00 56.92 23 PRO B O 1
ATOM 2481 N N . VAL B 1 24 ? 42.351 -64.238 210.438 1.00 59.02 24 VAL B N 1
ATOM 2482 C CA . VAL B 1 24 ? 41.027 -64.671 209.990 1.00 64.00 24 VAL B CA 1
ATOM 2483 C C . VAL B 1 24 ? 41.018 -66.167 209.639 1.00 66.26 24 VAL B C 1
ATOM 2484 O O . VAL B 1 24 ? 39.938 -66.797 209.572 1.00 67.02 24 VAL B O 1
ATOM 2488 N N . LEU B 1 25 ? 42.208 -66.741 209.425 1.00 65.73 25 LEU B N 1
ATOM 2489 C CA . LEU B 1 25 ? 42.332 -68.174 209.095 1.00 66.41 25 LEU B CA 1
ATOM 2490 C C . LEU B 1 25 ? 42.605 -68.993 210.383 1.00 65.39 25 LEU B C 1
ATOM 2491 O O . LEU B 1 25 ? 42.766 -70.229 210.351 1.00 65.34 25 LEU B O 1
ATOM 2496 N N . ALA B 1 26 ? 42.612 -68.270 211.516 1.00 65.32 26 ALA B N 1
ATOM 2497 C CA . ALA B 1 26 ? 42.804 -68.840 212.871 1.00 64.57 26 ALA B CA 1
ATOM 2498 C C . ALA B 1 26 ? 41.458 -69.397 213.353 1.00 63.87 26 ALA B C 1
ATOM 2499 O O . ALA B 1 26 ? 41.159 -69.386 214.554 1.00 64.00 26 ALA B O 1
ATOM 2501 N N . ALA B 1 27 ? 40.652 -69.857 212.388 1.00 62.53 27 ALA B N 1
ATOM 2502 C CA . ALA B 1 27 ? 39.335 -70.428 212.655 1.00 62.12 27 ALA B CA 1
ATOM 2503 C C . ALA B 1 27 ? 39.410 -71.957 212.496 1.00 61.15 27 ALA B C 1
ATOM 2504 O O . ALA B 1 27 ? 39.358 -72.702 213.482 1.00 60.22 27 ALA B O 1
ATOM 2506 N N . ALA B 1 28 ? 39.541 -72.393 211.245 1.00 61.33 28 ALA B N 1
ATOM 2507 C CA . ALA B 1 28 ? 39.634 -73.804 210.873 1.00 62.88 28 ALA B CA 1
ATOM 2508 C C . ALA B 1 28 ? 38.439 -74.659 211.309 1.00 62.92 28 ALA B C 1
ATOM 2509 O O . ALA B 1 28 ? 38.383 -75.140 212.446 1.00 64.40 28 ALA B O 1
ATOM 2511 N N . SER B 1 29 ? 37.500 -74.858 210.383 1.00 62.38 29 SER B N 1
ATOM 2512 C CA . SER B 1 29 ? 36.275 -75.635 210.617 1.00 61.06 29 SER B CA 1
ATOM 2513 C C . SER B 1 29 ? 35.621 -75.808 209.230 1.00 62.91 29 SER B C 1
ATOM 2514 O O . SER B 1 29 ? 35.121 -74.837 208.658 1.00 63.50 29 SER B O 1
ATOM 2517 N N . ASP B 1 30 ? 35.630 -77.028 208.683 1.00 64.09 30 ASP B N 1
ATOM 2518 C CA . ASP B 1 30 ? 35.062 -77.310 207.334 1.00 64.70 30 ASP B CA 1
ATOM 2519 C C . ASP B 1 30 ? 36.124 -77.142 206.217 1.00 63.96 30 ASP B C 1
ATOM 2520 O O . ASP B 1 30 ? 35.950 -77.633 205.087 1.00 63.97 30 ASP B O 1
ATOM 2525 N N . TRP B 1 31 ? 37.210 -76.433 206.535 1.00 62.81 31 TRP B N 1
ATOM 2526 C CA . TRP B 1 31 ? 38.327 -76.211 205.596 1.00 61.17 31 TRP B CA 1
ATOM 2527 C C . TRP B 1 31 ? 39.653 -76.068 206.358 1.00 59.61 31 TRP B C 1
ATOM 2528 O O . TRP B 1 31 ? 39.658 -75.787 207.558 1.00 59.99 31 TRP B O 1
ATOM 2539 N N . THR B 1 32 ? 40.768 -76.258 205.658 1.00 57.65 32 THR B N 1
ATOM 2540 C CA . THR B 1 32 ? 42.091 -76.154 206.274 1.00 56.61 32 THR B CA 1
ATOM 2541 C C . THR B 1 32 ? 43.030 -75.178 205.548 1.00 56.83 32 THR B C 1
ATOM 2542 O O . THR B 1 32 ? 42.916 -74.989 204.335 1.00 56.34 32 THR B O 1
ATOM 2546 N N . LEU B 1 33 ? 43.949 -74.575 206.307 1.00 53.73 33 LEU B N 1
ATOM 2547 C CA . LEU B 1 33 ? 44.923 -73.646 205.766 1.00 53.24 33 LEU B CA 1
ATOM 2548 C C . LEU B 1 33 ? 46.125 -74.453 205.290 1.00 54.34 33 LEU B C 1
ATOM 2549 O O . LEU B 1 33 ? 47.051 -74.731 206.067 1.00 53.21 33 LEU B O 1
ATOM 2554 N N . GLN B 1 34 ? 46.094 -74.816 204.009 1.00 55.77 34 GLN B N 1
ATOM 2555 C CA . GLN B 1 34 ? 47.126 -75.614 203.340 1.00 56.56 34 GLN B CA 1
ATOM 2556 C C . GLN B 1 34 ? 48.259 -74.725 202.823 1.00 55.75 34 GLN B C 1
ATOM 2557 O O . GLN B 1 34 ? 48.402 -74.553 201.618 1.00 57.72 34 GLN B O 1
ATOM 2563 N N . GLY B 1 35 ? 49.051 -74.144 203.720 1.00 57.52 35 GLY B N 1
ATOM 2564 C CA . GLY B 1 35 ? 50.157 -73.291 203.290 1.00 59.54 35 GLY B CA 1
ATOM 2565 C C . GLY B 1 35 ? 49.873 -71.952 202.596 1.00 59.92 35 GLY B C 1
ATOM 2566 O O . GLY B 1 35 ? 48.762 -71.676 202.123 1.00 58.96 35 GLY B O 1
ATOM 2567 N N . ALA B 1 36 ? 50.906 -71.116 202.524 1.00 59.19 36 ALA B N 1
ATOM 2568 C CA . ALA B 1 36 ? 50.786 -69.807 201.898 1.00 60.31 36 ALA B CA 1
ATOM 2569 C C . ALA B 1 36 ? 52.090 -69.323 201.235 1.00 61.46 36 ALA B C 1
ATOM 2570 O O . ALA B 1 36 ? 53.194 -69.727 201.618 1.00 61.85 36 ALA B O 1
ATOM 2572 N N . TRP B 1 37 ? 51.959 -68.453 200.235 1.00 61.36 37 TRP B N 1
ATOM 2573 C CA . TRP B 1 37 ? 53.126 -67.914 199.525 1.00 61.50 37 TRP B CA 1
ATOM 2574 C C . TRP B 1 37 ? 53.021 -66.418 199.215 1.00 60.60 37 TRP B C 1
ATOM 2575 O O . TRP B 1 37 ? 51.940 -65.825 199.211 1.00 61.09 37 TRP B O 1
ATOM 2586 N N . SER B 1 38 ? 54.167 -65.825 198.923 1.00 59.08 38 SER B N 1
ATOM 2587 C CA . SER B 1 38 ? 54.209 -64.424 198.575 1.00 58.31 38 SER B CA 1
ATOM 2588 C C . SER B 1 38 ? 55.454 -64.163 197.717 1.00 57.13 38 SER B C 1
ATOM 2589 O O . SER B 1 38 ? 56.430 -64.919 197.776 1.00 57.60 38 SER B O 1
ATOM 2592 N N . PRO B 1 39 ? 55.429 -63.098 196.896 1.00 54.59 39 PRO B N 1
ATOM 2593 C CA . PRO B 1 39 ? 56.571 -62.765 196.043 1.00 54.48 39 PRO B CA 1
ATOM 2594 C C . PRO B 1 39 ? 57.861 -62.521 196.831 1.00 54.43 39 PRO B C 1
ATOM 2595 O O . PRO B 1 39 ? 58.929 -62.937 196.394 1.00 54.63 39 PRO B O 1
ATOM 2599 N N . THR B 1 40 ? 57.762 -61.828 197.969 1.00 56.46 40 THR B N 1
ATOM 2600 C CA . THR B 1 40 ? 58.936 -61.539 198.810 1.00 59.39 40 THR B CA 1
ATOM 2601 C C . THR B 1 40 ? 59.208 -62.769 199.679 1.00 61.33 40 THR B C 1
ATOM 2602 O O . THR B 1 40 ? 58.718 -62.883 200.826 1.00 60.59 40 THR B O 1
ATOM 2606 N N . ARG B 1 41 ? 59.998 -63.685 199.121 1.00 62.78 41 ARG B N 1
ATOM 2607 C CA . ARG B 1 41 ? 60.367 -64.932 199.795 1.00 65.09 41 ARG B CA 1
ATOM 2608 C C . ARG B 1 41 ? 61.106 -64.680 201.112 1.00 67.36 41 ARG B C 1
ATOM 2609 O O . ARG B 1 41 ? 61.548 -65.632 201.774 1.00 68.66 41 ARG B O 1
ATOM 2617 N N . ALA B 1 42 ? 61.224 -63.403 201.496 1.00 70.19 42 ALA B N 1
ATOM 2618 C CA . ALA B 1 42 ? 61.927 -63.008 202.732 1.00 71.16 42 ALA B CA 1
ATOM 2619 C C . ALA B 1 42 ? 60.990 -62.612 203.895 1.00 70.93 42 ALA B C 1
ATOM 2620 O O . ALA B 1 42 ? 60.875 -63.373 204.865 1.00 71.77 42 ALA B O 1
ATOM 2622 N N . LYS B 1 43 ? 60.339 -61.435 203.783 1.00 70.62 43 LYS B N 1
ATOM 2623 C CA . LYS B 1 43 ? 59.392 -60.874 204.792 1.00 68.91 43 LYS B CA 1
ATOM 2624 C C . LYS B 1 43 ? 58.088 -61.706 204.925 1.00 69.03 43 LYS B C 1
ATOM 2625 O O . LYS B 1 43 ? 57.037 -61.188 205.351 1.00 68.98 43 LYS B O 1
ATOM 2631 N N . ALA B 1 44 ? 58.171 -62.988 204.550 1.00 70.69 44 ALA B N 1
ATOM 2632 C CA . ALA B 1 44 ? 57.038 -63.936 204.594 1.00 70.10 44 ALA B CA 1
ATOM 2633 C C . ALA B 1 44 ? 57.426 -65.236 205.331 1.00 68.81 44 ALA B C 1
ATOM 2634 O O . ALA B 1 44 ? 56.552 -65.956 205.854 1.00 69.31 44 ALA B O 1
ATOM 2636 N N . LEU B 1 45 ? 58.730 -65.531 205.344 1.00 65.09 45 LEU B N 1
ATOM 2637 C CA . LEU B 1 45 ? 59.265 -66.717 206.001 1.00 64.66 45 LEU B CA 1
ATOM 2638 C C . LEU B 1 45 ? 59.009 -66.664 207.519 1.00 62.64 45 LEU B C 1
ATOM 2639 O O . LEU B 1 45 ? 58.706 -67.695 208.148 1.00 62.11 45 LEU B O 1
ATOM 2644 N N . PRO B 1 46 ? 59.114 -65.457 208.123 1.00 62.14 46 PRO B N 1
ATOM 2645 C CA . PRO B 1 46 ? 58.902 -65.301 209.564 1.00 62.21 46 PRO B CA 1
ATOM 2646 C C . PRO B 1 46 ? 57.479 -65.576 209.969 1.00 58.59 46 PRO B C 1
ATOM 2647 O O . PRO B 1 46 ? 57.211 -66.369 210.873 1.00 59.13 46 PRO B O 1
ATOM 2651 N N . ILE B 1 47 ? 56.555 -64.907 209.310 1.00 56.57 47 ILE B N 1
ATOM 2652 C CA . ILE B 1 47 ? 55.183 -65.096 209.683 1.00 57.33 47 ILE B CA 1
ATOM 2653 C C . ILE B 1 47 ? 54.797 -66.556 209.491 1.00 57.12 47 ILE B C 1
ATOM 2654 O O . ILE B 1 47 ? 54.097 -67.135 210.332 1.00 57.09 47 ILE B O 1
ATOM 2659 N N . CYS B 1 48 ? 55.260 -67.177 208.410 1.00 58.65 48 CYS B N 1
ATOM 2660 C CA . CYS B 1 48 ? 54.908 -68.588 208.167 1.00 61.28 48 CYS B CA 1
ATOM 2661 C C . CYS B 1 48 ? 55.322 -69.536 209.283 1.00 59.51 48 CYS B C 1
ATOM 2662 O O . CYS B 1 48 ? 54.661 -70.549 209.543 1.00 57.14 48 CYS B O 1
ATOM 2665 N N . GLU B 1 49 ? 56.433 -69.182 209.918 1.00 57.68 49 GLU B N 1
ATOM 2666 C CA . GLU B 1 49 ? 57.004 -69.935 211.013 1.00 58.33 49 GLU B CA 1
ATOM 2667 C C . GLU B 1 49 ? 56.289 -69.564 212.309 1.00 56.39 49 GLU B C 1
ATOM 2668 O O . GLU B 1 49 ? 55.884 -70.438 213.081 1.00 55.69 49 GLU B O 1
ATOM 2674 N N . SER B 1 50 ? 56.124 -68.263 212.539 1.00 55.35 50 SER B N 1
ATOM 2675 C CA . SER B 1 50 ? 55.464 -67.798 213.747 1.00 52.29 50 SER B CA 1
ATOM 2676 C C . SER B 1 50 ? 54.034 -68.287 213.811 1.00 50.34 50 SER B C 1
ATOM 2677 O O . SER B 1 50 ? 53.510 -68.531 214.891 1.00 52.60 50 SER B O 1
ATOM 2680 N N . TRP B 1 51 ? 53.394 -68.435 212.663 1.00 50.39 51 TRP B N 1
ATOM 2681 C CA . TRP B 1 51 ? 52.023 -68.909 212.658 1.00 52.71 51 TRP B CA 1
ATOM 2682 C C . TRP B 1 51 ? 51.954 -70.405 212.442 1.00 52.19 51 TRP B C 1
ATOM 2683 O O . TRP B 1 51 ? 50.865 -70.974 212.364 1.00 49.47 51 TRP B O 1
ATOM 2694 N N . ARG B 1 52 ? 53.120 -71.040 212.351 1.00 51.26 52 ARG B N 1
ATOM 2695 C CA . ARG B 1 52 ? 53.175 -72.476 212.159 1.00 52.27 52 ARG B CA 1
ATOM 2696 C C . ARG B 1 52 ? 52.391 -72.854 210.902 1.00 51.71 52 ARG B C 1
ATOM 2697 O O . ARG B 1 52 ? 51.423 -73.611 210.983 1.00 53.11 52 ARG B O 1
ATOM 2705 N N . ILE B 1 53 ? 52.799 -72.322 209.748 1.00 52.51 53 ILE B N 1
ATOM 2706 C CA . ILE B 1 53 ? 52.118 -72.596 208.471 1.00 51.68 53 ILE B CA 1
ATOM 2707 C C . ILE B 1 53 ? 53.109 -72.952 207.328 1.00 51.45 53 ILE B C 1
ATOM 2708 O O . ILE B 1 53 ? 54.221 -72.418 207.248 1.00 51.41 53 ILE B O 1
ATOM 2713 N N . PRO B 1 54 ? 52.709 -73.872 206.431 1.00 52.56 54 PRO B N 1
ATOM 2714 C CA . PRO B 1 54 ? 53.537 -74.303 205.292 1.00 52.84 54 PRO B CA 1
ATOM 2715 C C . PRO B 1 54 ? 53.888 -73.150 204.345 1.00 53.74 54 PRO B C 1
ATOM 2716 O O . PRO B 1 54 ? 52.996 -72.490 203.799 1.00 53.14 54 PRO B O 1
ATOM 2720 N N . TYR B 1 55 ? 55.174 -72.918 204.124 1.00 53.88 55 TYR B N 1
ATOM 2721 C CA . TYR B 1 55 ? 55.593 -71.844 203.226 1.00 55.19 55 TYR B CA 1
ATOM 2722 C C . TYR B 1 55 ? 55.917 -72.313 201.803 1.00 53.93 55 TYR B C 1
ATOM 2723 O O . TYR B 1 55 ? 57.037 -72.729 201.533 1.00 54.20 55 TYR B O 1
ATOM 2732 N N . ALA B 1 56 ? 54.958 -72.234 200.888 1.00 54.19 56 ALA B N 1
ATOM 2733 C CA . ALA B 1 56 ? 55.234 -72.651 199.519 1.00 55.37 56 ALA B CA 1
ATOM 2734 C C . ALA B 1 56 ? 56.431 -71.849 198.993 1.00 57.53 56 ALA B C 1
ATOM 2735 O O . ALA B 1 56 ? 56.544 -70.647 199.277 1.00 57.79 56 ALA B O 1
ATOM 2737 N N . ASP B 1 57 ? 57.336 -72.505 198.252 1.00 58.91 57 ASP B N 1
ATOM 2738 C CA . ASP B 1 57 ? 58.523 -71.816 197.705 1.00 58.98 57 ASP B CA 1
ATOM 2739 C C . ASP B 1 57 ? 58.200 -71.096 196.408 1.00 56.07 57 ASP B C 1
ATOM 2740 O O . ASP B 1 57 ? 58.945 -70.226 195.972 1.00 55.89 57 ASP B O 1
ATOM 2745 N N . SER B 1 58 ? 57.096 -71.463 195.780 1.00 54.09 58 SER B N 1
ATOM 2746 C CA . SER B 1 58 ? 56.719 -70.804 194.545 1.00 53.46 58 SER B CA 1
ATOM 2747 C C . SER B 1 58 ? 55.222 -70.899 194.426 1.00 52.70 58 SER B C 1
ATOM 2748 O O . SER B 1 58 ? 54.606 -71.778 195.019 1.00 51.51 58 SER B O 1
ATOM 2751 N N . LEU B 1 59 ? 54.638 -70.001 193.649 1.00 52.18 59 LEU B N 1
ATOM 2752 C CA . LEU B 1 59 ? 53.204 -70.025 193.457 1.00 52.92 59 LEU B CA 1
ATOM 2753 C C . LEU B 1 59 ? 52.815 -71.356 192.816 1.00 53.67 59 LEU B C 1
ATOM 2754 O O . LEU B 1 59 ? 51.696 -71.835 192.986 1.00 54.60 59 LEU B O 1
ATOM 2759 N N . SER B 1 60 ? 53.744 -71.958 192.082 1.00 56.68 60 SER B N 1
ATOM 2760 C CA . SER B 1 60 ? 53.472 -73.235 191.420 1.00 58.55 60 SER B CA 1
ATOM 2761 C C . SER B 1 60 ? 53.078 -74.292 192.446 1.00 58.12 60 SER B C 1
ATOM 2762 O O . SER B 1 60 ? 52.014 -74.920 192.326 1.00 56.99 60 SER B O 1
ATOM 2765 N N . SER B 1 61 ? 53.926 -74.491 193.458 1.00 56.05 61 SER B N 1
ATOM 2766 C CA . SER B 1 61 ? 53.618 -75.494 194.471 1.00 56.17 61 SER B CA 1
ATOM 2767 C C . SER B 1 61 ? 52.345 -75.128 195.228 1.00 55.48 61 SER B C 1
ATOM 2768 O O . SER B 1 61 ? 51.408 -75.924 195.274 1.00 56.51 61 SER B O 1
ATOM 2771 N N . LEU B 1 62 ? 52.295 -73.917 195.782 1.00 54.89 62 LEU B N 1
ATOM 2772 C CA . LEU B 1 62 ? 51.123 -73.445 196.540 1.00 52.51 62 LEU B CA 1
ATOM 2773 C C . LEU B 1 62 ? 49.805 -73.750 195.812 1.00 52.11 62 LEU B C 1
ATOM 2774 O O . LEU B 1 62 ? 48.803 -74.080 196.441 1.00 52.08 62 LEU B O 1
ATOM 2779 N N . ALA B 1 63 ? 49.817 -73.650 194.488 1.00 50.51 63 ALA B N 1
ATOM 2780 C CA . ALA B 1 63 ? 48.620 -73.891 193.701 1.00 51.79 63 ALA B CA 1
ATOM 2781 C C . ALA B 1 63 ? 48.420 -75.368 193.510 1.00 51.50 63 ALA B C 1
ATOM 2782 O O . ALA B 1 63 ? 47.288 -75.878 193.471 1.00 51.69 63 ALA B O 1
ATOM 2784 N N . ALA B 1 64 ? 49.539 -76.054 193.355 1.00 51.30 64 ALA B N 1
ATOM 2785 C CA . ALA B 1 64 ? 49.523 -77.489 193.154 1.00 52.81 64 ALA B CA 1
ATOM 2786 C C . ALA B 1 64 ? 48.744 -78.177 194.283 1.00 52.89 64 ALA B C 1
ATOM 2787 O O . ALA B 1 64 ? 47.804 -78.923 194.015 1.00 52.31 64 ALA B O 1
ATOM 2789 N N . SER B 1 65 ? 49.122 -77.888 195.531 1.00 50.62 65 SER B N 1
ATOM 2790 C CA . SER B 1 65 ? 48.489 -78.487 196.697 1.00 52.37 65 SER B CA 1
ATOM 2791 C C . SER B 1 65 ? 47.352 -77.708 197.397 1.00 51.89 65 SER B C 1
ATOM 2792 O O . SER B 1 65 ? 47.249 -77.727 198.630 1.00 51.19 65 SER B O 1
ATOM 2795 N N . CYS B 1 66 ? 46.496 -77.045 196.620 1.00 51.32 66 CYS B N 1
ATOM 2796 C CA . CYS B 1 66 ? 45.373 -76.278 197.162 1.00 49.84 66 CYS B CA 1
ATOM 2797 C C . CYS B 1 66 ? 44.161 -76.393 196.269 1.00 50.37 66 CYS B C 1
ATOM 2798 O O . CYS B 1 66 ? 44.271 -76.678 195.069 1.00 50.71 66 CYS B O 1
ATOM 2801 N N . ASP B 1 67 ? 42.997 -76.144 196.853 1.00 49.88 67 ASP B N 1
ATOM 2802 C CA .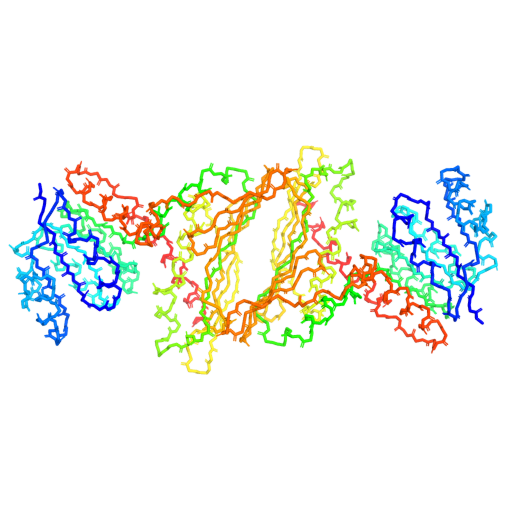 ASP B 1 67 ? 41.750 -76.227 196.095 1.00 52.47 67 ASP B CA 1
ATOM 2803 C C . ASP B 1 67 ? 41.252 -74.822 195.776 1.00 51.81 67 ASP B C 1
ATOM 2804 O O . ASP B 1 67 ? 40.561 -74.607 194.773 1.00 50.64 67 ASP B O 1
ATOM 2809 N N . ALA B 1 68 ? 41.624 -73.878 196.642 1.00 51.09 68 ALA B N 1
ATOM 2810 C CA . ALA B 1 68 ? 41.237 -72.481 196.509 1.00 49.15 68 ALA B CA 1
ATOM 2811 C C . ALA B 1 68 ? 42.230 -71.601 197.245 1.00 49.46 68 ALA B C 1
ATOM 2812 O O . ALA B 1 68 ? 42.810 -72.015 198.250 1.00 49.66 68 ALA B O 1
ATOM 2814 N N . VAL B 1 69 ? 42.428 -70.382 196.754 1.00 50.41 69 VAL B N 1
ATOM 2815 C CA . VAL B 1 69 ? 43.374 -69.478 197.405 1.00 51.12 69 VAL B CA 1
ATOM 2816 C C . VAL B 1 69 ? 42.950 -68.006 197.488 1.00 51.28 69 VAL B C 1
ATOM 2817 O O . VAL B 1 69 ? 42.358 -67.451 196.562 1.00 51.54 69 VAL B O 1
ATOM 2821 N N . PHE B 1 70 ? 43.253 -67.385 198.620 1.00 50.29 70 PHE B N 1
ATOM 2822 C CA . PHE B 1 70 ? 42.948 -65.978 198.830 1.00 48.97 70 PHE B CA 1
ATOM 2823 C C . PHE B 1 70 ? 44.151 -65.181 198.356 1.00 49.90 70 PHE B C 1
ATOM 2824 O O . PHE B 1 70 ? 45.278 -65.402 198.820 1.00 48.34 70 PHE B O 1
ATOM 2832 N N . VAL B 1 71 ? 43.930 -64.259 197.426 1.00 47.48 71 VAL B N 1
ATOM 2833 C CA . VAL B 1 71 ? 45.036 -63.445 196.931 1.00 46.42 71 VAL B CA 1
ATOM 2834 C C . VAL B 1 71 ? 44.982 -62.034 197.541 1.00 47.63 71 VAL B C 1
ATOM 2835 O O . VAL B 1 71 ? 44.042 -61.284 197.306 1.00 46.90 71 VAL B O 1
ATOM 2839 N N . HIS B 1 72 ? 45.996 -61.701 198.337 1.00 48.65 72 HIS B N 1
ATOM 2840 C CA . HIS B 1 72 ? 46.087 -60.400 198.996 1.00 50.80 72 HIS B CA 1
ATOM 2841 C C . HIS B 1 72 ? 47.469 -59.767 198.786 1.00 51.11 72 HIS B C 1
ATOM 2842 O O . HIS B 1 72 ? 48.045 -59.185 199.710 1.00 51.99 72 HIS B O 1
ATOM 2849 N N . SER B 1 73 ? 48.018 -59.900 197.584 1.00 50.00 73 SER B N 1
ATOM 2850 C CA . SER B 1 73 ? 49.326 -59.323 197.290 1.00 50.15 73 SER B CA 1
ATOM 2851 C C . SER B 1 73 ? 49.092 -58.027 196.506 1.00 51.71 73 SER B C 1
ATOM 2852 O O . SER B 1 73 ? 47.936 -57.643 196.280 1.00 52.05 73 SER B O 1
ATOM 2855 N N . SER B 1 74 ? 50.175 -57.358 196.097 1.00 52.30 74 SER B N 1
ATOM 2856 C CA . SER B 1 74 ? 50.101 -56.098 195.327 1.00 51.70 74 SER B CA 1
ATOM 2857 C C . SER B 1 74 ? 49.043 -56.109 194.242 1.00 51.55 74 SER B C 1
ATOM 2858 O O . SER B 1 74 ? 48.844 -57.116 193.558 1.00 52.10 74 SER B O 1
ATOM 2861 N N . THR B 1 75 ? 48.383 -54.973 194.060 1.00 50.34 75 THR B N 1
ATOM 2862 C CA . THR B 1 75 ? 47.363 -54.862 193.026 1.00 51.87 75 THR B CA 1
ATOM 2863 C C . THR B 1 75 ? 47.964 -55.098 191.631 1.00 50.11 75 THR B C 1
ATOM 2864 O O . THR B 1 75 ? 47.300 -55.641 190.743 1.00 49.55 75 THR B O 1
ATOM 2868 N N . ALA B 1 76 ? 49.225 -54.705 191.448 1.00 49.81 76 ALA B N 1
ATOM 2869 C CA . ALA B 1 76 ? 49.911 -54.883 190.164 1.00 47.62 76 ALA B CA 1
ATOM 2870 C C . ALA B 1 76 ? 50.057 -56.355 189.799 1.00 47.52 76 ALA B C 1
ATOM 2871 O O . ALA B 1 76 ? 50.044 -56.721 188.623 1.00 49.00 76 ALA B O 1
ATOM 2873 N N . SER B 1 77 ? 50.183 -57.194 190.820 1.00 47.42 77 SER B N 1
ATOM 2874 C CA . SER B 1 77 ? 50.336 -58.628 190.627 1.00 45.62 77 SER B CA 1
ATOM 2875 C C . SER B 1 77 ? 49.017 -59.379 190.534 1.00 44.53 77 SER B C 1
ATOM 2876 O O . SER B 1 77 ? 48.963 -60.442 189.934 1.00 44.18 77 SER B O 1
ATOM 2879 N N . HIS B 1 78 ? 47.952 -58.836 191.109 1.00 43.00 78 HIS B N 1
ATOM 2880 C CA . HIS B 1 78 ? 46.682 -59.541 191.075 1.00 43.43 78 HIS B CA 1
ATOM 2881 C C . HIS B 1 78 ? 46.420 -60.321 189.797 1.00 42.72 78 HIS B C 1
ATOM 2882 O O . HIS B 1 78 ? 46.173 -61.519 189.845 1.00 42.10 78 HIS B O 1
ATOM 2889 N N . PHE B 1 79 ? 46.475 -59.656 188.651 1.00 46.39 79 PHE B N 1
ATOM 2890 C CA . PHE B 1 79 ? 46.191 -60.330 187.381 1.00 47.56 79 PHE B CA 1
ATOM 2891 C C . PHE B 1 79 ? 46.985 -61.603 187.130 1.00 50.28 79 PHE B C 1
ATOM 2892 O O . PHE B 1 79 ? 46.414 -62.664 186.861 1.00 52.00 79 PHE B O 1
ATOM 2900 N N . ASP B 1 80 ? 48.308 -61.483 187.181 1.00 50.22 80 ASP B N 1
ATOM 2901 C CA . ASP B 1 80 ? 49.162 -62.622 186.942 1.00 49.53 80 ASP B CA 1
ATOM 2902 C C . ASP B 1 80 ? 48.884 -63.721 187.934 1.00 48.38 80 ASP B C 1
ATOM 2903 O O . ASP B 1 80 ? 48.712 -64.872 187.559 1.00 49.08 80 ASP B O 1
ATOM 2908 N N . VAL B 1 81 ? 48.837 -63.367 189.206 1.00 46.64 81 VAL B N 1
ATOM 2909 C CA . VAL B 1 81 ? 48.579 -64.359 190.227 1.00 46.10 81 VAL B CA 1
ATOM 2910 C C . VAL B 1 81 ? 47.277 -65.119 189.973 1.00 45.83 81 VAL B C 1
ATOM 2911 O O . VAL B 1 81 ? 47.274 -66.340 189.846 1.00 45.70 81 VAL B O 1
ATOM 2915 N N . VAL B 1 82 ? 46.178 -64.390 189.882 1.00 44.70 82 VAL B N 1
ATOM 2916 C CA . VAL B 1 82 ? 44.887 -64.993 189.641 1.00 44.42 82 VAL B CA 1
ATOM 2917 C C . VAL B 1 82 ? 44.908 -65.768 188.343 1.00 46.85 82 VAL B C 1
ATOM 2918 O O . VAL B 1 82 ? 44.338 -66.856 188.239 1.00 48.46 82 VAL B O 1
ATOM 2922 N N . SER B 1 83 ? 45.554 -65.190 187.341 1.00 47.67 83 SER B N 1
ATOM 2923 C CA . SER B 1 83 ? 45.650 -65.820 186.033 1.00 49.48 83 SER B CA 1
ATOM 2924 C C . SER B 1 83 ? 46.376 -67.171 186.137 1.00 48.56 83 SER B C 1
ATOM 2925 O O . SER B 1 83 ? 45.988 -68.149 185.508 1.00 48.53 83 SER B O 1
ATOM 2928 N N . THR B 1 84 ? 47.420 -67.224 186.949 1.00 46.95 84 THR B N 1
ATOM 2929 C CA . THR B 1 84 ? 48.152 -68.455 187.111 1.00 45.96 84 THR B CA 1
ATOM 2930 C C . THR B 1 84 ? 47.282 -69.436 187.859 1.00 45.27 84 THR B C 1
ATOM 2931 O O . THR B 1 84 ? 47.012 -70.521 187.370 1.00 45.80 84 THR B O 1
ATOM 2935 N N . LEU B 1 85 ? 46.830 -69.042 189.044 1.00 46.09 85 LEU B N 1
ATOM 2936 C CA . LEU B 1 85 ? 45.985 -69.910 189.848 1.00 47.03 85 LEU B CA 1
ATOM 2937 C C . LEU B 1 85 ? 44.801 -70.452 189.048 1.00 49.45 85 LEU B C 1
ATOM 2938 O O . LEU B 1 85 ? 44.593 -71.660 189.003 1.00 48.68 85 LEU B O 1
ATOM 2943 N N . LEU B 1 86 ? 44.026 -69.584 188.409 1.00 49.71 86 LEU B N 1
ATOM 2944 C CA . LEU B 1 86 ? 42.896 -70.087 187.641 1.00 52.09 86 LEU B CA 1
ATOM 2945 C C . LEU B 1 86 ? 43.342 -71.185 186.687 1.00 52.47 86 LEU B C 1
ATOM 2946 O O . LEU B 1 86 ? 42.705 -72.231 186.588 1.00 53.89 86 LEU B O 1
ATOM 2951 N N . ASN B 1 87 ? 44.451 -70.963 185.996 1.00 52.78 87 ASN B N 1
ATOM 2952 C CA . ASN B 1 87 ? 44.952 -71.967 185.055 1.00 52.79 87 ASN B CA 1
ATOM 2953 C C . ASN B 1 87 ? 45.327 -73.282 185.705 1.00 51.80 87 ASN B C 1
ATOM 2954 O O . ASN B 1 87 ? 45.428 -74.310 185.037 1.00 51.02 87 ASN B O 1
ATOM 2959 N N . ALA B 1 88 ? 45.554 -73.228 187.009 1.00 48.07 88 ALA B N 1
ATOM 2960 C CA . ALA B 1 88 ? 45.902 -74.404 187.770 1.00 46.40 88 ALA B CA 1
ATOM 2961 C C . ALA B 1 88 ? 44.598 -75.015 188.274 1.00 46.85 88 ALA B C 1
ATOM 2962 O O . ALA B 1 88 ? 44.606 -75.908 189.119 1.00 45.43 88 ALA B O 1
ATOM 2964 N N . GLY B 1 89 ? 43.482 -74.510 187.745 1.00 49.21 89 GLY B N 1
ATOM 2965 C CA . GLY B 1 89 ? 42.161 -74.981 188.137 1.00 50.45 89 GLY B CA 1
ATOM 2966 C C . GLY B 1 89 ? 41.797 -74.704 189.590 1.00 52.14 89 GLY B C 1
ATOM 2967 O O . GLY B 1 89 ? 40.940 -75.372 190.165 1.00 53.76 89 GLY B O 1
ATOM 2968 N N . VAL B 1 90 ? 42.446 -73.717 190.191 1.00 53.22 90 VAL B N 1
ATOM 2969 C CA . VAL B 1 90 ? 42.193 -73.372 191.586 1.00 54.00 90 VAL B CA 1
ATOM 2970 C C . VAL B 1 90 ? 41.151 -72.249 191.740 1.00 53.73 90 VAL B C 1
ATOM 2971 O O . VAL B 1 90 ? 41.081 -71.324 190.934 1.00 54.07 90 VAL B O 1
ATOM 2975 N N . HIS B 1 91 ? 40.335 -72.335 192.778 1.00 53.37 91 HIS B N 1
ATOM 2976 C CA . HIS B 1 91 ? 39.329 -71.320 193.009 1.00 52.73 91 HIS B CA 1
ATOM 2977 C C . HIS B 1 91 ? 40.024 -70.144 193.663 1.00 53.07 91 HIS B C 1
ATOM 2978 O O . HIS B 1 91 ? 40.888 -70.325 194.525 1.00 52.47 91 HIS B O 1
ATOM 2985 N N . VAL B 1 92 ? 39.652 -68.936 193.260 1.00 52.60 92 VAL B N 1
ATOM 2986 C CA . VAL B 1 92 ? 40.316 -67.760 193.801 1.00 52.62 92 VAL B CA 1
ATOM 2987 C C . VAL B 1 92 ? 39.414 -66.660 194.308 1.00 52.13 92 VAL B C 1
ATOM 2988 O O . VAL B 1 92 ? 38.302 -66.470 193.829 1.00 52.38 92 VAL B O 1
ATOM 2992 N N . CYS B 1 93 ? 39.924 -65.920 195.276 1.00 50.19 93 CYS B N 1
ATOM 2993 C CA . CYS B 1 93 ? 39.202 -64.797 195.820 1.00 50.89 93 CYS B CA 1
ATOM 2994 C C . CYS B 1 93 ? 40.242 -63.671 195.866 1.00 47.98 93 CYS B C 1
ATOM 2995 O O . CYS B 1 93 ? 41.098 -63.644 196.749 1.00 46.93 93 CYS B O 1
ATOM 2998 N N . VAL B 1 94 ? 40.184 -62.763 194.895 1.00 46.04 94 VAL B N 1
ATOM 2999 C CA . VAL B 1 94 ? 41.143 -61.662 194.821 1.00 46.40 94 VAL B CA 1
ATOM 3000 C C . VAL B 1 94 ? 40.719 -60.421 195.547 1.00 45.45 94 VAL B C 1
ATOM 3001 O O . VAL B 1 94 ? 39.552 -60.051 195.543 1.00 45.29 94 VAL B O 1
ATOM 3005 N N . ASP B 1 95 ? 41.706 -59.749 196.123 1.00 50.14 95 ASP B N 1
ATOM 3006 C CA . ASP B 1 95 ? 41.479 -58.511 196.847 1.00 52.84 95 ASP B CA 1
ATOM 3007 C C . ASP B 1 95 ? 41.033 -57.390 195.913 1.00 53.76 95 ASP B C 1
ATOM 3008 O O . ASP B 1 95 ? 41.567 -57.211 194.813 1.00 52.47 95 ASP B O 1
ATOM 3013 N N . LYS B 1 96 ? 40.065 -56.628 196.408 1.00 56.48 96 LYS B N 1
ATOM 3014 C CA . LYS B 1 96 ? 39.474 -55.492 195.738 1.00 55.75 96 LYS B CA 1
ATOM 3015 C C . LYS B 1 96 ? 39.793 -55.330 194.250 1.00 52.51 96 LYS B C 1
ATOM 3016 O O . LYS B 1 96 ? 38.947 -55.656 193.419 1.00 58.19 96 LYS B O 1
ATOM 3022 N N . PRO B 1 97 ? 41.000 -54.849 193.873 1.00 48.90 97 PRO B N 1
ATOM 3023 C CA . PRO B 1 97 ? 41.187 -54.720 192.415 1.00 47.45 97 PRO B CA 1
ATOM 3024 C C . PRO B 1 97 ? 41.407 -56.051 191.676 1.00 45.59 97 PRO B C 1
ATOM 3025 O O . PRO B 1 97 ? 42.391 -56.744 191.910 1.00 44.04 97 PRO B O 1
ATOM 3029 N N . LEU B 1 98 ? 40.498 -56.404 190.774 1.00 44.50 98 LEU B N 1
ATOM 3030 C CA . LEU B 1 98 ? 40.654 -57.651 190.041 1.00 45.56 98 LEU B CA 1
ATOM 3031 C C . LEU B 1 98 ? 41.943 -57.617 189.237 1.00 46.78 98 LEU B C 1
ATOM 3032 O O . LEU B 1 98 ? 42.727 -58.568 189.235 1.00 48.43 98 LEU B O 1
ATOM 3037 N N . ALA B 1 99 ? 42.144 -56.506 188.545 1.00 48.33 99 ALA B N 1
ATOM 3038 C CA . ALA B 1 99 ? 43.331 -56.285 187.736 1.00 48.02 99 ALA B CA 1
ATOM 3039 C C . ALA B 1 99 ? 43.381 -54.766 187.567 1.00 48.98 99 ALA B C 1
ATOM 3040 O O . ALA B 1 99 ? 42.336 -54.118 187.581 1.00 49.94 99 ALA B O 1
ATOM 3042 N N . GLU B 1 100 ? 44.584 -54.206 187.435 1.00 51.45 100 GLU B N 1
ATOM 3043 C CA . GLU B 1 100 ? 44.759 -52.762 187.302 1.00 51.59 100 GLU B CA 1
ATOM 3044 C C . GLU B 1 100 ? 44.510 -52.351 185.884 1.00 50.55 100 GLU B C 1
ATOM 3045 O O . GLU B 1 100 ? 45.189 -51.495 185.336 1.00 51.16 100 GLU B O 1
ATOM 3051 N N . ASN B 1 101 ? 43.505 -52.976 185.299 1.00 51.87 101 ASN B N 1
ATOM 3052 C CA . ASN B 1 101 ? 43.142 -52.707 183.930 1.00 51.69 101 ASN B CA 1
ATOM 3053 C C . ASN B 1 101 ? 41.783 -53.345 183.693 1.00 52.93 101 ASN B C 1
ATOM 3054 O O . ASN B 1 101 ? 41.633 -54.558 183.846 1.00 52.44 101 ASN B O 1
ATOM 3059 N N . LEU B 1 102 ? 40.808 -52.540 183.288 1.00 53.49 102 LEU B N 1
ATOM 3060 C CA . LEU B 1 102 ? 39.454 -53.035 183.072 1.00 54.30 102 LEU B CA 1
ATOM 3061 C C . LEU B 1 102 ? 39.377 -54.279 182.186 1.00 55.02 102 LEU B C 1
ATOM 3062 O O . LEU B 1 102 ? 38.777 -55.289 182.571 1.00 55.84 102 LEU B O 1
ATOM 3067 N N . ARG B 1 103 ? 39.978 -54.223 181.002 1.00 54.81 103 ARG B N 1
ATOM 3068 C CA . ARG B 1 103 ? 39.942 -55.377 180.099 1.00 56.81 103 ARG B CA 1
ATOM 3069 C C . ARG B 1 103 ? 40.487 -56.636 180.789 1.00 55.33 103 ARG B C 1
ATOM 3070 O O . ARG B 1 103 ? 39.810 -57.672 180.864 1.00 53.98 103 ARG B O 1
ATOM 3078 N N . ASP B 1 104 ? 41.709 -56.530 181.300 1.00 52.41 104 ASP B N 1
ATOM 3079 C CA . ASP B 1 104 ? 42.345 -57.648 181.978 1.00 51.23 104 ASP B CA 1
ATOM 3080 C C . ASP B 1 104 ? 41.395 -58.325 182.956 1.00 51.07 104 ASP B C 1
ATOM 3081 O O . ASP B 1 104 ? 41.428 -59.539 183.127 1.00 52.12 104 ASP B O 1
ATOM 3086 N N . ALA B 1 105 ? 40.554 -57.526 183.600 1.00 50.59 105 ALA B N 1
ATOM 3087 C CA . ALA B 1 105 ? 39.618 -58.051 184.574 1.00 51.36 105 ALA B CA 1
ATOM 3088 C C . ALA B 1 105 ? 38.503 -58.835 183.892 1.00 52.07 105 ALA B C 1
ATOM 3089 O O . ALA B 1 105 ? 38.147 -59.935 184.316 1.00 51.83 105 ALA B O 1
ATOM 3091 N N . GLU B 1 106 ? 37.954 -58.260 182.830 1.00 53.54 106 GLU B N 1
ATOM 3092 C CA . GLU B 1 106 ? 36.878 -58.898 182.097 1.00 54.83 106 GLU B CA 1
ATOM 3093 C C . GLU B 1 106 ? 37.408 -60.201 181.502 1.00 56.18 106 GLU B C 1
ATOM 3094 O O . GLU B 1 106 ? 36.636 -61.114 181.173 1.00 57.37 106 GLU B O 1
ATOM 3100 N N . ARG B 1 107 ? 38.730 -60.303 181.369 1.00 56.51 107 ARG B N 1
ATOM 3101 C CA . ARG B 1 107 ? 39.318 -61.530 180.829 1.00 55.28 107 ARG B CA 1
ATOM 3102 C C . ARG B 1 107 ? 39.410 -62.600 181.915 1.00 52.71 107 ARG B C 1
ATOM 3103 O O . ARG B 1 107 ? 39.135 -63.766 181.649 1.00 53.62 107 ARG B O 1
ATOM 3111 N N . LEU B 1 108 ? 39.783 -62.212 183.132 1.00 51.22 108 LEU B N 1
ATOM 3112 C CA . LEU B 1 108 ? 39.861 -63.185 184.216 1.00 50.78 108 LEU B CA 1
ATOM 3113 C C . LEU B 1 108 ? 38.444 -63.673 184.505 1.00 51.44 108 LEU B C 1
ATOM 3114 O O . LEU B 1 108 ? 38.234 -64.834 184.838 1.00 51.32 108 LEU B O 1
ATOM 3119 N N . VAL B 1 109 ? 37.466 -62.786 184.360 1.00 51.21 109 VAL B N 1
ATOM 3120 C CA . VAL B 1 109 ? 36.097 -63.182 184.613 1.00 51.63 109 VAL B CA 1
ATOM 3121 C C . VAL B 1 109 ? 35.683 -64.195 183.571 1.00 52.64 109 VAL B C 1
ATOM 3122 O O . VAL B 1 109 ? 34.829 -65.038 183.827 1.00 53.63 109 VAL B O 1
ATOM 3126 N N . GLU B 1 110 ? 36.287 -64.126 182.392 1.00 54.19 110 GLU B N 1
ATOM 3127 C CA . GLU B 1 110 ? 35.960 -65.082 181.341 1.00 54.73 110 GLU B CA 1
ATOM 3128 C C . GLU B 1 110 ? 36.659 -66.389 181.632 1.00 52.82 110 GLU B C 1
ATOM 3129 O O . GLU B 1 110 ? 36.024 -67.437 181.720 1.00 51.84 110 GLU B O 1
ATOM 3135 N N . LEU B 1 111 ? 37.975 -66.314 181.795 1.00 52.53 111 LEU B N 1
ATOM 3136 C CA . LEU B 1 111 ? 38.764 -67.503 182.066 1.00 53.45 111 LEU B CA 1
ATOM 3137 C C . LEU B 1 111 ? 38.107 -68.336 183.158 1.00 55.25 111 LEU B C 1
ATOM 3138 O O . LEU B 1 111 ? 37.841 -69.529 182.964 1.00 55.03 111 LEU B O 1
ATOM 3143 N N . ALA B 1 112 ? 37.836 -67.684 184.293 1.00 56.70 112 ALA B N 1
ATOM 3144 C CA . ALA B 1 112 ? 37.216 -68.318 185.466 1.00 57.04 112 ALA B CA 1
ATOM 3145 C C . ALA B 1 112 ? 35.939 -69.089 185.130 1.00 57.11 112 ALA B C 1
ATOM 3146 O O . ALA B 1 112 ? 35.724 -70.202 185.618 1.00 56.96 112 ALA B O 1
ATOM 3148 N N . ALA B 1 113 ? 35.084 -68.491 184.312 1.00 55.83 113 ALA B N 1
ATOM 3149 C CA . ALA B 1 113 ? 33.854 -69.158 183.933 1.00 57.19 113 ALA B CA 1
ATOM 3150 C C . ALA B 1 113 ? 34.200 -70.276 182.950 1.00 58.20 113 ALA B C 1
ATOM 3151 O O . ALA B 1 113 ? 33.817 -71.438 183.141 1.00 58.15 113 ALA B O 1
ATOM 3153 N N . ARG B 1 114 ? 34.950 -69.916 181.909 1.00 59.82 114 ARG B N 1
ATOM 3154 C CA . ARG B 1 114 ? 35.358 -70.857 180.864 1.00 60.07 114 ARG B CA 1
ATOM 3155 C C . ARG B 1 114 ? 36.077 -72.093 181.418 1.00 58.90 114 ARG B C 1
ATOM 3156 O O . ARG B 1 114 ? 36.307 -73.048 180.679 1.00 60.51 114 ARG B O 1
ATOM 3164 N N . LYS B 1 115 ? 36.427 -72.072 182.705 1.00 57.83 115 LYS B N 1
ATOM 3165 C CA . LYS B 1 115 ? 37.112 -73.200 183.320 1.00 56.85 115 LYS B CA 1
ATOM 3166 C C . LYS B 1 115 ? 36.359 -73.704 184.541 1.00 57.23 115 LYS B C 1
ATOM 3167 O O . LYS B 1 115 ? 36.960 -74.241 185.479 1.00 57.36 115 LYS B O 1
ATOM 3173 N N . LYS B 1 116 ? 35.036 -73.523 184.527 1.00 56.14 116 LYS B N 1
ATOM 3174 C CA . LYS B 1 116 ? 34.150 -73.961 185.621 1.00 55.55 116 LYS B CA 1
ATOM 3175 C C . LYS B 1 116 ? 34.724 -73.736 187.040 1.00 52.82 116 LYS B C 1
ATOM 3176 O O . LYS B 1 116 ? 34.520 -74.544 187.947 1.00 52.68 116 LYS B O 1
ATOM 3182 N N . LEU B 1 117 ? 35.450 -72.632 187.207 1.00 53.03 117 LEU B N 1
ATOM 3183 C CA . LEU B 1 117 ? 36.032 -72.248 188.487 1.00 51.23 117 LEU B CA 1
ATOM 3184 C C . LEU B 1 117 ? 35.302 -71.021 188.992 1.00 50.63 117 LEU B C 1
ATOM 3185 O O . LEU B 1 117 ? 34.659 -70.304 188.215 1.00 49.98 117 LEU B O 1
ATOM 3190 N N . THR B 1 118 ? 35.422 -70.770 190.291 1.00 50.45 118 THR B N 1
ATOM 3191 C CA . THR B 1 118 ? 34.796 -69.604 190.897 1.00 51.99 118 THR B CA 1
ATOM 3192 C C . THR B 1 118 ? 35.829 -68.507 191.235 1.00 52.10 118 THR B C 1
ATOM 3193 O O . THR B 1 118 ? 36.815 -68.728 191.957 1.00 52.28 118 THR B O 1
ATOM 3197 N N . LEU B 1 119 ? 35.586 -67.325 190.675 1.00 52.50 119 LEU B N 1
ATOM 3198 C CA . LEU B 1 119 ? 36.437 -66.160 190.866 1.00 52.51 119 LEU B CA 1
ATOM 3199 C C . LEU B 1 119 ? 35.601 -65.001 191.372 1.00 52.93 119 LEU B C 1
ATOM 3200 O O . LEU B 1 119 ? 34.714 -64.493 190.671 1.00 54.27 119 LEU B O 1
ATOM 3205 N N . MET B 1 120 ? 35.883 -64.594 192.603 1.00 52.61 120 MET B N 1
ATOM 3206 C CA . MET B 1 120 ? 35.169 -63.491 193.219 1.00 51.33 120 MET B CA 1
ATOM 3207 C C . MET B 1 120 ? 36.147 -62.508 193.829 1.00 50.41 120 MET B C 1
ATOM 3208 O O . MET B 1 120 ? 37.234 -62.876 194.287 1.00 49.19 120 MET B O 1
ATOM 3213 N N . VAL B 1 121 ? 35.744 -61.249 193.843 1.00 48.58 121 VAL B N 1
ATOM 3214 C CA . VAL B 1 121 ? 36.574 -60.215 194.420 1.00 49.34 121 VAL B CA 1
ATOM 3215 C C . VAL B 1 121 ? 36.278 -60.128 195.913 1.00 50.83 121 VAL B C 1
ATOM 3216 O O . VAL B 1 121 ? 35.143 -60.342 196.338 1.00 50.56 121 VAL B O 1
ATOM 3220 N N . GLY B 1 122 ? 37.303 -59.819 196.700 1.00 50.83 122 GLY B N 1
ATOM 3221 C CA . GLY B 1 122 ? 37.134 -59.704 198.137 1.00 50.64 122 GLY B CA 1
ATOM 3222 C C . GLY B 1 122 ? 36.651 -58.336 198.613 1.00 52.55 122 GLY B C 1
ATOM 3223 O O . GLY B 1 122 ? 37.440 -57.537 199.138 1.00 52.88 122 GLY B O 1
ATOM 3224 N N . PHE B 1 123 ? 35.360 -58.062 198.417 1.00 50.35 123 PHE B N 1
ATOM 3225 C CA . PHE B 1 123 ? 34.747 -56.813 198.858 1.00 49.55 123 PHE B CA 1
ATOM 3226 C C . PHE B 1 123 ? 34.289 -57.018 200.289 1.00 49.43 123 PHE B C 1
ATOM 3227 O O . PHE B 1 123 ? 33.102 -57.026 200.580 1.00 51.15 123 PHE B O 1
ATOM 3235 N N . ASN B 1 124 ? 35.251 -57.195 201.179 1.00 47.64 124 ASN B N 1
ATOM 3236 C CA . ASN B 1 124 ? 34.957 -57.415 202.573 1.00 46.54 124 ASN B CA 1
ATOM 3237 C C . ASN B 1 124 ? 33.814 -56.542 203.065 1.00 44.03 124 ASN B C 1
ATOM 3238 O O . ASN B 1 124 ? 33.050 -56.958 203.918 1.00 44.00 124 ASN B O 1
ATOM 3243 N N . ARG B 1 125 ? 33.676 -55.343 202.515 1.00 44.25 125 ARG B N 1
ATOM 3244 C CA . ARG B 1 125 ? 32.624 -54.437 202.964 1.00 43.60 125 ARG B CA 1
ATOM 3245 C C . ARG B 1 125 ? 31.192 -54.917 202.774 1.00 42.62 125 ARG B C 1
ATOM 3246 O O . ARG B 1 125 ? 30.341 -54.619 203.606 1.00 42.24 125 ARG B O 1
ATOM 3254 N N . ARG B 1 126 ? 30.928 -55.660 201.701 1.00 41.81 126 ARG B N 1
ATOM 3255 C CA . ARG B 1 126 ? 29.595 -56.187 201.468 1.00 41.24 126 ARG B CA 1
ATOM 3256 C C . ARG B 1 126 ? 29.309 -57.305 202.463 1.00 43.03 126 ARG B C 1
ATOM 3257 O O . ARG B 1 126 ? 28.277 -57.966 202.366 1.00 44.37 126 ARG B O 1
ATOM 3265 N N . PHE B 1 127 ? 30.221 -57.538 203.402 1.00 42.37 127 PHE B N 1
ATOM 3266 C CA . PHE B 1 127 ? 30.018 -58.590 204.391 1.00 43.50 127 PHE B CA 1
ATOM 3267 C C . PHE B 1 127 ? 30.145 -58.120 205.822 1.00 43.20 127 PHE B C 1
ATOM 3268 O O . PHE B 1 127 ? 30.173 -58.929 206.744 1.00 44.58 127 PHE B O 1
ATOM 3276 N N . ALA B 1 128 ? 30.230 -56.808 206.001 1.00 45.90 128 ALA B N 1
ATOM 3277 C CA . ALA B 1 128 ? 30.320 -56.217 207.335 1.00 46.54 128 ALA B CA 1
ATOM 3278 C C . ALA B 1 128 ? 28.901 -56.284 207.900 1.00 46.49 128 ALA B C 1
ATOM 3279 O O . ALA B 1 128 ? 27.949 -55.837 207.256 1.00 45.61 128 ALA B O 1
ATOM 3281 N N . PRO B 1 129 ? 28.743 -56.838 209.111 1.00 45.56 129 PRO B N 1
ATOM 3282 C CA . PRO B 1 129 ? 27.428 -56.963 209.743 1.00 45.26 129 PRO B CA 1
ATOM 3283 C C . PRO B 1 129 ? 26.578 -55.686 209.727 1.00 45.03 129 PRO B C 1
ATOM 3284 O O . PRO B 1 129 ? 25.387 -55.733 209.385 1.00 44.27 129 PRO B O 1
ATOM 3288 N N . LEU B 1 130 ? 27.178 -54.547 210.080 1.00 43.50 130 LEU B N 1
ATOM 3289 C CA . LEU B 1 130 ? 26.439 -53.278 210.092 1.00 42.81 130 LEU B CA 1
ATOM 3290 C C . LEU B 1 130 ? 26.050 -52.755 208.714 1.00 40.19 130 LEU B C 1
ATOM 3291 O O . LEU B 1 130 ? 25.005 -52.139 208.579 1.00 40.86 130 LEU B O 1
ATOM 3296 N N . TYR B 1 131 ? 26.867 -52.992 207.693 1.00 40.19 131 TYR B N 1
ATOM 3297 C CA . TYR B 1 131 ? 26.501 -52.528 206.366 1.00 38.65 131 TYR B CA 1
ATOM 3298 C C . TYR B 1 131 ? 25.379 -53.372 205.793 1.00 39.83 131 TYR B C 1
ATOM 3299 O O . TYR B 1 131 ? 24.545 -52.875 205.049 1.00 41.09 131 TYR B O 1
ATOM 3308 N N . GLY B 1 132 ? 25.352 -54.652 206.138 1.00 41.61 132 GLY B N 1
ATOM 3309 C CA . GLY B 1 132 ? 24.301 -55.521 205.641 1.00 40.50 132 GLY B CA 1
ATOM 3310 C C . GLY B 1 132 ? 22.992 -55.229 206.349 1.00 43.45 132 GLY B C 1
ATOM 3311 O O . GLY B 1 132 ? 21.916 -55.297 205.758 1.00 43.98 132 GLY B O 1
ATOM 3312 N N . GLU B 1 133 ? 23.086 -54.921 207.634 1.00 43.92 133 GLU B N 1
ATOM 3313 C CA . GLU B 1 133 ? 21.908 -54.597 208.412 1.00 46.29 133 GLU B CA 1
ATOM 3314 C C . GLU B 1 133 ? 21.309 -53.297 207.868 1.00 46.25 133 GLU B C 1
ATOM 3315 O O . GLU B 1 133 ? 20.092 -53.139 207.828 1.00 46.49 133 GLU B O 1
ATOM 3321 N N . LEU B 1 134 ? 22.168 -52.376 207.438 1.00 43.87 134 LEU B N 1
ATOM 3322 C CA . LEU B 1 134 ? 21.711 -51.117 206.898 1.00 42.13 134 LEU B CA 1
ATOM 3323 C C . LEU B 1 134 ? 20.994 -51.345 205.597 1.00 41.14 134 LEU B C 1
ATOM 3324 O O . LEU B 1 134 ? 19.935 -50.781 205.360 1.00 41.43 134 LEU B O 1
ATOM 3329 N N . LYS B 1 135 ? 21.571 -52.185 204.750 1.00 41.74 135 LYS B N 1
ATOM 3330 C CA . LYS B 1 135 ? 20.980 -52.450 203.440 1.00 43.54 135 LYS B CA 1
ATOM 3331 C C . LYS B 1 135 ? 19.530 -52.896 203.493 1.00 43.13 135 LYS B C 1
ATOM 3332 O O . LYS B 1 135 ? 18.791 -52.704 202.541 1.00 43.04 135 LYS B O 1
ATOM 3338 N N . T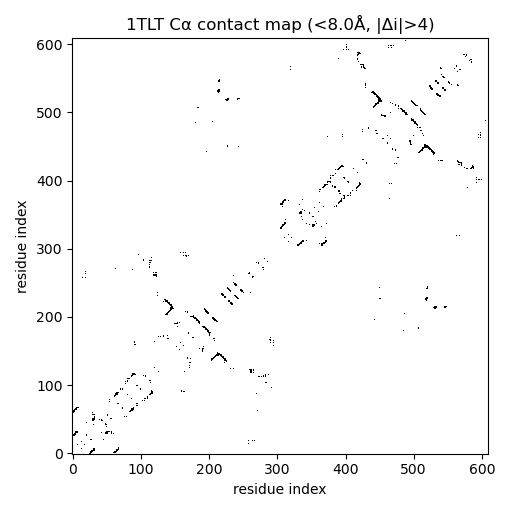HR B 1 136 ? 19.116 -53.476 204.609 1.00 42.10 136 THR B N 1
ATOM 3339 C CA . THR B 1 136 ? 17.750 -53.952 204.723 1.00 42.83 136 THR B CA 1
ATOM 3340 C C . THR B 1 136 ? 16.866 -52.889 205.315 1.00 44.16 136 THR B C 1
ATOM 3341 O O . THR B 1 136 ? 15.765 -53.173 205.783 1.00 45.06 136 THR B O 1
ATOM 3345 N N . GLN B 1 137 ? 17.358 -51.656 205.284 1.00 47.65 137 GLN B N 1
ATOM 3346 C CA . GLN B 1 137 ? 16.638 -50.524 205.857 1.00 47.44 137 GLN B CA 1
ATOM 3347 C C . GLN B 1 137 ? 16.514 -49.342 204.909 1.00 47.28 137 GLN B C 1
ATOM 3348 O O . GLN B 1 137 ? 15.734 -48.424 205.153 1.00 48.89 137 GLN B O 1
ATOM 3354 N N . LEU B 1 138 ? 17.279 -49.376 203.828 1.00 46.13 138 LEU B N 1
ATOM 3355 C CA . LEU B 1 138 ? 17.274 -48.291 202.875 1.00 45.81 138 LEU B CA 1
ATOM 3356 C C . LEU B 1 138 ? 16.154 -48.385 201.865 1.00 45.94 138 LEU B C 1
ATOM 3357 O O . LEU B 1 138 ? 16.273 -47.866 200.755 1.00 46.30 138 LEU B O 1
ATOM 3362 N N . ALA B 1 139 ? 15.056 -49.035 202.231 1.00 46.59 139 ALA B N 1
ATOM 3363 C CA . ALA B 1 139 ? 13.951 -49.160 201.284 1.00 45.67 139 ALA B CA 1
ATOM 3364 C C . ALA B 1 139 ? 13.417 -47.779 200.913 1.00 45.94 139 ALA B C 1
ATOM 3365 O O . ALA B 1 139 ? 13.134 -47.513 199.752 1.00 47.00 139 ALA B O 1
ATOM 3367 N N . THR B 1 140 ? 13.298 -46.889 201.889 1.00 46.17 140 THR B N 1
ATOM 3368 C CA . THR B 1 140 ? 12.788 -45.556 201.606 1.00 45.92 140 THR B CA 1
ATOM 3369 C C . THR B 1 140 ? 13.862 -44.498 201.744 1.00 44.83 140 THR B C 1
ATOM 3370 O O . THR B 1 140 ? 13.594 -43.353 202.104 1.00 45.71 140 THR B O 1
ATOM 3374 N N . ALA B 1 141 ? 15.090 -44.890 201.445 1.00 44.11 141 ALA B N 1
ATOM 3375 C CA . ALA B 1 141 ? 16.217 -43.978 201.562 1.00 43.33 141 ALA B CA 1
ATOM 3376 C C . ALA B 1 141 ? 16.143 -42.844 200.561 1.00 41.99 141 ALA B C 1
ATOM 3377 O O . ALA B 1 141 ? 15.809 -43.044 199.399 1.00 41.68 141 ALA B O 1
ATOM 3379 N N . ALA B 1 142 ? 16.471 -41.649 201.025 1.00 41.17 142 ALA B N 1
ATOM 3380 C CA . ALA B 1 142 ? 16.461 -40.497 200.161 1.00 39.63 142 ALA B CA 1
ATOM 3381 C C . ALA B 1 142 ? 17.879 -39.996 199.953 1.00 39.57 142 ALA B C 1
ATOM 3382 O O . ALA B 1 142 ? 18.201 -39.484 198.890 1.00 41.11 142 ALA B O 1
ATOM 3384 N N . SER B 1 143 ? 18.745 -40.157 200.944 1.00 39.02 143 SER B N 1
ATOM 3385 C CA . SER B 1 143 ? 20.121 -39.681 200.789 1.00 39.87 143 SER B CA 1
ATOM 3386 C C . SER B 1 143 ? 21.091 -40.697 201.379 1.00 39.35 143 SER B C 1
ATOM 3387 O O . SER B 1 143 ? 20.844 -41.225 202.452 1.00 38.79 143 SER B O 1
ATOM 3390 N N . LEU B 1 144 ? 22.178 -40.982 200.675 1.00 36.60 144 LEU B N 1
ATOM 3391 C CA . LEU B 1 144 ? 23.161 -41.939 201.163 1.00 35.19 144 LEU B CA 1
ATOM 3392 C C . LEU B 1 144 ? 24.549 -41.379 200.884 1.00 36.25 144 LEU B C 1
ATOM 3393 O O . LEU B 1 144 ? 24.916 -41.179 199.734 1.00 37.71 144 LEU B O 1
ATOM 3398 N N . ARG B 1 145 ? 25.320 -41.108 201.927 1.00 36.46 145 ARG B N 1
ATOM 3399 C CA . ARG B 1 145 ? 26.652 -40.547 201.734 1.00 37.23 145 ARG B CA 1
ATOM 3400 C C . ARG B 1 145 ? 27.704 -41.305 202.510 1.00 37.64 145 ARG B C 1
ATOM 3401 O O . ARG B 1 145 ? 27.567 -41.517 203.714 1.00 37.06 145 ARG B O 1
ATOM 3409 N N . MET B 1 146 ? 28.767 -41.701 201.828 1.00 37.94 146 MET B N 1
ATOM 3410 C CA . MET B 1 146 ? 29.834 -42.439 202.488 1.00 39.31 146 MET B CA 1
ATOM 3411 C C . MET B 1 146 ? 31.161 -41.682 202.441 1.00 40.63 146 MET B C 1
ATOM 3412 O O . MET B 1 146 ? 31.522 -41.143 201.408 1.00 40.76 146 MET B O 1
ATOM 3417 N N . ASP B 1 147 ? 31.872 -41.630 203.562 1.00 41.87 147 ASP B N 1
ATOM 3418 C CA . ASP B 1 147 ? 33.163 -40.944 203.622 1.00 43.93 147 ASP B CA 1
ATOM 3419 C C . ASP B 1 147 ? 34.243 -41.909 204.081 1.00 44.21 147 ASP B C 1
ATOM 3420 O O . ASP B 1 147 ? 33.997 -42.745 204.946 1.00 45.21 147 ASP B O 1
ATOM 3425 N N . LYS B 1 148 ? 35.434 -41.777 203.504 1.00 43.33 148 LYS B N 1
ATOM 3426 C CA . LYS B 1 148 ? 36.594 -42.605 203.845 1.00 40.95 148 LYS B CA 1
ATOM 3427 C C . LYS B 1 148 ? 37.796 -41.675 203.687 1.00 39.34 148 LYS B C 1
ATOM 3428 O O . LYS B 1 148 ? 38.238 -41.409 202.577 1.00 37.34 148 LYS B O 1
ATOM 3434 N N . HIS B 1 149 ? 38.313 -41.178 204.802 1.00 38.19 149 HIS B N 1
ATOM 3435 C CA . HIS B 1 149 ? 39.429 -40.255 204.763 1.00 39.63 149 HIS B CA 1
ATOM 3436 C C . HIS B 1 149 ? 40.673 -40.801 205.427 1.00 42.04 149 HIS B C 1
ATOM 3437 O O . HIS B 1 149 ? 40.586 -41.661 206.295 1.00 42.27 149 HIS B O 1
ATOM 3444 N N . ARG B 1 150 ? 41.829 -40.289 205.015 1.00 42.81 150 ARG B N 1
ATOM 3445 C CA . ARG B 1 150 ? 43.090 -40.707 205.597 1.00 43.88 150 ARG B CA 1
ATOM 3446 C C . ARG B 1 150 ? 43.651 -39.488 206.306 1.00 44.67 150 ARG B C 1
ATOM 3447 O O . ARG B 1 150 ? 43.435 -38.373 205.846 1.00 46.02 150 ARG B O 1
ATOM 3455 N N . SER B 1 151 ? 44.356 -39.677 207.422 1.00 44.44 151 SER B N 1
ATOM 3456 C CA . SER B 1 151 ? 44.900 -38.532 208.151 1.00 45.18 151 SER B CA 1
ATOM 3457 C C . SER B 1 151 ? 45.942 -37.806 207.313 1.00 46.21 151 SER B C 1
ATOM 3458 O O . SER B 1 151 ? 45.883 -36.590 207.140 1.00 45.34 151 SER B O 1
ATOM 3461 N N . ASN B 1 152 ? 46.899 -38.559 206.794 1.00 47.02 152 ASN B N 1
ATOM 3462 C CA . ASN B 1 152 ? 47.931 -37.988 205.952 1.00 48.63 152 ASN B CA 1
ATOM 3463 C C . ASN B 1 152 ? 48.576 -39.093 205.115 1.00 49.32 152 ASN B C 1
ATOM 3464 O O . ASN B 1 152 ? 49.650 -39.590 205.448 1.00 50.80 152 ASN B O 1
ATOM 3469 N N . SER B 1 153 ? 47.906 -39.483 204.037 1.00 48.90 153 SER B N 1
ATOM 3470 C CA . SER B 1 153 ? 48.412 -40.524 203.164 1.00 48.20 153 SER B CA 1
ATOM 3471 C C . SER B 1 153 ? 48.234 -40.139 201.709 1.00 49.18 153 SER B C 1
ATOM 3472 O O . SER B 1 153 ? 47.387 -40.683 200.986 1.00 47.39 153 SER B O 1
ATOM 3475 N N . VAL B 1 154 ? 49.055 -39.184 201.290 1.00 50.85 154 VAL B N 1
ATOM 3476 C CA . VAL B 1 154 ? 49.035 -38.683 199.927 1.00 54.88 154 VAL B CA 1
ATOM 3477 C C . VAL B 1 154 ? 49.854 -39.634 199.045 1.00 54.68 154 VAL B C 1
ATOM 3478 O O . VAL B 1 154 ? 50.683 -39.209 198.237 1.00 55.81 154 VAL B O 1
ATOM 3482 N N . GLY B 1 155 ? 49.597 -40.933 199.235 1.00 59.59 155 GLY B N 1
ATOM 3483 C CA . GLY B 1 155 ? 50.261 -42.014 198.505 1.00 59.52 155 GLY B CA 1
ATOM 3484 C C . GLY B 1 155 ? 51.243 -41.680 197.392 1.00 61.39 155 GLY B C 1
ATOM 3485 O O . GLY B 1 155 ? 50.962 -40.841 196.523 1.00 63.28 155 GLY B O 1
ATOM 3486 N N . PRO B 1 156 ? 52.416 -42.330 197.395 1.00 58.83 156 PRO B N 1
ATOM 3487 C CA . PRO B 1 156 ? 53.442 -42.089 196.376 1.00 57.63 156 PRO B CA 1
ATOM 3488 C C . PRO B 1 156 ? 52.979 -42.404 194.967 1.00 54.99 156 PRO B C 1
ATOM 3489 O O . PRO B 1 156 ? 53.588 -41.966 193.987 1.00 54.44 156 PRO B O 1
ATOM 3493 N N . HIS B 1 157 ? 51.891 -43.154 194.854 1.00 51.95 157 HIS B N 1
ATOM 3494 C CA . HIS B 1 157 ? 51.383 -43.512 193.535 1.00 52.36 157 HIS B CA 1
ATOM 3495 C C . HIS B 1 157 ? 50.490 -42.430 192.954 1.00 50.96 157 HIS B C 1
ATOM 3496 O O . HIS B 1 157 ? 50.030 -41.537 193.663 1.00 49.80 157 HIS B O 1
ATOM 3503 N N . ASP B 1 158 ? 50.243 -42.508 191.655 1.00 48.01 158 ASP B N 1
ATOM 3504 C CA . ASP B 1 158 ? 49.425 -41.506 191.000 1.00 47.52 158 ASP B CA 1
ATOM 3505 C C . ASP B 1 158 ? 47.939 -41.650 191.289 1.00 46.11 158 ASP B C 1
ATOM 3506 O O . ASP B 1 158 ? 47.518 -42.525 192.038 1.00 44.31 158 ASP B O 1
ATOM 3511 N N . LEU B 1 159 ? 47.161 -40.766 190.674 1.00 46.72 159 LEU B N 1
ATOM 3512 C CA . LEU B 1 159 ? 45.724 -40.733 190.842 1.00 47.02 159 LEU B CA 1
ATOM 3513 C C . LEU B 1 159 ? 45.104 -42.067 190.473 1.00 45.87 159 LEU B C 1
ATOM 3514 O O . LEU B 1 159 ? 44.313 -42.621 191.221 1.00 46.55 159 LEU B O 1
ATOM 3519 N N . TYR B 1 160 ? 45.465 -42.578 189.307 1.00 48.75 160 TYR B N 1
ATOM 3520 C CA . TYR B 1 160 ? 44.949 -43.854 188.824 1.00 48.34 160 TYR B CA 1
ATOM 3521 C C . TYR B 1 160 ? 45.055 -44.937 189.894 1.00 48.91 160 TYR B C 1
ATOM 3522 O O . TYR B 1 160 ? 44.070 -45.581 190.240 1.00 49.51 160 TYR B O 1
ATOM 3531 N N . PHE B 1 161 ? 46.256 -45.141 190.415 1.00 46.81 161 PHE B N 1
ATOM 3532 C CA . PHE B 1 161 ? 46.456 -46.155 191.427 1.00 45.07 161 PHE B CA 1
ATOM 3533 C C . PHE B 1 161 ? 45.494 -46.018 192.607 1.00 42.35 161 PHE B C 1
ATOM 3534 O O . PHE B 1 161 ? 44.756 -46.937 192.918 1.00 41.76 161 PHE B O 1
ATOM 3542 N N . THR B 1 162 ? 45.523 -44.856 193.247 1.00 41.44 162 THR B N 1
ATOM 3543 C CA . THR B 1 162 ? 44.703 -44.564 194.408 1.00 39.80 162 THR B CA 1
ATOM 3544 C C . THR B 1 162 ? 43.208 -44.662 194.136 1.00 39.14 162 THR B C 1
ATOM 3545 O O . THR B 1 162 ? 42.421 -44.821 195.055 1.00 37.96 162 THR B O 1
ATOM 3549 N N . LEU B 1 163 ? 42.820 -44.548 192.877 1.00 39.81 163 LEU B N 1
ATOM 3550 C CA . LEU B 1 163 ? 41.425 -44.645 192.527 1.00 42.11 163 LEU B CA 1
ATOM 3551 C C . LEU B 1 163 ? 40.977 -46.092 192.611 1.00 44.72 163 LEU B C 1
ATOM 3552 O O . LEU B 1 163 ? 39.905 -46.390 193.131 1.00 45.88 163 LEU B O 1
ATOM 3557 N N . LEU B 1 164 ? 41.800 -46.998 192.100 1.00 48.17 164 LEU B N 1
ATOM 3558 C CA . LEU B 1 164 ? 41.472 -48.425 192.107 1.00 49.59 164 LEU B CA 1
ATOM 3559 C C . LEU B 1 164 ? 41.869 -49.087 193.400 1.00 50.50 164 LEU B C 1
ATOM 3560 O O . LEU B 1 164 ? 41.447 -50.203 193.703 1.00 50.95 164 LEU B O 1
ATOM 3565 N N . ASP B 1 165 ? 42.678 -48.391 194.173 1.00 49.22 165 ASP B N 1
ATOM 3566 C CA . ASP B 1 165 ? 43.146 -48.963 195.408 1.00 51.08 165 ASP B CA 1
ATOM 3567 C C . ASP B 1 165 ? 42.400 -48.502 196.654 1.00 51.71 165 ASP B C 1
ATOM 3568 O O . ASP B 1 165 ? 42.494 -49.124 197.711 1.00 51.42 165 ASP B O 1
ATOM 3573 N N . ASP B 1 166 ? 41.657 -47.414 196.546 1.00 52.71 166 ASP B N 1
ATOM 3574 C CA . ASP B 1 166 ? 40.960 -46.922 197.718 1.00 52.27 166 ASP B CA 1
ATOM 3575 C C . ASP B 1 166 ? 39.559 -46.437 197.394 1.00 51.21 166 ASP B C 1
ATOM 3576 O O . ASP B 1 166 ? 38.588 -46.898 197.978 1.00 51.06 166 ASP B O 1
ATOM 3581 N N . TYR B 1 167 ? 39.448 -45.519 196.449 1.00 48.53 167 TYR B N 1
ATOM 3582 C CA . TYR B 1 167 ? 38.145 -44.994 196.122 1.00 46.91 167 TYR B CA 1
ATOM 3583 C C . TYR B 1 167 ? 37.186 -46.090 195.657 1.00 46.79 167 TYR B C 1
ATOM 3584 O O . TYR B 1 167 ? 35.982 -45.997 195.885 1.00 47.72 167 TYR B O 1
ATOM 3593 N N . LEU B 1 168 ? 37.720 -47.130 195.026 1.00 45.60 168 LEU B N 1
ATOM 3594 C CA . LEU B 1 168 ? 36.909 -48.244 194.528 1.00 47.59 168 LEU B CA 1
ATOM 3595 C C . LEU B 1 168 ? 36.058 -48.859 195.649 1.00 48.41 168 LEU B C 1
ATOM 3596 O O . LEU B 1 168 ? 34.929 -49.304 195.442 1.00 46.17 168 LEU B O 1
ATOM 3601 N N . HIS B 1 169 ? 36.636 -48.879 196.837 1.00 49.83 169 HIS B N 1
ATOM 3602 C CA . HIS B 1 169 ? 35.988 -49.393 198.025 1.00 50.50 169 HIS B CA 1
ATOM 3603 C C . HIS B 1 169 ? 34.743 -48.575 198.347 1.00 49.70 169 HIS B C 1
ATOM 3604 O O . HIS B 1 169 ? 33.720 -49.118 198.750 1.00 50.23 169 HIS B O 1
ATOM 3611 N N . VAL B 1 170 ? 34.839 -47.259 198.202 1.00 48.29 170 VAL B N 1
ATOM 3612 C CA . VAL B 1 170 ? 33.706 -46.396 198.515 1.00 47.11 170 VAL B CA 1
ATOM 3613 C C . VAL B 1 170 ? 32.589 -46.560 197.493 1.00 46.78 170 VAL B C 1
ATOM 3614 O O . VAL B 1 170 ? 31.421 -46.721 197.847 1.00 46.03 170 VAL B O 1
ATOM 3618 N N . VAL B 1 171 ? 32.966 -46.522 196.223 1.00 43.62 171 VAL B N 1
ATOM 3619 C CA . VAL B 1 171 ? 32.024 -46.661 195.132 1.00 41.64 171 VAL B CA 1
ATOM 3620 C C . VAL B 1 171 ? 31.334 -48.011 195.201 1.00 41.41 171 VAL B C 1
ATOM 3621 O O . VAL B 1 171 ? 30.117 -48.118 195.023 1.00 41.56 171 VAL B O 1
ATOM 3625 N N . ASP B 1 172 ? 32.115 -49.046 195.485 1.00 43.41 172 ASP B N 1
ATOM 3626 C CA . ASP B 1 172 ? 31.557 -50.382 195.564 1.00 43.21 172 ASP B CA 1
ATOM 3627 C C . ASP B 1 172 ? 30.492 -50.455 196.634 1.00 42.77 172 ASP B C 1
ATOM 3628 O O . ASP B 1 172 ? 29.353 -50.827 196.364 1.00 42.02 172 ASP B O 1
ATOM 3633 N N . THR B 1 173 ? 30.881 -50.127 197.857 1.00 40.46 173 THR B N 1
ATOM 3634 C CA . THR B 1 173 ? 29.956 -50.154 198.964 1.00 42.76 173 THR B CA 1
ATOM 3635 C C . THR B 1 173 ? 28.732 -49.273 198.728 1.00 43.17 173 THR B C 1
ATOM 3636 O O . THR B 1 173 ? 27.597 -49.709 198.912 1.00 44.22 173 THR B O 1
ATOM 3640 N N . ALA B 1 174 ? 28.957 -48.035 198.303 1.00 46.38 174 ALA B N 1
ATOM 3641 C CA . ALA B 1 174 ? 27.847 -47.120 198.034 1.00 45.94 174 ALA B CA 1
ATOM 3642 C C . ALA B 1 174 ? 26.855 -47.705 197.021 1.00 46.41 174 ALA B C 1
ATOM 3643 O O . ALA B 1 174 ? 25.658 -47.715 197.274 1.00 47.14 174 ALA B O 1
ATOM 3645 N N . LEU B 1 175 ? 27.348 -48.204 195.889 1.00 46.18 175 LEU B N 1
ATOM 3646 C CA . LEU B 1 175 ? 26.458 -48.754 194.877 1.00 46.96 175 LEU B CA 1
ATOM 3647 C C . LEU B 1 175 ? 25.737 -50.018 195.290 1.00 46.84 175 LEU B C 1
ATOM 3648 O O . LEU B 1 175 ? 24.607 -50.274 194.871 1.00 44.89 175 LEU B O 1
ATOM 3653 N N . TRP B 1 176 ? 26.409 -50.821 196.098 1.00 46.36 176 TRP B N 1
ATOM 3654 C CA . TRP B 1 176 ? 25.846 -52.071 196.569 1.00 45.97 176 TRP B CA 1
ATOM 3655 C C . TRP B 1 176 ? 24.732 -51.795 197.554 1.00 47.34 176 TRP B C 1
ATOM 3656 O O . TRP B 1 176 ? 23.735 -52.514 197.615 1.00 48.35 176 TRP B O 1
ATOM 3667 N N . LEU B 1 177 ? 24.927 -50.748 198.340 1.00 48.19 177 LEU B N 1
ATOM 3668 C CA . LEU B 1 177 ? 23.942 -50.336 199.323 1.00 48.05 177 LEU B CA 1
ATOM 3669 C C . LEU B 1 177 ? 22.693 -49.733 198.692 1.00 48.02 177 LEU B C 1
ATOM 3670 O O . LEU B 1 177 ? 21.617 -49.843 199.255 1.00 48.85 177 LEU B O 1
ATOM 3675 N N . SER B 1 178 ? 22.834 -49.098 197.533 1.00 47.86 178 SER B N 1
ATOM 3676 C CA . SER B 1 178 ? 21.697 -48.458 196.875 1.00 49.77 178 SER B CA 1
ATOM 3677 C C . SER B 1 178 ? 20.917 -49.410 195.988 1.00 50.00 178 SER B C 1
ATOM 3678 O O . SER B 1 178 ? 19.850 -49.068 195.468 1.00 48.28 178 SER B O 1
ATOM 3681 N N . GLY B 1 179 ? 21.472 -50.605 195.818 1.00 50.79 179 GLY B N 1
ATOM 3682 C CA . GLY B 1 179 ? 20.848 -51.623 194.998 1.00 49.00 179 GLY B CA 1
ATOM 3683 C C . GLY B 1 179 ? 21.549 -51.788 193.664 1.00 52.71 179 GLY B C 1
ATOM 3684 O O . GLY B 1 179 ? 21.042 -52.483 192.791 1.00 51.97 179 GLY B O 1
ATOM 3685 N N . GLY B 1 180 ? 22.710 -51.153 193.503 1.00 55.07 180 GLY B N 1
ATOM 3686 C CA . GLY B 1 180 ? 23.453 -51.246 192.252 1.00 54.54 180 GLY B CA 1
ATOM 3687 C C . GLY B 1 180 ? 22.637 -50.797 191.046 1.00 56.81 180 GLY B C 1
ATOM 3688 O O . GLY B 1 180 ? 22.204 -51.614 190.240 1.00 58.05 180 GLY B O 1
ATOM 3689 N N . LYS B 1 181 ? 22.421 -49.498 190.897 1.00 57.28 181 LYS B N 1
ATOM 3690 C CA . LYS B 1 181 ? 21.629 -49.020 189.770 1.00 56.36 181 LYS B CA 1
ATOM 3691 C C . LYS B 1 181 ? 21.612 -47.501 189.766 1.00 54.11 181 LYS B C 1
ATOM 3692 O O . LYS B 1 181 ? 20.581 -46.875 189.542 1.00 54.91 181 LYS B O 1
ATOM 3698 N N . ALA B 1 182 ? 22.765 -46.905 190.013 1.00 51.00 182 ALA B N 1
ATOM 3699 C CA . ALA B 1 182 ? 22.836 -45.462 190.042 1.00 50.16 182 ALA B CA 1
ATOM 3700 C C . ALA B 1 182 ? 23.520 -44.918 188.803 1.00 48.09 182 ALA B C 1
ATOM 3701 O O . ALA B 1 182 ? 24.098 -45.664 188.015 1.00 46.23 182 ALA B O 1
ATOM 3703 N N . SER B 1 183 ? 23.432 -43.603 188.643 1.00 47.95 183 SER B N 1
ATOM 3704 C CA . SER B 1 183 ? 24.062 -42.899 187.541 1.00 47.33 183 SER B CA 1
ATOM 3705 C C . SER B 1 183 ? 25.058 -41.913 188.140 1.00 46.38 183 SER B C 1
ATOM 3706 O O . SER B 1 183 ? 24.881 -41.452 189.266 1.00 48.10 183 SER B O 1
ATOM 3709 N N . LEU B 1 184 ? 26.109 -41.605 187.391 1.00 46.86 184 LEU B N 1
ATOM 3710 C CA . LEU B 1 184 ? 27.142 -40.687 187.855 1.00 45.55 184 LEU B CA 1
ATOM 3711 C C . LEU B 1 184 ? 26.756 -39.282 187.414 1.00 45.34 184 LEU B C 1
ATOM 3712 O O . LEU B 1 184 ? 27.046 -38.898 186.296 1.00 46.04 184 LEU B O 1
ATOM 3717 N N . ASP B 1 185 ? 26.124 -38.509 188.285 1.00 44.36 185 ASP B N 1
ATOM 3718 C CA . ASP B 1 185 ? 25.710 -37.174 187.899 1.00 44.41 185 ASP B CA 1
ATOM 3719 C C . ASP B 1 185 ? 26.840 -36.171 187.823 1.00 44.46 185 ASP B C 1
ATOM 3720 O O . ASP B 1 185 ? 26.920 -35.373 186.885 1.00 43.30 185 ASP B O 1
ATOM 3725 N N . GLY B 1 186 ? 27.710 -36.200 188.820 1.00 44.26 186 GLY B N 1
ATOM 3726 C CA . GLY B 1 186 ? 28.824 -35.272 188.843 1.00 44.57 186 GLY B CA 1
ATOM 3727 C C . GLY B 1 186 ? 29.857 -35.619 189.890 1.00 44.26 186 GLY B C 1
ATOM 3728 O O . GLY B 1 186 ? 29.835 -36.703 190.461 1.00 46.45 186 GLY B O 1
ATOM 3729 N N . GLY B 1 187 ? 30.767 -34.690 190.146 1.00 46.28 187 GLY B N 1
ATO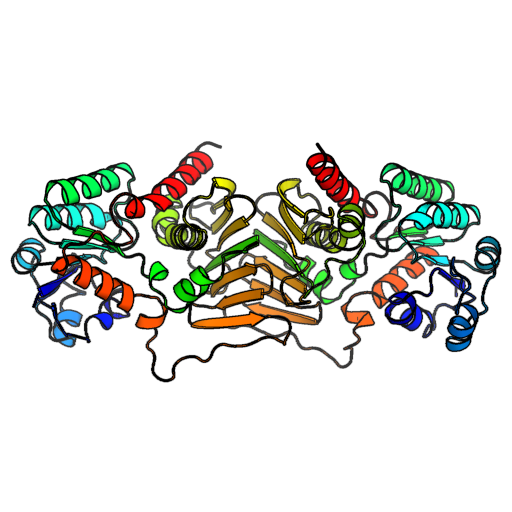M 3730 C CA . GLY B 1 187 ? 31.801 -34.940 191.126 1.00 47.87 187 GLY B CA 1
ATOM 3731 C C . GLY B 1 187 ? 33.074 -34.183 190.822 1.00 47.63 187 GLY B C 1
ATOM 3732 O O . GLY B 1 187 ? 33.120 -33.355 189.912 1.00 48.39 187 GLY B O 1
ATOM 3733 N N . THR B 1 188 ? 34.120 -34.476 191.581 1.00 47.56 188 THR B N 1
ATOM 3734 C CA . THR B 1 188 ? 35.383 -33.796 191.390 1.00 47.86 188 THR B CA 1
ATOM 3735 C C . THR B 1 188 ? 36.568 -34.673 191.766 1.00 46.86 188 THR B C 1
ATOM 3736 O O . THR B 1 188 ? 36.446 -35.636 192.521 1.00 47.28 188 THR B O 1
ATOM 3740 N N . LEU B 1 189 ? 37.715 -34.323 191.210 1.00 44.78 189 LEU B N 1
ATOM 3741 C CA . LEU B 1 189 ? 38.946 -35.031 191.445 1.00 44.48 189 LEU B CA 1
ATOM 3742 C C . LEU B 1 189 ? 40.002 -33.975 191.584 1.00 43.38 189 LEU B C 1
ATOM 3743 O O . LEU B 1 189 ? 40.233 -33.193 190.672 1.00 42.37 189 LEU B O 1
ATOM 3748 N N . LEU B 1 190 ? 40.646 -33.963 192.734 1.00 45.98 190 LEU B N 1
ATOM 3749 C CA . LEU B 1 190 ? 41.675 -32.994 193.009 1.00 46.97 190 LEU B CA 1
ATOM 3750 C C . LEU B 1 190 ? 42.991 -33.713 193.259 1.00 48.94 190 LEU B C 1
ATOM 3751 O O . LEU B 1 190 ? 43.057 -34.628 194.085 1.00 48.66 190 LEU B O 1
ATOM 3756 N N . THR B 1 191 ? 44.032 -33.303 192.537 1.00 50.61 191 THR B N 1
ATOM 3757 C CA . THR B 1 191 ? 45.370 -33.884 192.689 1.00 51.64 191 THR B CA 1
ATOM 3758 C C . THR B 1 191 ? 46.366 -32.758 192.963 1.00 50.54 191 THR B C 1
ATOM 3759 O O . THR B 1 191 ? 46.163 -31.632 192.517 1.00 52.19 191 THR B O 1
ATOM 3763 N N . ASN B 1 192 ? 47.443 -33.053 193.683 1.00 50.50 192 ASN B N 1
ATOM 3764 C CA . ASN B 1 192 ? 48.461 -32.040 193.965 1.00 49.27 192 ASN B CA 1
ATOM 3765 C C . ASN B 1 192 ? 49.318 -31.837 192.712 1.00 50.82 192 ASN B C 1
ATOM 3766 O O . ASN B 1 192 ? 48.919 -32.203 191.597 1.00 50.27 192 ASN B O 1
ATOM 3771 N N . ASP B 1 193 ? 50.501 -31.264 192.891 1.00 51.80 193 ASP B N 1
ATOM 3772 C CA . ASP B 1 193 ? 51.385 -31.040 191.749 1.00 54.29 193 ASP B CA 1
ATOM 3773 C C . ASP B 1 193 ? 52.066 -32.297 191.268 1.00 53.72 193 ASP B C 1
ATOM 3774 O O . ASP B 1 193 ? 52.505 -32.364 190.125 1.00 53.52 193 ASP B O 1
ATOM 3779 N N . ALA B 1 194 ? 52.152 -33.283 192.151 1.00 53.75 194 ALA B N 1
ATOM 3780 C CA . ALA B 1 194 ? 52.767 -34.546 191.816 1.00 52.21 194 ALA B CA 1
ATOM 3781 C C . ALA B 1 194 ? 51.784 -35.474 191.101 1.00 53.02 194 ALA B C 1
ATOM 3782 O O . ALA B 1 194 ? 52.102 -36.635 190.846 1.00 55.05 194 ALA B O 1
ATOM 3784 N N . GLY B 1 195 ? 50.592 -34.976 190.771 1.00 53.57 195 GLY B N 1
ATOM 3785 C CA . GLY B 1 195 ? 49.606 -35.812 190.086 1.00 51.99 195 GLY B CA 1
ATOM 3786 C C . GLY B 1 195 ? 49.032 -36.890 190.999 1.00 51.14 195 GLY B C 1
ATOM 3787 O O . GLY B 1 195 ? 48.387 -37.834 190.541 1.00 51.50 195 GLY B O 1
ATOM 3788 N N . GLU B 1 196 ? 49.284 -36.724 192.296 1.00 49.47 196 GLU B N 1
ATOM 3789 C CA . GLU B 1 196 ? 48.832 -37.630 193.337 1.00 49.21 196 GLU B CA 1
ATOM 3790 C C . GLU B 1 196 ? 47.449 -37.210 193.833 1.00 49.20 196 GLU B C 1
ATOM 3791 O O . GLU B 1 196 ? 47.168 -36.015 193.980 1.00 48.91 196 GLU B O 1
ATOM 3797 N N . MET B 1 197 ? 46.583 -38.187 194.100 1.00 48.97 197 MET B N 1
ATOM 3798 C CA . MET B 1 197 ? 45.238 -37.878 194.563 1.00 46.23 197 MET B CA 1
ATOM 3799 C C . MET B 1 197 ? 45.228 -37.154 195.883 1.00 44.53 197 MET B C 1
ATOM 3800 O O . MET B 1 197 ? 45.926 -37.530 196.816 1.00 46.23 197 MET B O 1
ATOM 3805 N N . LEU B 1 198 ? 44.420 -36.106 195.954 1.00 44.41 198 LEU B N 1
ATOM 3806 C CA . LEU B 1 198 ? 44.277 -35.351 197.183 1.00 43.22 198 LEU B CA 1
ATOM 3807 C C . LEU B 1 198 ? 42.848 -35.467 197.665 1.00 42.74 198 LEU B C 1
ATOM 3808 O O . LEU B 1 198 ? 42.600 -35.628 198.850 1.00 42.24 198 LEU B O 1
ATOM 3813 N N . PHE B 1 199 ? 41.908 -35.415 196.735 1.00 40.86 199 PHE B N 1
ATOM 3814 C CA . PHE B 1 199 ? 40.514 -35.476 197.110 1.00 41.31 199 PHE B CA 1
ATOM 3815 C C . PHE B 1 199 ? 39.673 -36.120 196.035 1.00 41.53 199 PHE B C 1
ATOM 3816 O O . PHE B 1 199 ? 40.079 -36.191 194.882 1.00 42.16 199 PHE B O 1
ATOM 3824 N N . ALA B 1 200 ? 38.499 -36.596 196.420 1.00 40.23 200 ALA B N 1
ATOM 3825 C CA . ALA B 1 200 ? 37.580 -37.186 195.467 1.00 39.96 200 ALA B CA 1
ATOM 3826 C C . ALA B 1 200 ? 36.196 -37.220 196.079 1.00 40.12 200 ALA B C 1
ATOM 3827 O O . ALA B 1 200 ? 36.020 -37.612 197.229 1.00 40.12 200 ALA B O 1
ATOM 3829 N N . GLU B 1 201 ? 35.221 -36.765 195.313 1.00 37.75 201 GLU B N 1
ATOM 3830 C CA . GLU B 1 201 ? 33.846 -36.806 195.754 1.00 39.94 201 GLU B CA 1
ATOM 3831 C C . GLU B 1 201 ? 32.988 -36.832 194.523 1.00 40.64 201 GLU B C 1
ATOM 3832 O O . GLU B 1 201 ? 33.244 -36.083 193.581 1.00 41.21 201 GLU B O 1
ATOM 3838 N N . HIS B 1 202 ? 31.988 -37.713 194.518 1.00 40.86 202 HIS B N 1
ATOM 3839 C CA . HIS B 1 202 ? 31.066 -37.824 193.390 1.00 40.26 202 HIS B CA 1
ATOM 3840 C C . HIS B 1 202 ? 29.617 -37.977 193.862 1.00 40.66 202 HIS B C 1
ATOM 3841 O O . HIS B 1 202 ? 29.364 -38.252 195.033 1.00 41.50 202 HIS B O 1
ATOM 3848 N N . HIS B 1 203 ? 28.671 -37.773 192.950 1.00 38.98 203 HIS B N 1
ATOM 3849 C CA . HIS B 1 203 ? 27.256 -37.850 193.282 1.00 38.90 203 HIS B CA 1
ATOM 3850 C C . HIS B 1 203 ? 26.536 -38.784 192.333 1.00 37.78 203 HIS B C 1
ATOM 3851 O O . HIS B 1 203 ? 26.685 -38.673 191.131 1.00 37.38 203 HIS B O 1
ATOM 3858 N N . PHE B 1 204 ? 25.764 -39.715 192.874 1.00 38.76 204 PHE B N 1
ATOM 3859 C CA . PHE B 1 204 ? 25.045 -40.656 192.039 1.00 38.90 204 PHE B CA 1
ATOM 3860 C C . PHE B 1 204 ? 23.568 -40.519 192.296 1.00 40.48 204 PHE B C 1
ATOM 3861 O O . PHE B 1 204 ? 23.163 -40.026 193.337 1.00 42.25 204 PHE B O 1
ATOM 3869 N N . SER B 1 205 ? 22.763 -40.982 191.359 1.00 42.15 205 SER B N 1
ATOM 3870 C CA . SER B 1 205 ? 21.329 -40.887 191.512 1.00 44.09 205 SER B CA 1
ATOM 3871 C C . SER B 1 205 ? 20.679 -42.208 191.139 1.00 45.15 205 SER B C 1
ATOM 3872 O O . SER B 1 205 ? 20.762 -42.630 189.991 1.00 45.39 205 SER B O 1
ATOM 3875 N N . ALA B 1 206 ? 20.061 -42.879 192.104 1.00 44.60 206 ALA B N 1
ATOM 3876 C CA . ALA B 1 206 ? 19.386 -44.138 191.813 1.00 45.53 206 ALA B CA 1
ATOM 3877 C C . ALA B 1 206 ? 17.910 -43.813 191.951 1.00 46.86 206 ALA B C 1
ATOM 3878 O O . ALA B 1 206 ? 17.247 -44.217 192.907 1.00 47.06 206 ALA B O 1
ATOM 3880 N N . GLY B 1 207 ? 17.406 -43.065 190.979 1.00 48.43 207 GLY B N 1
ATOM 3881 C CA . GLY B 1 207 ? 16.026 -42.635 191.024 1.00 48.93 207 GLY B CA 1
ATOM 3882 C C . GLY B 1 207 ? 15.990 -41.394 191.900 1.00 51.48 207 GLY B C 1
ATOM 3883 O O . GLY B 1 207 ? 16.734 -40.434 191.670 1.00 51.17 207 GLY B O 1
ATOM 3884 N N . PRO B 1 208 ? 15.137 -41.378 192.929 1.00 52.52 208 PRO B N 1
ATOM 3885 C CA . PRO B 1 208 ? 15.108 -40.181 193.775 1.00 52.98 208 PRO B CA 1
ATOM 3886 C C . PRO B 1 208 ? 16.315 -40.153 194.728 1.00 51.57 208 PRO B C 1
ATOM 3887 O O . PRO B 1 208 ? 16.869 -39.090 195.009 1.00 51.81 208 PRO B O 1
ATOM 3891 N N . LEU B 1 209 ? 16.723 -41.332 195.195 1.00 47.34 209 LEU B N 1
ATOM 3892 C CA . LEU B 1 209 ? 17.864 -41.480 196.097 1.00 45.84 209 LEU B CA 1
ATOM 3893 C C . LEU B 1 209 ? 19.160 -40.871 195.568 1.00 44.61 209 LEU B C 1
ATOM 3894 O O . LEU B 1 209 ? 19.607 -41.198 194.466 1.00 44.54 209 LEU B O 1
ATOM 3899 N N . GLN B 1 210 ? 19.760 -40.004 196.382 1.00 42.49 210 GLN B N 1
ATOM 3900 C CA . GLN B 1 210 ? 21.008 -39.313 196.061 1.00 40.58 210 GLN B CA 1
ATOM 3901 C C . GLN B 1 210 ? 22.153 -39.946 196.799 1.00 39.77 210 GLN B C 1
ATOM 3902 O O . GLN B 1 210 ? 22.162 -39.987 198.020 1.00 40.36 210 GLN B O 1
ATOM 3908 N N . ILE B 1 211 ? 23.133 -40.417 196.050 1.00 40.43 211 ILE B N 1
ATOM 3909 C CA . ILE B 1 211 ? 24.285 -41.074 196.634 1.00 41.41 211 ILE B CA 1
ATOM 3910 C C . ILE B 1 211 ? 25.519 -40.186 196.567 1.00 41.94 211 ILE B C 1
ATOM 3911 O O . ILE B 1 211 ? 25.731 -39.477 195.586 1.00 41.87 211 ILE B O 1
ATOM 3916 N N . THR B 1 212 ? 26.346 -40.245 197.597 1.00 39.94 212 THR B N 1
ATOM 3917 C CA . THR B 1 212 ? 27.554 -39.454 197.602 1.00 40.75 212 THR B CA 1
ATOM 3918 C C . THR B 1 212 ? 28.723 -40.271 198.131 1.00 41.00 212 THR B C 1
ATOM 3919 O O . THR B 1 212 ? 28.627 -40.874 199.197 1.00 39.90 212 THR B O 1
ATOM 3923 N N . THR B 1 213 ? 29.818 -40.301 197.381 1.00 40.74 213 THR B N 1
ATOM 3924 C CA . THR B 1 213 ? 31.018 -41.016 197.804 1.00 41.68 213 THR B CA 1
ATOM 3925 C C . THR B 1 213 ? 32.039 -39.939 198.032 1.00 41.01 213 THR B C 1
ATOM 3926 O O . THR B 1 213 ? 32.198 -39.050 197.204 1.00 43.21 213 THR B O 1
ATOM 3930 N N . CYS B 1 214 ? 32.766 -40.028 199.128 1.00 38.98 214 CYS B N 1
ATOM 3931 C CA . CYS B 1 214 ? 33.689 -38.961 199.435 1.00 38.41 214 CYS B CA 1
ATOM 3932 C C . CYS B 1 214 ? 34.990 -39.404 200.068 1.00 37.22 214 CYS B C 1
ATOM 3933 O O . CYS B 1 214 ? 34.984 -40.127 201.061 1.00 37.63 214 CYS B O 1
ATOM 3936 N N . MET B 1 215 ? 36.109 -38.954 199.508 1.00 36.89 215 MET B N 1
ATOM 3937 C CA . MET B 1 215 ? 37.408 -39.320 200.064 1.00 36.94 215 MET B CA 1
ATOM 3938 C C . MET B 1 215 ? 38.487 -38.238 200.029 1.00 35.49 215 MET B C 1
ATOM 3939 O O . MET B 1 215 ? 38.747 -37.634 198.996 1.00 35.20 215 MET B O 1
ATOM 3944 N N . HIS B 1 216 ? 39.129 -38.021 201.165 1.00 34.30 216 HIS B N 1
ATOM 3945 C CA . HIS B 1 216 ? 40.193 -37.049 201.244 1.00 36.96 216 HIS B CA 1
ATOM 3946 C C . HIS B 1 216 ? 41.433 -37.706 201.857 1.00 39.08 216 HIS B C 1
ATOM 3947 O O . HIS B 1 216 ? 41.357 -38.296 202.937 1.00 38.18 216 HIS B O 1
ATOM 3954 N N . ARG B 1 217 ? 42.576 -37.610 201.177 1.00 39.78 217 ARG B N 1
ATOM 3955 C CA . ARG B 1 217 ? 43.807 -38.232 201.672 1.00 38.28 217 ARG B CA 1
ATOM 3956 C C . ARG B 1 217 ? 44.565 -37.426 202.714 1.00 38.31 217 ARG B C 1
ATOM 3957 O O . ARG B 1 217 ? 45.553 -37.914 203.253 1.00 39.64 217 ARG B O 1
ATOM 3965 N N . ARG B 1 218 ? 44.133 -36.198 202.991 1.00 38.59 218 ARG B N 1
ATOM 3966 C CA . ARG B 1 218 ? 44.811 -35.388 204.011 1.00 42.12 218 ARG B CA 1
ATOM 3967 C C . ARG B 1 218 ? 43.825 -34.599 204.887 1.00 42.16 218 ARG B C 1
ATOM 3968 O O . ARG B 1 218 ? 43.943 -33.390 205.033 1.00 41.09 218 ARG B O 1
ATOM 3976 N N . ALA B 1 219 ? 42.875 -35.303 205.485 1.00 42.10 219 ALA B N 1
ATOM 3977 C CA . ALA B 1 219 ? 41.875 -34.677 206.309 1.00 41.02 219 ALA B CA 1
ATOM 3978 C C . ALA B 1 219 ? 42.266 -34.656 207.778 1.00 44.14 219 ALA B C 1
ATOM 3979 O O . ALA B 1 219 ? 41.493 -34.217 208.625 1.00 45.62 219 ALA B O 1
ATOM 3981 N N . GLY B 1 220 ? 43.470 -35.120 208.090 1.00 46.07 220 GLY B N 1
ATOM 3982 C CA . GLY B 1 220 ? 43.923 -35.129 209.476 1.00 46.83 220 GLY B CA 1
ATOM 3983 C C . GLY B 1 220 ? 43.105 -36.057 210.363 1.00 49.07 220 GLY B C 1
ATOM 3984 O O . GLY B 1 220 ? 42.924 -35.810 211.556 1.00 48.59 220 GLY B O 1
ATOM 3985 N N . SER B 1 221 ? 42.618 -37.143 209.779 1.00 48.01 221 SER B N 1
ATOM 3986 C CA . SER B 1 221 ? 41.820 -38.093 210.509 1.00 46.46 221 SER B CA 1
ATOM 3987 C C . SER B 1 221 ? 41.536 -39.262 209.611 1.00 46.87 221 SER B C 1
ATOM 3988 O O . SER B 1 221 ? 41.288 -39.081 208.426 1.00 47.77 221 SER B O 1
ATOM 3991 N N . GLN B 1 222 ? 41.584 -40.462 210.171 1.00 50.05 222 GLN B N 1
ATOM 3992 C CA . GLN B 1 222 ? 41.299 -41.666 209.404 1.00 51.39 222 GLN B CA 1
ATOM 3993 C C . GLN B 1 222 ? 39.929 -42.149 209.868 1.00 49.65 222 GLN B C 1
ATOM 3994 O O . GLN B 1 222 ? 39.824 -42.962 210.772 1.00 51.87 222 GLN B O 1
ATOM 4000 N N . ARG B 1 223 ? 38.880 -41.635 209.249 1.00 47.41 223 ARG B N 1
ATOM 4001 C CA . ARG B 1 223 ? 37.548 -42.011 209.639 1.00 45.16 223 ARG B CA 1
ATOM 4002 C C . ARG B 1 223 ? 36.807 -42.547 208.437 1.00 44.88 223 ARG B C 1
ATOM 4003 O O . ARG B 1 223 ? 37.117 -42.188 207.301 1.00 43.88 223 ARG B O 1
ATOM 4011 N N . GLU B 1 224 ? 35.840 -43.422 208.690 1.00 45.14 224 GLU B N 1
ATOM 4012 C CA . GLU B 1 224 ? 35.014 -43.988 207.635 1.00 44.45 224 GLU B CA 1
ATOM 4013 C C . GLU B 1 224 ? 33.575 -43.885 208.121 1.00 44.65 224 GLU B C 1
ATOM 4014 O O . GLU B 1 224 ? 33.258 -44.358 209.207 1.00 44.48 224 GLU B O 1
ATOM 4020 N N . THR B 1 225 ? 32.699 -43.260 207.345 1.00 43.87 225 THR B N 1
ATOM 4021 C CA . THR B 1 225 ? 31.314 -43.150 207.791 1.00 43.67 225 THR B CA 1
ATOM 4022 C C . THR B 1 225 ? 30.299 -43.376 206.699 1.00 41.39 225 THR B C 1
ATOM 4023 O O . THR B 1 225 ? 30.597 -43.268 205.517 1.00 41.45 225 THR B O 1
ATOM 4027 N N . VAL B 1 226 ? 29.091 -43.700 207.120 1.00 39.16 226 VAL B N 1
ATOM 4028 C CA . VAL B 1 226 ? 28.005 -43.930 206.198 1.00 37.67 226 VAL B CA 1
ATOM 4029 C C . VAL B 1 226 ? 26.814 -43.231 206.821 1.00 39.24 226 VAL B C 1
ATOM 4030 O O . VAL B 1 226 ? 26.527 -43.437 207.994 1.00 38.20 226 VAL B O 1
ATOM 4034 N N . GLN B 1 227 ? 26.145 -42.376 206.057 1.00 38.21 227 GLN B N 1
ATOM 4035 C CA . GLN B 1 227 ? 24.978 -41.677 206.569 1.00 37.57 227 GLN B CA 1
ATOM 4036 C C . GLN B 1 227 ? 23.786 -41.992 205.701 1.00 36.73 227 GLN B C 1
ATOM 4037 O O . GLN B 1 227 ? 23.877 -41.955 204.477 1.00 36.14 227 GLN B O 1
ATOM 4043 N N . ALA B 1 228 ? 22.668 -42.316 206.334 1.00 35.38 228 ALA B N 1
ATOM 4044 C CA . ALA B 1 228 ? 21.458 -42.617 205.592 1.00 35.63 228 ALA B CA 1
ATOM 4045 C C . ALA B 1 228 ? 20.297 -41.781 206.117 1.00 35.73 228 ALA B C 1
ATOM 4046 O O . ALA B 1 228 ? 20.088 -41.658 207.318 1.00 34.69 228 ALA B O 1
ATOM 4048 N N . VAL B 1 229 ? 19.566 -41.181 205.194 1.00 36.51 229 VAL B N 1
ATOM 4049 C CA . VAL B 1 229 ? 18.412 -40.379 205.524 1.00 36.91 229 VAL B CA 1
ATOM 4050 C C . VAL B 1 229 ? 17.267 -41.092 204.824 1.00 38.41 229 VAL B C 1
ATOM 4051 O O . VAL B 1 229 ? 17.151 -41.034 203.607 1.00 39.95 229 VAL B O 1
ATOM 4055 N N . THR B 1 230 ? 16.451 -41.812 205.584 1.00 39.75 230 THR B N 1
ATOM 4056 C CA . THR B 1 230 ? 15.326 -42.547 204.998 1.00 38.45 230 THR B CA 1
ATOM 4057 C C . THR B 1 230 ? 14.029 -41.964 205.514 1.00 41.32 230 THR B C 1
ATOM 4058 O O . THR B 1 230 ? 14.027 -41.030 206.305 1.00 42.33 230 THR B O 1
ATOM 4062 N N . ASP B 1 231 ? 12.918 -42.533 205.085 1.00 41.91 231 ASP B N 1
ATOM 4063 C CA . ASP B 1 231 ? 11.641 -42.042 205.548 1.00 41.73 231 ASP B CA 1
ATOM 4064 C C . ASP B 1 231 ? 11.266 -42.715 206.862 1.00 40.55 231 ASP B C 1
ATOM 4065 O O . ASP B 1 231 ? 10.850 -43.872 206.883 1.00 40.52 231 ASP B O 1
ATOM 4070 N N . GLY B 1 232 ? 11.441 -41.965 207.949 1.00 40.46 232 GLY B N 1
ATOM 4071 C CA . GLY B 1 232 ? 11.137 -42.442 209.284 1.00 35.87 232 GLY B CA 1
ATOM 4072 C C . GLY B 1 232 ? 12.366 -42.670 210.153 1.00 37.14 232 GLY B C 1
ATOM 4073 O O . GLY B 1 232 ? 12.244 -42.927 211.346 1.00 37.64 232 GLY B O 1
ATOM 4074 N N . ALA B 1 233 ? 13.558 -42.568 209.578 1.00 38.74 233 ALA B N 1
ATOM 4075 C CA . ALA B 1 233 ? 14.760 -42.810 210.356 1.00 39.35 233 ALA B CA 1
ATOM 4076 C C . ALA B 1 233 ? 15.973 -42.066 209.838 1.00 40.13 233 ALA B C 1
ATOM 4077 O O . ALA B 1 233 ? 16.023 -41.662 208.685 1.00 41.71 233 ALA B O 1
ATOM 4079 N N . LEU B 1 234 ? 16.954 -41.886 210.704 1.00 40.14 234 LEU B N 1
ATOM 4080 C CA . LEU B 1 234 ? 18.182 -41.221 210.324 1.00 38.77 234 LEU B CA 1
ATOM 4081 C C . LEU B 1 234 ? 19.247 -42.141 210.909 1.00 37.79 234 LEU B C 1
ATOM 4082 O O . LEU B 1 234 ? 19.339 -42.270 212.117 1.00 37.36 234 LEU B O 1
ATOM 4087 N N . ILE B 1 235 ? 20.031 -42.797 210.063 1.00 37.96 235 ILE B N 1
ATOM 4088 C CA . ILE B 1 235 ? 21.043 -43.735 210.541 1.00 39.42 235 ILE B CA 1
ATOM 4089 C C . ILE B 1 235 ? 22.478 -43.336 210.209 1.00 41.67 235 ILE B C 1
ATOM 4090 O O . ILE B 1 235 ? 22.745 -42.852 209.109 1.00 40.98 235 ILE B O 1
ATOM 4095 N N . ASP B 1 236 ? 23.403 -43.549 211.145 1.00 43.15 236 ASP B N 1
ATOM 4096 C CA . ASP B 1 236 ? 24.816 -43.205 210.916 1.00 44.44 236 ASP B CA 1
ATOM 4097 C C . ASP B 1 236 ? 25.728 -44.357 211.381 1.00 42.64 236 ASP B C 1
ATOM 4098 O O . ASP B 1 236 ? 25.531 -44.928 212.449 1.00 39.70 236 ASP B O 1
ATOM 4103 N N . ILE B 1 237 ? 26.736 -44.698 210.596 1.00 39.72 237 ILE B N 1
ATOM 4104 C CA . ILE B 1 237 ? 27.626 -45.777 210.997 1.00 37.65 237 ILE B CA 1
ATOM 4105 C C . ILE B 1 237 ? 29.092 -45.362 210.951 1.00 39.80 237 ILE B C 1
ATOM 4106 O O . ILE B 1 237 ? 29.609 -45.035 209.888 1.00 39.50 237 ILE B O 1
ATOM 4111 N N . THR B 1 238 ? 29.760 -45.381 212.103 1.00 40.24 238 THR B N 1
ATOM 4112 C CA . THR B 1 238 ? 31.170 -45.019 212.156 1.00 39.67 238 THR B CA 1
ATOM 4113 C C . THR B 1 238 ? 32.094 -46.233 212.256 1.00 40.99 238 THR B C 1
ATOM 4114 O O . THR B 1 238 ? 31.911 -47.096 213.109 1.00 39.59 238 THR B O 1
ATOM 4118 N N . ASP B 1 239 ? 33.088 -46.267 211.377 1.00 39.81 239 ASP B N 1
ATOM 4119 C CA . ASP B 1 239 ? 34.079 -47.337 211.299 1.00 41.94 239 ASP B CA 1
ATOM 4120 C C . ASP B 1 239 ? 33.540 -48.751 211.306 1.00 42.09 239 ASP B C 1
ATOM 4121 O O . ASP B 1 239 ? 34.176 -49.653 211.843 1.00 40.61 239 ASP B O 1
ATOM 4126 N N . MET B 1 240 ? 32.378 -48.949 210.704 1.00 41.67 240 MET B N 1
ATOM 4127 C CA . MET B 1 240 ? 31.792 -50.272 210.645 1.00 42.10 240 MET B CA 1
ATOM 4128 C C . MET B 1 240 ? 31.619 -50.859 212.015 1.00 41.62 240 MET B C 1
ATOM 4129 O O . MET B 1 240 ? 31.282 -52.026 212.156 1.00 42.55 240 MET B O 1
ATOM 4134 N N . ARG B 1 241 ? 31.831 -50.025 213.019 1.00 42.19 241 ARG B N 1
ATOM 4135 C CA . ARG B 1 241 ? 31.726 -50.428 214.403 1.00 42.92 241 ARG B CA 1
ATOM 4136 C C . ARG B 1 241 ? 30.548 -49.748 215.116 1.00 42.64 241 ARG B C 1
ATOM 4137 O O . ARG B 1 241 ? 29.728 -50.422 215.719 1.00 42.89 241 ARG B O 1
ATOM 4145 N N . GLU B 1 242 ? 30.452 -48.423 215.046 1.00 42.48 242 GLU B N 1
ATOM 4146 C CA . GLU B 1 242 ? 29.355 -47.707 215.708 1.00 41.17 242 GLU B CA 1
ATOM 4147 C C . GLU B 1 242 ? 28.089 -47.602 214.854 1.00 38.00 242 GLU B C 1
ATOM 4148 O O . GLU B 1 242 ? 28.163 -47.429 213.643 1.00 37.66 242 GLU B O 1
ATOM 4154 N N . TRP B 1 243 ? 26.928 -47.704 215.491 1.00 36.70 243 TRP B N 1
ATOM 4155 C CA . TRP B 1 243 ? 25.652 -47.616 214.783 1.00 33.92 243 TRP B CA 1
ATOM 4156 C C . TRP B 1 243 ? 24.683 -46.754 215.546 1.00 33.50 243 TRP B C 1
ATOM 4157 O O . TRP B 1 243 ? 24.232 -47.137 216.613 1.00 31.97 243 TRP B O 1
ATOM 4168 N N . ARG B 1 244 ? 24.342 -45.601 214.992 1.00 35.89 244 ARG B N 1
ATOM 4169 C CA . ARG B 1 244 ? 23.393 -44.714 215.648 1.00 35.68 244 ARG B CA 1
ATOM 4170 C C . ARG B 1 244 ? 22.179 -44.504 214.763 1.00 36.74 244 ARG B C 1
ATOM 4171 O O . ARG B 1 244 ? 22.303 -44.284 213.557 1.00 35.55 244 ARG B O 1
ATOM 4179 N N . GLU B 1 245 ? 20.999 -44.556 215.351 1.00 35.83 245 GLU B N 1
ATOM 4180 C CA . GLU B 1 245 ? 19.817 -44.305 214.551 1.00 39.11 245 GLU B CA 1
ATOM 4181 C C . GLU B 1 245 ? 18.848 -43.421 215.316 1.00 38.91 245 GLU B C 1
ATOM 4182 O O . GLU B 1 245 ? 18.845 -43.416 216.537 1.00 37.84 245 GLU B O 1
ATOM 4188 N N . GLU B 1 246 ? 18.059 -42.642 214.592 1.00 39.52 246 GLU B N 1
ATOM 4189 C CA . GLU B 1 246 ? 17.059 -41.800 215.222 1.00 41.37 246 GLU B CA 1
ATOM 4190 C C . GLU B 1 246 ? 15.737 -42.086 214.544 1.00 42.36 246 GLU B C 1
ATOM 4191 O O . GLU B 1 246 ? 15.594 -41.886 213.339 1.00 42.09 246 GLU B O 1
ATOM 4197 N N . ARG B 1 247 ? 14.787 -42.591 215.324 1.00 44.85 247 ARG B N 1
ATOM 4198 C CA . ARG B 1 247 ? 13.454 -42.904 214.830 1.00 45.46 247 ARG B CA 1
ATOM 4199 C C . ARG B 1 247 ? 12.414 -42.100 215.614 1.00 46.91 247 ARG B C 1
ATOM 4200 O O . ARG B 1 247 ? 11.367 -42.627 215.981 1.00 48.27 247 ARG B O 1
ATOM 4208 N N . GLY B 1 248 ? 12.715 -40.839 215.896 1.00 45.78 248 GLY B N 1
ATOM 4209 C CA . GLY B 1 248 ? 11.771 -40.007 216.612 1.00 45.95 248 GLY B CA 1
ATOM 4210 C C . GLY B 1 248 ? 11.624 -40.252 218.099 1.00 46.51 248 GLY B C 1
ATOM 4211 O O . GLY B 1 248 ? 10.763 -39.654 218.738 1.00 45.95 248 GLY B O 1
ATOM 4212 N N . GLN B 1 249 ? 12.446 -41.122 218.669 1.00 47.56 249 GLN B N 1
ATOM 4213 C CA . GLN B 1 249 ? 12.353 -41.386 220.104 1.00 48.06 249 GLN B CA 1
ATOM 4214 C C . GLN B 1 249 ? 13.689 -41.089 220.785 1.00 47.78 249 GLN B C 1
ATOM 4215 O O . GLN B 1 249 ? 13.904 -41.456 221.942 1.00 48.81 249 GLN B O 1
ATOM 4221 N N . GLY B 1 250 ? 14.573 -40.404 220.062 1.00 47.01 250 GLY B N 1
ATOM 4222 C CA . GLY B 1 250 ? 15.888 -40.076 220.588 1.00 42.72 250 GLY B CA 1
ATOM 4223 C C . GLY B 1 250 ? 16.937 -40.921 219.892 1.00 40.51 250 GLY B C 1
ATOM 4224 O O . GLY B 1 250 ? 16.596 -41.953 219.308 1.00 40.55 250 GLY B O 1
ATOM 4225 N N . VAL B 1 251 ? 18.199 -40.488 219.959 1.00 39.46 251 VAL B N 1
ATOM 4226 C CA . VAL B 1 251 ? 19.322 -41.192 219.321 1.00 36.94 251 VAL B CA 1
ATOM 4227 C C . VAL B 1 251 ? 19.626 -42.498 220.046 1.00 38.91 251 VAL B C 1
ATOM 4228 O O . VAL B 1 251 ? 19.787 -42.521 221.262 1.00 37.63 251 VAL B O 1
ATOM 4232 N N . VAL B 1 252 ? 19.723 -43.576 219.280 1.00 37.59 252 VAL B N 1
ATOM 4233 C CA . VAL B 1 252 ? 19.964 -44.902 219.831 1.00 35.27 252 VAL B CA 1
ATOM 4234 C C . VAL B 1 252 ? 21.244 -45.554 219.322 1.00 39.78 252 VAL B C 1
ATOM 4235 O O . VAL B 1 252 ? 21.435 -45.675 218.117 1.00 38.70 252 VAL B O 1
ATOM 4239 N N . HIS B 1 253 ? 22.119 -45.961 220.240 1.00 43.42 253 HIS B N 1
ATOM 4240 C CA . HIS B 1 253 ? 23.369 -46.636 219.869 1.00 45.79 253 HIS B CA 1
ATOM 4241 C C . HIS B 1 253 ? 23.196 -48.142 219.964 1.00 46.32 253 HIS B C 1
ATOM 4242 O O . HIS B 1 253 ? 23.034 -48.660 221.058 1.00 48.15 253 HIS B O 1
ATOM 4249 N N . LYS B 1 254 ? 23.222 -48.845 218.836 1.00 46.92 254 LYS B N 1
ATOM 4250 C CA . LYS B 1 254 ? 23.090 -50.303 218.851 1.00 46.41 254 LYS B CA 1
ATOM 4251 C C . LYS B 1 254 ? 24.245 -50.875 219.678 1.00 46.58 254 LYS B C 1
ATOM 4252 O O . LYS B 1 254 ? 25.378 -50.419 219.570 1.00 45.56 254 LYS B O 1
ATOM 4258 N N . PRO B 1 255 ? 23.966 -51.877 220.531 1.00 45.23 255 PRO B N 1
ATOM 4259 C CA . PRO B 1 255 ? 25.003 -52.486 221.367 1.00 45.09 255 PRO B CA 1
ATOM 4260 C C . PRO B 1 255 ? 26.032 -53.263 220.555 1.00 45.46 255 PRO B C 1
ATOM 4261 O O . PRO B 1 255 ? 25.694 -54.000 219.630 1.00 45.25 255 PRO B O 1
ATOM 4265 N N . ILE B 1 256 ? 27.292 -53.100 220.916 1.00 46.86 256 ILE B N 1
ATOM 4266 C CA . ILE B 1 256 ? 28.365 -53.808 220.243 1.00 51.10 256 ILE B CA 1
ATOM 4267 C C . ILE B 1 256 ? 28.599 -55.143 220.965 1.00 52.98 256 ILE B C 1
ATOM 4268 O O . ILE B 1 256 ? 28.963 -55.152 222.144 1.00 51.66 256 ILE B O 1
ATOM 4273 N N . PRO B 1 257 ? 28.408 -56.280 220.263 1.00 53.90 257 PRO B N 1
ATOM 4274 C CA . PRO B 1 257 ? 28.599 -57.614 220.858 1.00 55.68 257 PRO B CA 1
ATOM 4275 C C . PRO B 1 257 ? 29.902 -57.660 221.633 1.00 55.88 257 PRO B C 1
ATOM 4276 O O . PRO B 1 257 ? 30.974 -57.432 221.066 1.00 57.34 257 PRO B O 1
ATOM 4280 N N . GLY B 1 258 ? 29.799 -57.958 222.927 1.00 58.09 258 GLY B N 1
ATOM 4281 C CA . GLY B 1 258 ? 30.968 -58.015 223.800 1.00 60.99 258 GLY B CA 1
ATOM 4282 C C . GLY B 1 258 ? 32.256 -58.555 223.188 1.00 63.23 258 GLY B C 1
ATOM 4283 O O . GLY B 1 258 ? 33.271 -57.847 223.076 1.00 61.44 258 GLY B O 1
ATOM 4284 N N . TRP B 1 259 ? 32.218 -59.822 222.785 1.00 61.45 259 TRP B N 1
ATOM 4285 C CA . TRP B 1 259 ? 33.385 -60.455 222.202 1.00 61.23 259 TRP B CA 1
ATOM 4286 C C . TRP B 1 259 ? 33.326 -60.556 220.692 1.00 60.83 259 TRP B C 1
ATOM 4287 O O . TRP B 1 259 ? 33.045 -61.617 220.132 1.00 63.55 259 TRP B O 1
ATOM 4298 N N . GLN B 1 260 ? 33.579 -59.441 220.026 1.00 59.19 260 GLN B N 1
ATOM 4299 C CA . GLN B 1 260 ? 33.563 -59.445 218.580 1.00 58.10 260 GLN B CA 1
ATOM 4300 C C . GLN B 1 260 ? 34.864 -58.839 218.090 1.00 57.43 260 GLN B C 1
ATOM 4301 O O . GLN B 1 260 ? 35.282 -57.762 218.538 1.00 56.86 260 GLN B O 1
ATOM 4307 N N . SER B 1 261 ? 35.518 -59.553 217.180 1.00 57.12 261 SER B N 1
ATOM 4308 C CA . SER B 1 261 ? 36.786 -59.088 216.632 1.00 58.13 261 SER B CA 1
ATOM 4309 C C . SER B 1 261 ? 36.547 -57.961 215.630 1.00 57.26 261 SER B C 1
ATOM 4310 O O . SER B 1 261 ? 35.429 -57.769 215.139 1.00 57.86 261 SER B O 1
ATOM 4313 N N . THR B 1 262 ? 37.611 -57.229 215.321 1.00 55.12 262 THR B N 1
ATOM 4314 C CA . THR B 1 262 ? 37.531 -56.144 214.365 1.00 52.71 262 THR B CA 1
ATOM 4315 C C . THR B 1 262 ? 37.541 -56.764 212.978 1.00 50.13 262 THR B C 1
ATOM 4316 O O . THR B 1 262 ? 37.053 -56.178 212.020 1.00 49.77 262 THR B O 1
ATOM 4320 N N . LEU B 1 263 ? 38.100 -57.961 212.878 1.00 51.40 263 LEU B N 1
ATOM 4321 C CA . LEU B 1 263 ? 38.164 -58.650 211.598 1.00 53.89 263 LEU B CA 1
ATOM 4322 C C . LEU B 1 263 ? 36.774 -59.135 211.186 1.00 53.28 263 LEU B C 1
ATOM 4323 O O . LEU B 1 263 ? 36.509 -59.433 210.011 1.00 51.41 263 LEU B O 1
ATOM 4328 N N . GLU B 1 264 ? 35.878 -59.215 212.159 1.00 51.73 264 GLU B N 1
ATOM 4329 C CA . GLU B 1 264 ? 34.528 -59.635 211.856 1.00 53.66 264 GLU B CA 1
ATOM 4330 C C . GLU B 1 264 ? 33.683 -58.397 211.522 1.00 53.18 264 GLU B C 1
ATOM 4331 O O . GLU B 1 264 ? 32.798 -58.448 210.665 1.00 53.64 264 GLU B O 1
ATOM 4337 N N . GLN B 1 265 ? 33.972 -57.283 212.184 1.00 51.43 265 GLN B N 1
ATOM 4338 C CA . GLN B 1 265 ? 33.236 -56.065 211.928 1.00 50.84 265 GLN B CA 1
ATOM 4339 C C . GLN B 1 265 ? 33.466 -55.533 210.515 1.00 50.96 265 GLN B C 1
ATOM 4340 O O . GLN B 1 265 ? 32.526 -55.062 209.871 1.00 51.56 265 GLN B O 1
ATOM 4346 N N . ARG B 1 266 ? 34.699 -55.619 210.018 1.00 49.89 266 ARG B N 1
ATOM 4347 C CA . ARG B 1 266 ? 35.008 -55.101 208.683 1.00 49.33 266 ARG B CA 1
ATOM 4348 C C . ARG B 1 266 ? 34.487 -56.006 207.576 1.00 47.83 266 ARG B C 1
ATOM 4349 O O . ARG B 1 266 ? 34.606 -55.687 206.394 1.00 48.23 266 ARG B O 1
ATOM 4357 N N . GLY B 1 267 ? 33.913 -57.139 207.949 1.00 46.16 267 GLY B N 1
ATOM 4358 C CA . GLY B 1 267 ? 33.396 -58.038 206.933 1.00 47.94 267 GLY B CA 1
ATOM 4359 C C . GLY B 1 267 ? 34.383 -59.057 206.377 1.00 47.44 267 GLY B C 1
ATOM 4360 O O . GLY B 1 267 ? 34.070 -59.765 205.418 1.00 46.11 267 GLY B O 1
ATOM 4361 N N . PHE B 1 268 ? 35.570 -59.145 206.970 1.00 48.60 268 PHE B N 1
ATOM 4362 C CA . PHE B 1 268 ? 36.574 -60.095 206.492 1.00 52.73 268 PHE B CA 1
ATOM 4363 C C . PHE B 1 268 ? 36.112 -61.538 206.618 1.00 54.03 268 PHE B C 1
ATOM 4364 O O . PHE B 1 268 ? 36.106 -62.305 205.639 1.00 55.29 268 PHE B O 1
ATOM 4372 N N . VAL B 1 269 ? 35.729 -61.909 207.831 1.00 52.30 269 VAL B N 1
ATOM 4373 C CA . VAL B 1 269 ? 35.256 -63.251 208.108 1.00 50.53 269 VAL B CA 1
ATOM 4374 C C . VAL B 1 269 ? 34.126 -63.658 207.155 1.00 48.92 269 VAL B C 1
ATOM 4375 O O . VAL B 1 269 ? 34.267 -64.603 206.380 1.00 49.77 269 VAL B O 1
ATOM 4379 N N . GLY B 1 270 ? 33.019 -62.925 207.212 1.00 49.95 270 GLY B N 1
ATOM 4380 C CA . GLY B 1 270 ? 31.875 -63.225 206.374 1.00 48.01 270 GLY B CA 1
ATOM 4381 C C . GLY B 1 270 ? 32.207 -63.356 204.908 1.00 48.34 270 GLY B C 1
ATOM 4382 O O . GLY B 1 270 ? 31.505 -64.038 204.164 1.00 49.36 270 GLY B O 1
ATOM 4383 N N . CYS B 1 271 ? 33.285 -62.710 204.485 1.00 48.71 271 CYS B N 1
ATOM 4384 C CA . CYS B 1 271 ? 33.690 -62.753 203.084 1.00 48.71 271 CYS B CA 1
ATOM 4385 C C . CYS B 1 271 ? 34.358 -64.096 202.807 1.00 48.43 271 CYS B C 1
ATOM 4386 O O . CYS B 1 271 ? 34.032 -64.768 201.829 1.00 50.03 271 CYS B O 1
ATOM 4389 N N . ALA B 1 272 ? 35.289 -64.481 203.681 1.00 48.37 272 ALA B N 1
ATOM 4390 C CA . ALA B 1 272 ? 35.984 -65.754 203.546 1.00 46.97 272 ALA B CA 1
ATOM 4391 C C . ALA B 1 272 ? 34.939 -66.878 203.526 1.00 47.56 272 ALA B C 1
ATOM 4392 O O . ALA B 1 272 ? 34.862 -67.653 202.575 1.00 46.71 272 ALA B O 1
ATOM 4394 N N . ARG B 1 273 ? 34.122 -66.938 204.573 1.00 48.10 273 ARG B N 1
ATOM 4395 C CA . ARG B 1 273 ? 33.075 -67.951 204.685 1.00 49.01 273 ARG B CA 1
ATOM 4396 C C . ARG B 1 273 ? 32.211 -68.032 203.429 1.00 48.38 273 ARG B C 1
ATOM 4397 O O . ARG B 1 273 ? 31.939 -69.117 202.917 1.00 48.67 273 ARG B O 1
ATOM 4405 N N . HIS B 1 274 ? 31.766 -66.888 202.929 1.00 48.97 274 HIS B N 1
ATOM 4406 C CA . HIS B 1 274 ? 30.916 -66.910 201.752 1.00 48.74 274 HIS B CA 1
ATOM 4407 C C . HIS B 1 274 ? 31.693 -67.415 200.553 1.00 49.80 274 HIS B C 1
ATOM 4408 O O . HIS B 1 274 ? 31.109 -67.906 199.585 1.00 50.50 274 HIS B O 1
ATOM 4415 N N . PHE B 1 275 ? 33.011 -67.297 200.611 1.00 46.91 275 PHE B N 1
ATOM 4416 C CA . PHE B 1 275 ? 33.828 -67.786 199.517 1.00 48.04 275 PHE B CA 1
ATOM 4417 C C . PHE B 1 275 ? 33.858 -69.313 199.641 1.00 47.42 275 PHE B C 1
ATOM 4418 O O . PHE B 1 275 ? 33.500 -70.032 198.707 1.00 46.82 275 PHE B O 1
ATOM 4426 N N . ILE B 1 276 ? 34.270 -69.791 200.813 1.00 46.99 276 ILE B N 1
ATOM 4427 C CA . ILE B 1 276 ? 34.345 -71.215 201.092 1.00 48.42 276 ILE B CA 1
ATOM 4428 C C . ILE B 1 276 ? 33.030 -71.957 200.830 1.00 50.85 276 ILE B C 1
ATOM 4429 O O . ILE B 1 276 ? 33.033 -73.101 200.381 1.00 50.35 276 ILE B O 1
ATOM 4434 N N . GLU B 1 277 ? 31.911 -71.311 201.128 1.00 51.77 277 GLU B N 1
ATOM 4435 C CA . GLU B 1 277 ? 30.627 -71.930 200.906 1.00 55.32 277 GLU B CA 1
ATOM 4436 C C . GLU B 1 277 ? 30.284 -72.036 199.438 1.00 54.90 277 GLU B C 1
ATOM 4437 O O . GLU B 1 277 ? 29.739 -73.037 198.991 1.00 56.04 277 GLU B O 1
ATOM 4443 N N . CYS B 1 278 ? 30.596 -71.016 198.665 1.00 57.58 278 CYS B N 1
ATOM 4444 C CA . CYS B 1 278 ? 30.261 -71.102 197.258 1.00 59.85 278 CYS B CA 1
ATOM 4445 C C . CYS B 1 278 ? 31.008 -72.219 196.560 1.00 59.58 278 CYS B C 1
ATOM 4446 O O . CYS B 1 278 ? 30.469 -72.837 195.638 1.00 60.18 278 CYS B O 1
ATOM 4449 N N . VAL B 1 279 ? 32.239 -72.485 196.996 1.00 56.82 279 VAL B N 1
ATOM 4450 C CA . VAL B 1 279 ? 33.036 -73.536 196.376 1.00 55.30 279 VAL B CA 1
ATOM 4451 C C . VAL B 1 279 ? 32.268 -74.845 196.512 1.00 53.92 279 VAL B C 1
ATOM 4452 O O . VAL B 1 279 ? 31.859 -75.438 195.521 1.00 54.31 279 VAL B O 1
ATOM 4456 N N . GLN B 1 280 ? 32.054 -75.276 197.747 1.00 54.23 280 GLN B N 1
ATOM 4457 C CA . GLN B 1 280 ? 31.343 -76.518 197.987 1.00 55.61 280 GLN B CA 1
ATOM 4458 C C . GLN B 1 280 ? 29.968 -76.591 197.357 1.00 54.96 280 GLN B C 1
ATOM 4459 O O . GLN B 1 280 ? 29.683 -77.506 196.579 1.00 54.91 280 GLN B O 1
ATOM 4465 N N . ASN B 1 281 ? 29.110 -75.634 197.685 1.00 55.64 281 ASN B N 1
ATOM 4466 C CA . ASN B 1 281 ? 27.770 -75.630 197.125 1.00 56.58 281 ASN B CA 1
ATOM 4467 C C . ASN B 1 281 ? 27.819 -75.343 195.632 1.00 57.77 281 ASN B C 1
ATOM 4468 O O . ASN B 1 281 ? 26.802 -75.455 194.936 1.00 57.93 281 ASN B O 1
ATOM 4473 N N . GLN B 1 282 ? 28.999 -74.971 195.136 1.00 57.94 282 GLN B N 1
ATOM 4474 C CA . GLN B 1 282 ? 29.166 -74.676 193.715 1.00 57.56 282 GLN B CA 1
ATOM 4475 C C . GLN B 1 282 ? 28.173 -73.631 193.249 1.00 57.43 282 GLN B C 1
ATOM 4476 O O . GLN B 1 282 ? 27.471 -73.831 192.260 1.00 56.48 282 GLN B O 1
ATOM 4482 N N . THR B 1 283 ? 28.111 -72.515 193.965 1.00 56.70 283 THR B N 1
ATOM 4483 C CA . THR B 1 283 ? 27.181 -71.447 193.615 1.00 56.80 283 THR B CA 1
ATOM 4484 C C . THR B 1 283 ? 27.934 -70.184 193.205 1.00 58.36 283 THR B C 1
ATOM 4485 O O . THR B 1 283 ? 29.124 -70.052 193.496 1.00 59.64 283 THR B O 1
ATOM 4489 N N . VAL B 1 284 ? 27.244 -69.262 192.533 1.00 57.77 284 VAL B N 1
ATOM 4490 C CA . VAL B 1 284 ? 27.860 -68.002 192.081 1.00 58.87 284 VAL B CA 1
ATOM 4491 C C . VAL B 1 284 ? 28.063 -67.004 193.252 1.00 59.72 284 VAL B C 1
ATOM 4492 O O . VAL B 1 284 ? 27.094 -66.615 193.918 1.00 58.88 284 VAL B O 1
ATOM 4496 N N . PRO B 1 285 ? 29.326 -66.589 193.521 1.00 59.40 285 PRO B N 1
ATOM 4497 C CA . PRO B 1 285 ? 29.624 -65.644 194.610 1.00 58.78 285 PRO B CA 1
ATOM 4498 C C . PRO B 1 285 ? 28.866 -64.331 194.453 1.00 57.69 285 PRO B C 1
ATOM 4499 O O . PRO B 1 285 ? 28.412 -63.994 193.359 1.00 56.85 285 PRO B O 1
ATOM 4503 N N . GLN B 1 286 ? 28.732 -63.590 195.547 1.00 58.34 286 GLN B N 1
ATOM 4504 C CA . GLN B 1 286 ? 28.019 -62.313 195.503 1.00 59.08 286 GLN B CA 1
ATOM 4505 C C . GLN B 1 286 ? 28.800 -61.276 194.689 1.00 59.21 286 GLN B C 1
ATOM 4506 O O . GLN B 1 286 ? 28.216 -60.372 194.084 1.00 58.48 286 GLN B O 1
ATOM 4512 N N . THR B 1 287 ? 30.121 -61.416 194.663 1.00 57.50 287 THR B N 1
ATOM 4513 C CA . THR B 1 287 ? 30.960 -60.477 193.928 1.00 55.39 287 THR B CA 1
ATOM 4514 C C . THR B 1 287 ? 31.733 -61.141 192.797 1.00 54.82 287 THR B C 1
ATOM 4515 O O . THR B 1 287 ? 32.958 -61.027 192.733 1.00 55.50 287 THR B O 1
ATOM 4519 N N . ALA B 1 288 ? 31.024 -61.835 191.910 1.00 54.11 288 ALA B N 1
ATOM 4520 C CA . ALA B 1 288 ? 31.687 -62.513 190.797 1.00 54.30 288 ALA B CA 1
ATOM 4521 C C . ALA B 1 288 ? 31.047 -62.141 189.480 1.00 54.67 288 ALA B C 1
ATOM 4522 O O . ALA B 1 288 ? 29.907 -61.687 189.442 1.00 54.43 288 ALA B O 1
ATOM 4524 N N . GLY B 1 289 ? 31.787 -62.334 188.394 1.00 54.73 289 GLY B N 1
ATOM 4525 C CA . GLY B 1 289 ? 31.260 -61.979 187.094 1.00 53.77 289 GLY B CA 1
ATOM 4526 C C . GLY B 1 289 ? 31.078 -60.474 186.998 1.00 53.75 289 GLY B C 1
ATOM 4527 O O . GLY B 1 289 ? 32.028 -59.713 187.176 1.00 54.04 289 GLY B O 1
ATOM 4528 N N . GLU B 1 290 ? 29.849 -60.044 186.733 1.00 55.38 290 GLU B N 1
ATOM 4529 C CA . GLU B 1 290 ? 29.531 -58.628 186.584 1.00 56.40 290 GLU B CA 1
ATOM 4530 C C . GLU B 1 290 ? 29.761 -57.830 187.868 1.00 55.85 290 GLU B C 1
ATOM 4531 O O . GLU B 1 290 ? 30.227 -56.681 187.844 1.00 53.80 290 GLU B O 1
ATOM 4537 N N . GLN B 1 291 ? 29.437 -58.446 188.991 1.00 51.78 291 GLN B N 1
ATOM 4538 C CA . GLN B 1 291 ? 29.602 -57.783 190.264 1.00 51.92 291 GLN B CA 1
ATOM 4539 C C . GLN B 1 291 ? 31.046 -57.600 190.656 1.00 50.58 291 GLN B C 1
ATOM 4540 O O . GLN B 1 291 ? 31.337 -57.013 191.693 1.00 51.28 291 GLN B O 1
ATOM 4546 N N . ALA B 1 292 ? 31.959 -58.092 189.836 1.00 49.54 292 ALA B N 1
ATOM 4547 C CA . ALA B 1 292 ? 33.372 -57.982 190.178 1.00 49.82 292 ALA B CA 1
ATOM 4548 C C . ALA B 1 292 ? 34.065 -56.822 189.491 1.00 48.91 292 ALA B C 1
ATOM 4549 O O . ALA B 1 292 ? 35.103 -56.348 189.942 1.00 48.35 292 ALA B O 1
ATOM 4551 N N . VAL B 1 293 ? 33.481 -56.352 188.403 1.00 50.08 293 VAL B N 1
ATOM 4552 C CA . VAL B 1 293 ? 34.085 -55.264 187.655 1.00 50.52 293 VAL B CA 1
ATOM 4553 C C . VAL B 1 293 ? 33.192 -54.036 187.587 1.00 52.83 293 VAL B C 1
ATOM 4554 O O . VAL B 1 293 ? 33.570 -53.027 187.006 1.00 55.00 293 VAL B O 1
ATOM 4558 N N . LEU B 1 294 ? 32.010 -54.144 188.182 1.00 53.66 294 LEU B N 1
ATOM 4559 C CA . LEU B 1 294 ? 31.030 -53.070 188.199 1.00 52.99 294 LEU B CA 1
ATOM 4560 C C . LEU B 1 294 ? 31.608 -51.716 188.573 1.00 52.00 294 LEU B C 1
ATOM 4561 O O . LEU B 1 294 ? 31.847 -50.875 187.712 1.00 52.01 294 LEU B O 1
ATOM 4566 N N . ALA B 1 295 ? 31.819 -51.510 189.867 1.00 50.18 295 ALA B N 1
ATOM 4567 C CA . ALA B 1 295 ? 32.355 -50.253 190.361 1.00 48.16 295 ALA B CA 1
ATOM 4568 C C . ALA B 1 295 ? 33.634 -49.850 189.638 1.00 47.80 295 ALA B C 1
ATOM 4569 O O . ALA B 1 295 ? 33.889 -48.666 189.451 1.00 47.32 295 ALA B O 1
ATOM 4571 N N . GLN B 1 296 ? 34.435 -50.831 189.229 1.00 47.84 296 GLN B N 1
ATOM 4572 C CA . GLN B 1 296 ? 35.682 -50.546 188.524 1.00 47.02 296 GLN B CA 1
ATOM 4573 C C . GLN B 1 296 ? 35.382 -49.890 187.188 1.00 47.68 296 GLN B C 1
ATOM 4574 O O . GLN B 1 296 ? 36.130 -49.039 186.702 1.00 47.36 296 GLN B O 1
ATOM 4580 N N . ARG B 1 297 ? 34.269 -50.287 186.597 1.00 47.53 297 ARG B N 1
ATOM 4581 C CA . ARG B 1 297 ? 33.876 -49.727 185.323 1.00 49.48 297 ARG B CA 1
ATOM 4582 C C . ARG B 1 297 ? 33.539 -48.241 185.518 1.00 48.95 297 ARG B C 1
ATOM 4583 O O . ARG B 1 297 ? 33.803 -47.411 184.653 1.00 47.86 297 ARG B O 1
ATOM 4591 N N . ILE B 1 298 ? 32.970 -47.925 186.677 1.00 49.44 298 ILE B N 1
ATOM 4592 C CA . ILE B 1 298 ? 32.598 -46.563 187.026 1.00 49.31 298 ILE B CA 1
ATOM 4593 C C . ILE B 1 298 ? 33.837 -45.743 187.339 1.00 48.88 298 ILE B C 1
ATOM 4594 O O . ILE B 1 298 ? 34.017 -44.639 186.830 1.00 48.33 298 ILE B O 1
ATOM 4599 N N . VAL B 1 299 ? 34.679 -46.278 188.211 1.00 49.15 299 VAL B N 1
ATOM 4600 C CA . VAL B 1 299 ? 35.892 -45.585 188.586 1.00 51.43 299 VAL B CA 1
ATOM 4601 C C . VAL B 1 299 ? 36.626 -45.206 187.322 1.00 51.57 299 VAL B C 1
ATOM 4602 O O . VAL B 1 299 ? 37.190 -44.118 187.215 1.00 50.80 299 VAL B O 1
ATOM 4606 N N . ASP B 1 300 ? 36.606 -46.123 186.363 1.00 51.81 300 ASP B N 1
ATOM 4607 C CA . ASP B 1 300 ? 37.282 -45.922 185.092 1.00 51.81 300 ASP B CA 1
ATOM 4608 C C . ASP B 1 300 ? 36.658 -44.793 184.266 1.00 52.33 300 ASP B C 1
ATOM 4609 O O . ASP B 1 300 ? 37.372 -43.988 183.658 1.00 53.92 300 ASP B O 1
ATOM 4614 N N . LYS B 1 301 ? 35.324 -44.758 184.252 1.00 53.60 301 LYS B N 1
ATOM 4615 C CA . LYS B 1 301 ? 34.530 -43.757 183.525 1.00 53.76 301 LYS B CA 1
ATOM 4616 C C . LYS B 1 301 ? 34.929 -42.360 184.009 1.00 53.39 301 LYS B C 1
ATOM 4617 O O . LYS B 1 301 ? 35.080 -41.431 183.218 1.00 52.63 301 LYS B O 1
ATOM 4623 N N . ILE B 1 302 ? 35.103 -42.234 185.319 1.00 52.12 302 ILE B N 1
ATOM 4624 C CA . ILE B 1 302 ? 35.495 -40.977 185.921 1.00 51.70 302 ILE B CA 1
ATOM 4625 C C . ILE B 1 302 ? 36.865 -40.609 185.381 1.00 52.93 302 ILE B C 1
ATOM 4626 O O . ILE B 1 302 ? 37.005 -39.631 184.658 1.00 54.78 302 ILE B O 1
ATOM 4631 N N . TRP B 1 303 ? 37.871 -41.406 185.730 1.00 54.27 303 TRP B N 1
ATOM 4632 C CA . TRP B 1 303 ? 39.241 -41.147 185.299 1.00 57.00 303 TRP B CA 1
ATOM 4633 C C . TRP B 1 303 ? 39.322 -40.787 183.820 1.00 58.14 303 TRP B C 1
ATOM 4634 O O . TRP B 1 303 ? 40.049 -39.857 183.438 1.00 56.68 303 TRP B O 1
ATOM 4645 N N . ARG B 1 304 ? 38.587 -41.523 182.986 1.00 58.14 304 ARG B N 1
ATOM 4646 C CA . ARG B 1 304 ? 38.591 -41.246 181.549 1.00 58.91 304 ARG B CA 1
ATOM 4647 C C . ARG B 1 304 ? 38.181 -39.790 181.273 1.00 59.76 304 ARG B C 1
ATOM 4648 O O . ARG B 1 304 ? 38.499 -39.242 180.216 1.00 63.19 304 ARG B O 1
ATOM 4656 N N . ASP B 1 305 ? 37.477 -39.154 182.205 1.00 58.94 305 ASP B N 1
ATOM 4657 C CA . ASP B 1 305 ? 37.063 -37.768 181.990 1.00 57.87 305 ASP B CA 1
ATOM 4658 C C . ASP B 1 305 ? 38.036 -36.803 182.665 1.00 57.74 305 ASP B C 1
ATOM 4659 O O . ASP B 1 305 ? 38.531 -35.855 182.046 1.00 55.75 305 ASP B O 1
ATOM 4664 N N . ALA B 1 306 ? 38.326 -37.063 183.933 1.00 57.66 306 ALA B N 1
ATOM 4665 C CA . ALA B 1 306 ? 39.255 -36.225 184.682 1.00 60.49 306 ALA B CA 1
ATOM 4666 C C . ALA B 1 306 ? 40.669 -36.266 184.081 1.00 61.59 306 ALA B C 1
ATOM 4667 O O . ALA B 1 306 ? 41.620 -35.762 184.689 1.00 62.30 306 ALA B O 1
ATOM 4669 N N . MET B 1 307 ? 40.821 -36.880 182.909 1.00 63.67 307 MET B N 1
ATOM 4670 C CA . MET B 1 307 ? 42.132 -36.940 182.257 1.00 65.42 307 MET B CA 1
ATOM 4671 C C . MET B 1 307 ? 42.027 -36.482 180.797 1.00 65.73 307 MET B C 1
ATOM 4672 O O . MET B 1 307 ? 42.849 -36.851 179.943 1.00 66.15 307 MET B O 1
ATOM 4677 N N . SER B 1 308 ? 41.018 -35.664 180.518 1.00 63.52 308 SER B N 1
ATOM 4678 C CA . SER B 1 308 ? 40.813 -35.148 179.170 1.00 63.82 308 SER B CA 1
ATOM 4679 C C . SER B 1 308 ? 40.564 -33.635 179.214 1.00 64.04 308 SER B C 1
ATOM 4680 O O . SER B 1 308 ? 40.847 -32.914 178.242 1.00 62.97 308 SER B O 1
ATOM 4683 N N . GLU B 1 309 ? 40.033 -33.162 180.343 1.00 64.19 309 GLU B N 1
ATOM 4684 C CA . GLU B 1 309 ? 39.769 -31.738 180.529 1.00 65.19 309 GLU B CA 1
ATOM 4685 C C . GLU B 1 309 ? 41.059 -30.985 180.871 1.00 65.09 309 GLU B C 1
ATOM 4686 O O . GLU B 1 309 ? 41.557 -30.224 180.000 1.00 65.39 309 GLU B O 1
#